Protein 4AGR (pdb70)

B-factor: mean 32.26, std 9.83, range [13.76, 82.14]

Nearest PDB structures (foldseek):
  4agr-assembly1_B  TM=1.007E+00  e=7.874E-29  Cinachyrella
  4agr-assembly1_A  TM=1.003E+00  e=4.482E-25  Cinachyrella
  1wld-assembly1_A-2  TM=8.233E-01  e=1.129E-08  Conger myriaster
  1is3-assembly1_A  TM=8.260E-01  e=1.390E-08  Conger myriaster
  3dui-assembly1_B  TM=8.000E-01  e=7.840E-09  Gallus gallus

Structure (mmCIF, N/CA/C/O backbone):
data_4AGR
#
_entry.id   4AGR
#
_cell.length_a   41.182
_cell.length_b   117.137
_cell.length_c   62.064
_cell.angle_alpha   90.00
_cell.angle_beta   95.30
_cell.angle_gamma   90.00
#
_symmetry.space_group_name_H-M   'P 1 21 1'
#
loop_
_entity.id
_entity.type
_entity.pdbx_description
1 polymer GALECTIN
2 non-polymer 'CHLORIDE ION'
3 water water
#
loop_
_atom_site.group_PDB
_atom_site.id
_atom_site.type_symbol
_atom_site.label_atom_id
_atom_site.label_alt_id
_atom_site.label_comp_id
_atom_site.label_asym_id
_atom_site.label_entity_id
_atom_site.label_seq_id
_atom_site.pdbx_PDB_ins_code
_atom_site.Cartn_x
_atom_site.Cartn_y
_atom_site.Cartn_z
_atom_site.occupancy
_atom_site.B_iso_or_equiv
_atom_site.auth_seq_id
_atom_site.auth_comp_id
_atom_site.auth_asym_id
_atom_site.auth_atom_id
_atom_site.pdbx_PDB_model_num
ATOM 1 N N . PRO A 1 3 ? 17.543 21.583 26.622 1.00 35.40 3 PRO A N 1
ATOM 2 C CA . PRO A 1 3 ? 18.813 21.091 27.159 1.00 32.77 3 PRO A CA 1
ATOM 3 C C . PRO A 1 3 ? 20.064 21.460 26.316 1.00 32.02 3 PRO A C 1
ATOM 4 O O . PRO A 1 3 ? 21.102 20.773 26.398 1.00 27.84 3 PRO A O 1
ATOM 8 N N . ILE A 1 4 ? 19.945 22.488 25.473 1.00 32.73 4 ILE A N 1
ATOM 9 C CA . ILE A 1 4 ? 21.099 23.076 24.805 1.00 33.72 4 ILE A CA 1
ATOM 10 C C . ILE A 1 4 ? 21.035 24.576 24.893 1.00 34.62 4 ILE A C 1
ATOM 11 O O . ILE A 1 4 ? 20.069 25.171 24.436 1.00 41.76 4 ILE A O 1
ATOM 16 N N . GLN A 1 5 ? 22.042 25.201 25.504 1.00 35.30 5 GLN A N 1
ATOM 17 C CA . GLN A 1 5 ? 22.050 26.668 25.588 1.00 34.69 5 GLN A CA 1
ATOM 18 C C . GLN A 1 5 ? 23.435 27.232 25.488 1.00 33.74 5 GLN A C 1
ATOM 19 O O . GLN A 1 5 ? 24.411 26.625 25.875 1.00 38.70 5 GLN A O 1
ATOM 25 N N . SER A 1 6 ? 23.507 28.421 24.956 1.00 31.31 6 SER A N 1
ATOM 26 C CA . SER A 1 6 ? 24.775 29.066 24.758 1.00 31.83 6 SER A CA 1
ATOM 27 C C . SER A 1 6 ? 24.608 30.490 25.060 1.00 25.97 6 SER A C 1
ATOM 28 O O . SER A 1 6 ? 23.518 31.064 24.898 1.00 24.60 6 SER A O 1
ATOM 31 N N . ILE A 1 7 ? 25.733 31.050 25.452 1.00 22.95 7 ILE A N 1
ATOM 32 C CA . ILE A 1 7 ? 25.954 32.483 25.494 1.00 24.14 7 ILE A CA 1
ATOM 33 C C . ILE A 1 7 ? 27.139 32.749 24.583 1.00 24.91 7 ILE A C 1
ATOM 34 O O . ILE A 1 7 ? 28.124 32.043 24.607 1.00 27.91 7 ILE A O 1
ATOM 39 N N . LYS A 1 8 ? 27.020 33.754 23.735 1.00 29.06 8 LYS A N 1
ATOM 40 C CA . LYS A 1 8 ? 28.127 34.182 22.947 1.00 30.44 8 LYS A CA 1
ATOM 41 C C . LYS A 1 8 ? 28.510 35.499 23.542 1.00 28.27 8 LYS A C 1
ATOM 42 O O . LYS A 1 8 ? 27.669 36.343 23.835 1.00 26.75 8 LYS A O 1
ATOM 48 N N . VAL A 1 9 ? 29.799 35.648 23.725 1.00 27.15 9 VAL A N 1
ATOM 49 C CA . VAL A 1 9 ? 30.380 36.783 24.406 1.00 26.38 9 VAL A CA 1
ATOM 50 C C . VAL A 1 9 ? 31.301 37.522 23.402 1.00 27.49 9 VAL A C 1
ATOM 51 O O . VAL A 1 9 ? 31.807 36.908 22.479 1.00 25.22 9 VAL A O 1
ATOM 55 N N . ASP A 1 10 ? 31.519 38.823 23.566 1.00 25.27 10 ASP A N 1
ATOM 56 C CA . ASP A 1 10 ? 32.632 39.454 22.857 1.00 27.90 10 ASP A CA 1
ATOM 57 C C . ASP A 1 10 ? 33.894 38.641 23.185 1.00 26.61 10 ASP A C 1
ATOM 58 O O . ASP A 1 10 ? 34.054 38.183 24.303 1.00 25.92 10 ASP A O 1
ATOM 63 N N . PRO A 1 11 ? 34.785 38.421 22.198 1.00 28.94 11 PRO A N 1
ATOM 64 C CA . PRO A 1 11 ? 35.863 37.478 22.444 1.00 30.44 11 PRO A CA 1
ATOM 65 C C . PRO A 1 11 ? 36.659 37.772 23.713 1.00 33.05 11 PRO A C 1
ATOM 66 O O . PRO A 1 11 ? 37.089 38.897 23.953 1.00 32.98 11 PRO A O 1
ATOM 70 N N . MET A 1 12 ? 36.826 36.738 24.529 1.00 36.32 12 MET A N 1
ATOM 71 C CA . MET A 1 12 ? 37.444 36.852 25.833 1.00 35.56 12 MET A CA 1
ATOM 72 C C . MET A 1 12 ? 38.758 36.098 25.835 1.00 36.69 12 MET A C 1
ATOM 73 O O . MET A 1 12 ? 38.804 34.913 25.489 1.00 36.05 12 MET A O 1
ATOM 78 N N . LYS A 1 13 ? 39.794 36.790 26.294 1.00 39.21 13 LYS A N 1
ATOM 79 C CA . LYS A 1 13 ? 41.153 36.278 26.463 1.00 37.69 13 LYS A CA 1
ATOM 80 C C . LYS A 1 13 ? 41.519 36.216 27.949 1.00 34.33 13 LYS A C 1
ATOM 81 O O . LYS A 1 13 ? 42.581 35.707 28.315 1.00 36.40 13 LYS A O 1
ATOM 87 N N . SER A 1 14 ? 40.625 36.707 28.811 1.00 32.57 14 SER A N 1
ATOM 88 C CA . SER A 1 14 ? 40.783 36.596 30.288 1.00 26.69 14 SER A CA 1
ATOM 89 C C . SER A 1 14 ? 39.399 36.527 30.880 1.00 25.97 14 SER A C 1
ATOM 90 O O . SER A 1 14 ? 38.433 36.629 30.125 1.00 25.47 14 SER A O 1
ATOM 93 N N . GLY A 1 15 ? 39.275 36.416 32.214 1.00 24.69 15 GLY A N 1
ATOM 94 C CA . GLY A 1 15 ? 37.967 36.268 32.840 1.00 24.64 15 GLY A CA 1
ATOM 95 C C . GLY A 1 15 ? 37.650 34.798 32.947 1.00 24.60 15 GLY A C 1
ATOM 96 O O . GLY A 1 15 ? 38.561 33.962 33.063 1.00 22.06 15 GLY A O 1
ATOM 97 N N . GLY A 1 16 ? 36.368 34.491 32.962 1.00 23.17 16 GLY A N 1
ATOM 98 C CA . GLY A 1 16 ? 35.873 33.180 33.340 1.00 21.76 16 GLY A CA 1
ATOM 99 C C . GLY A 1 16 ? 34.444 32.952 32.826 1.00 23.86 16 GLY A C 1
ATOM 100 O O . GLY A 1 16 ? 33.683 33.931 32.523 1.00 25.31 16 GLY A O 1
ATOM 101 N N . LEU A 1 17 ? 34.085 31.668 32.722 1.00 21.05 17 LEU A N 1
ATOM 102 C CA . LEU A 1 17 ? 32.791 31.212 32.259 1.00 21.76 17 LEU A CA 1
ATOM 103 C C . LEU A 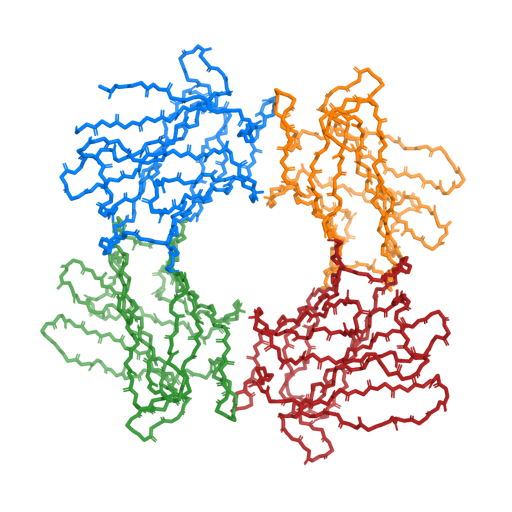1 17 ? 32.285 30.267 33.316 1.00 23.04 17 LEU A C 1
ATOM 104 O O . LEU A 1 17 ? 33.004 29.357 33.697 1.00 23.23 17 LEU A O 1
ATOM 109 N N . GLY A 1 18 ? 31.051 30.491 33.800 1.00 22.64 18 GLY A N 1
ATOM 110 C CA . GLY A 1 18 ? 30.459 29.622 34.799 1.00 20.55 18 GLY A CA 1
ATOM 111 C C . GLY A 1 18 ? 29.103 29.050 34.371 1.00 19.18 18 GLY A C 1
ATOM 112 O O . GLY A 1 18 ? 28.408 29.588 33.538 1.00 19.04 18 GLY A O 1
ATOM 113 N N . VAL A 1 19 ? 28.732 27.951 34.980 1.00 20.08 19 VAL A N 1
ATOM 114 C CA . VAL A 1 19 ? 27.465 27.307 34.677 1.00 19.22 19 VAL A CA 1
ATOM 115 C C . VAL A 1 19 ? 27.024 26.787 36.012 1.00 17.34 19 VAL A C 1
ATOM 116 O O . VAL A 1 19 ? 27.841 26.381 36.819 1.00 19.47 19 VAL A O 1
ATOM 120 N N . VAL A 1 20 ? 25.723 26.822 36.241 1.00 17.41 20 VAL A N 1
ATOM 121 C CA . VAL A 1 20 ? 25.093 26.144 37.349 1.00 17.18 20 VAL A CA 1
ATOM 122 C C . VAL A 1 20 ? 23.953 25.226 36.747 1.00 17.74 20 VAL A C 1
ATOM 123 O O . VAL A 1 20 ? 23.100 25.674 35.966 1.00 17.74 20 VAL A O 1
ATOM 127 N N . TYR A 1 21 ? 23.912 23.965 37.123 1.00 18.89 21 TYR A N 1
ATOM 128 C CA . TYR A 1 21 ? 22.789 23.140 36.699 1.00 19.02 21 TYR A CA 1
ATOM 129 C C . TYR A 1 21 ? 22.500 22.106 37.728 1.00 18.95 21 TYR A C 1
ATOM 130 O O . TYR A 1 21 ? 23.321 21.869 38.604 1.00 17.94 21 TYR A O 1
ATOM 139 N N . ARG A 1 22 ? 21.343 21.464 37.589 1.00 19.28 22 ARG A N 1
ATOM 140 C CA . ARG A 1 22 ? 21.014 20.377 38.477 1.00 21.84 22 ARG A CA 1
ATOM 141 C C . ARG A 1 22 ? 21.401 19.114 37.689 1.00 22.71 22 ARG A C 1
ATOM 142 O O . ARG A 1 22 ? 21.017 18.968 36.529 1.00 19.43 22 ARG A O 1
ATOM 150 N N . SER A 1 23 ? 22.197 18.235 38.289 1.00 21.13 23 SER A N 1
ATOM 151 C CA . SER A 1 23 ? 22.755 17.099 37.531 1.00 21.18 23 SER A CA 1
ATOM 152 C C . SER A 1 23 ? 21.689 16.061 37.168 1.00 22.69 23 SER A C 1
ATOM 153 O O . SER A 1 23 ? 20.626 16.028 37.775 1.00 22.22 23 SER A O 1
ATOM 156 N N . PRO A 1 24 ? 21.964 15.239 36.145 1.00 24.45 24 PRO A N 1
ATOM 157 C CA . PRO A 1 24 ? 21.085 14.102 35.801 1.00 26.40 24 PRO A CA 1
ATOM 158 C C . PRO A 1 24 ? 21.641 12.869 36.525 1.00 27.51 24 PRO A C 1
ATOM 159 O O . PRO A 1 24 ? 22.779 12.903 36.916 1.00 29.45 24 PRO A O 1
ATOM 163 N N . ASP A 1 25 ? 20.874 11.808 36.703 1.00 28.20 25 ASP A N 1
ATOM 164 C CA . ASP A 1 25 ? 21.461 10.565 37.169 1.00 30.60 25 ASP A CA 1
ATOM 165 C C . ASP A 1 25 ? 21.911 9.656 36.010 1.00 34.85 25 ASP A C 1
ATOM 166 O O . ASP A 1 25 ? 22.530 8.622 36.270 1.00 37.22 25 ASP A O 1
ATOM 171 N N . LYS A 1 26 ? 21.602 10.007 34.754 1.00 30.23 26 LYS A N 1
ATOM 172 C CA . LYS A 1 26 ? 22.162 9.258 33.606 1.00 34.49 26 LYS A CA 1
ATOM 173 C C . LYS A 1 26 ? 22.413 10.274 32.519 1.00 33.62 26 LYS A C 1
ATOM 174 O O . LYS A 1 26 ? 21.783 11.343 32.515 1.00 32.26 26 LYS A O 1
ATOM 180 N N . GLY A 1 27 ? 23.275 9.919 31.569 1.00 30.42 27 GLY A N 1
ATOM 181 C CA . GLY A 1 27 ? 23.628 10.826 30.513 1.00 32.27 27 GLY A CA 1
ATOM 182 C C . GLY A 1 27 ? 24.945 11.539 30.768 1.00 32.24 27 GLY A C 1
ATOM 183 O O . GLY A 1 27 ? 25.710 11.133 31.629 1.00 35.62 27 GLY A O 1
ATOM 184 N N . ARG A 1 28 ? 25.228 12.561 29.976 1.00 27.52 28 ARG A N 1
ATOM 185 C CA . ARG A 1 28 ? 26.351 13.425 30.266 1.00 31.08 28 ARG A CA 1
ATOM 186 C C . ARG A 1 28 ? 25.906 14.867 30.103 1.00 31.08 28 ARG A C 1
ATOM 187 O O . ARG A 1 28 ? 25.035 15.182 29.293 1.00 32.45 28 ARG A O 1
ATOM 195 N N . VAL A 1 29 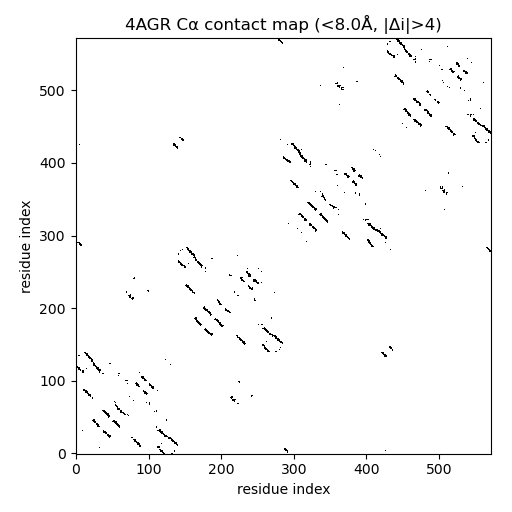? 26.523 15.763 30.856 1.00 30.14 29 VAL A N 1
ATOM 196 C CA . VAL A 1 29 ? 26.361 17.168 30.540 1.00 25.40 29 VAL A CA 1
ATOM 197 C C . VAL A 1 29 ? 27.684 17.652 29.987 1.00 25.07 29 VAL A C 1
ATOM 198 O O . VAL A 1 29 ? 28.708 17.457 30.628 1.00 23.38 29 VAL A O 1
ATOM 202 N N . SER A 1 30 ? 27.698 18.261 28.812 1.00 25.39 30 SER A N 1
ATOM 203 C CA . SER A 1 30 ? 28.970 18.653 28.258 1.00 25.31 30 SER A CA 1
ATOM 204 C C . SER A 1 30 ? 29.081 20.168 28.155 1.00 27.74 30 SER A C 1
ATOM 205 O O . SER A 1 30 ? 28.173 20.811 27.648 1.00 27.76 30 SER A O 1
ATOM 208 N N . LEU A 1 31 ? 30.210 20.734 28.600 1.00 24.81 31 LEU A N 1
ATOM 209 C CA . LEU A 1 31 ? 30.417 22.159 28.430 1.00 25.43 31 LEU A CA 1
ATOM 210 C C . LEU A 1 31 ? 31.495 22.442 27.357 1.00 24.96 31 LEU A C 1
ATOM 211 O O . LEU A 1 31 ? 32.634 21.966 27.479 1.00 24.72 31 LEU A O 1
ATOM 216 N N . TYR A 1 32 ? 31.135 23.214 26.345 1.00 25.09 32 TYR A N 1
ATOM 217 C CA . TYR A 1 32 ? 32.033 23.487 25.218 1.00 31.06 32 TYR A CA 1
ATOM 218 C C . TYR A 1 32 ? 32.514 24.935 25.266 1.00 28.26 32 TYR A C 1
ATOM 219 O O . TYR A 1 32 ? 31.724 25.817 25.565 1.00 27.73 32 TYR A O 1
ATOM 228 N N . LEU A 1 33 ? 33.794 25.167 24.972 1.00 28.32 33 LEU A N 1
ATOM 229 C CA . LEU A 1 33 ? 34.286 26.532 24.756 1.00 26.46 33 LEU A CA 1
ATOM 230 C C . LEU A 1 33 ? 34.766 26.718 23.328 1.00 27.11 33 LEU A C 1
ATOM 231 O O . LEU A 1 33 ? 35.751 26.166 22.961 1.00 29.78 33 LEU A O 1
ATOM 236 N N . TYR A 1 34 ? 34.084 27.550 22.561 1.00 29.85 34 TYR A N 1
ATOM 237 C CA . TYR A 1 34 ? 34.349 27.677 21.143 1.00 33.07 34 TYR A CA 1
ATOM 238 C C . TYR A 1 34 ? 34.933 29.046 20.765 1.00 35.22 34 TYR A C 1
ATOM 239 O O . TYR A 1 34 ? 34.637 30.068 21.419 1.00 35.67 34 TYR A O 1
ATOM 248 N N . ASN A 1 35 ? 35.699 29.085 19.670 1.00 37.84 35 ASN A N 1
ATOM 249 C CA . ASN A 1 35 ? 35.955 30.368 18.963 1.00 39.80 35 ASN A CA 1
ATOM 250 C C . ASN A 1 35 ? 34.902 30.663 17.885 1.00 40.25 35 ASN A C 1
ATOM 251 O O . ASN A 1 35 ? 33.857 30.024 17.842 1.00 42.09 35 ASN A O 1
ATOM 256 N N . ASP A 1 36 ? 35.187 31.662 17.051 1.00 50.59 36 ASP A N 1
ATOM 257 C CA . ASP A 1 36 ? 34.334 32.111 15.942 1.00 56.60 36 ASP A CA 1
ATOM 258 C C . ASP A 1 36 ? 34.068 30.990 14.892 1.00 57.49 36 ASP A C 1
ATOM 259 O O . ASP A 1 36 ? 32.977 30.921 14.319 1.00 56.50 36 ASP A O 1
ATOM 264 N N . GLY A 1 37 ? 35.064 30.132 14.640 1.00 55.62 37 GLY A N 1
ATOM 265 C CA . GLY A 1 37 ? 34.953 29.089 13.630 1.00 54.38 37 GLY A CA 1
ATOM 266 C C . GLY A 1 37 ? 34.352 27.794 14.168 1.00 54.65 37 GLY A C 1
ATOM 267 O O . GLY A 1 37 ? 34.422 26.784 13.496 1.00 57.98 37 GLY A O 1
ATOM 268 N N . GLU A 1 38 ? 33.742 27.818 15.358 1.00 50.20 38 GLU A N 1
ATOM 269 C CA . GLU A 1 38 ? 33.337 26.594 16.095 1.00 48.48 38 GLU A CA 1
ATOM 270 C C . GLU A 1 38 ? 34.437 25.599 16.425 1.00 42.19 38 GLU A C 1
ATOM 271 O O . GLU A 1 38 ? 34.154 24.418 16.523 1.00 46.76 38 GLU A O 1
ATOM 277 N N . ASP A 1 39 ? 35.683 26.022 16.576 1.00 41.77 39 ASP A N 1
ATOM 278 C CA . ASP A 1 39 ? 36.695 25.092 17.098 1.00 40.06 39 ASP A CA 1
ATOM 279 C C . ASP A 1 39 ? 36.476 24.873 18.595 1.00 40.46 39 ASP A C 1
ATOM 280 O O . ASP A 1 39 ? 35.998 25.777 19.281 1.00 42.18 39 ASP A O 1
ATOM 285 N N . ILE A 1 40 ? 36.770 23.672 19.091 1.00 39.27 40 ILE A N 1
ATOM 286 C CA . ILE A 1 40 ? 36.533 23.326 20.493 1.00 35.22 40 ILE A CA 1
ATOM 287 C C . ILE A 1 40 ? 37.816 23.576 21.246 1.00 38.28 40 ILE A C 1
ATOM 288 O O . ILE A 1 40 ? 38.666 22.683 21.355 1.00 38.76 40 ILE A O 1
ATOM 293 N N . LEU A 1 41 ? 37.973 24.810 21.746 1.00 38.48 41 LEU A N 1
ATOM 294 C CA . LEU A 1 41 ? 39.166 25.202 22.534 1.00 38.22 41 LEU A CA 1
ATOM 295 C C . LEU A 1 41 ? 39.265 24.284 23.746 1.00 34.84 41 LEU A C 1
ATOM 296 O O . LEU A 1 41 ? 40.360 23.936 24.150 1.00 41.43 41 LEU A O 1
ATOM 301 N N . LEU A 1 42 ? 38.102 23.852 24.260 1.00 35.35 42 LEU A N 1
ATOM 302 C CA . LEU A 1 42 ? 37.978 22.876 25.340 1.00 30.95 42 LEU A CA 1
ATOM 303 C C . LEU A 1 42 ? 36.525 22.409 25.498 1.00 31.70 42 LEU A C 1
ATOM 304 O O . LEU A 1 42 ? 35.570 23.206 25.361 1.00 33.77 42 LEU A O 1
ATOM 309 N N . VAL A 1 43 ? 36.354 21.129 25.829 1.00 29.50 43 VAL A N 1
ATOM 310 C CA . VAL A 1 43 ? 35.059 20.612 26.290 1.00 30.26 43 VAL A CA 1
ATOM 311 C C . VAL A 1 43 ? 35.296 20.007 27.661 1.00 28.96 43 VAL A C 1
ATOM 312 O O . VAL A 1 43 ? 36.341 19.455 27.923 1.00 27.12 43 VAL A O 1
ATOM 316 N N . VAL A 1 44 ? 34.346 20.210 28.563 1.00 32.49 44 VAL A N 1
ATOM 317 C CA . VAL A 1 44 ? 34.409 19.653 29.896 1.00 28.26 44 VAL A CA 1
ATOM 318 C C . VAL A 1 44 ? 33.221 18.734 29.870 1.00 30.95 44 VAL A C 1
ATOM 319 O O . VAL A 1 44 ? 32.063 19.197 29.887 1.00 31.36 44 VAL A O 1
ATOM 323 N N . ASP A 1 45 ? 33.497 17.444 29.796 1.00 29.64 45 ASP A N 1
ATOM 324 C CA . ASP A 1 45 ? 32.445 16.486 29.560 1.00 32.60 45 ASP A CA 1
ATOM 325 C C . ASP A 1 45 ? 32.191 15.647 30.768 1.00 27.86 45 ASP A C 1
ATOM 326 O O . ASP A 1 45 ? 32.946 14.748 31.027 1.00 33.40 45 ASP A O 1
ATOM 331 N N . ALA A 1 46 ? 31.136 15.958 31.523 1.00 28.60 46 ALA A N 1
ATOM 332 C CA . ALA A 1 46 ? 30.834 15.200 32.740 1.00 25.76 46 ALA A CA 1
ATOM 333 C C . ALA A 1 46 ? 29.931 14.030 32.364 1.00 27.50 46 ALA A C 1
ATOM 334 O O . ALA A 1 46 ? 28.752 14.208 32.067 1.00 25.88 46 ALA A O 1
ATOM 336 N N . ARG A 1 47 ? 30.508 12.829 32.379 1.00 29.23 47 ARG A N 1
ATOM 337 C CA . ARG A 1 47 ? 29.769 11.618 32.040 1.00 25.96 47 ARG A CA 1
ATOM 338 C C . ARG A 1 47 ? 29.240 10.979 33.318 1.00 25.78 47 ARG A C 1
ATOM 339 O O . ARG A 1 47 ? 30.003 10.302 33.978 1.00 26.37 47 ARG A O 1
ATOM 347 N N . PHE A 1 48 ? 27.946 11.224 33.665 1.00 24.75 48 PHE A N 1
ATOM 348 C CA . PHE A 1 48 ? 27.273 10.574 34.812 1.00 25.70 48 PHE A CA 1
ATOM 349 C C . PHE A 1 48 ? 26.971 9.091 34.529 1.00 30.63 48 PHE A C 1
ATOM 350 O O . PHE A 1 48 ? 27.272 8.241 35.353 1.00 37.05 48 PHE A O 1
ATOM 358 N N . ASP A 1 49 ? 26.374 8.793 33.364 1.00 36.99 49 ASP A N 1
ATOM 359 C CA . ASP A 1 49 ? 26.192 7.425 32.820 1.00 35.16 49 ASP A CA 1
ATOM 360 C C . ASP A 1 49 ? 26.273 7.550 31.306 1.00 35.99 49 ASP A C 1
ATOM 361 O O . ASP A 1 49 ? 25.268 7.848 30.656 1.00 38.37 49 ASP A O 1
ATOM 366 N N . TRP A 1 50 ? 27.420 7.294 30.709 1.00 31.30 50 TRP A N 1
ATOM 367 C CA . TRP A 1 50 ? 27.533 7.509 29.287 1.00 31.83 50 TRP A CA 1
ATOM 368 C C . TRP A 1 50 ? 28.244 6.373 28.590 1.00 36.23 50 TRP A C 1
ATOM 369 O O . TRP A 1 50 ? 29.505 6.322 28.560 1.00 32.05 50 TRP A O 1
ATOM 380 N N . ARG A 1 51 ? 27.438 5.462 28.029 1.00 39.24 51 ARG A N 1
ATOM 381 C CA . ARG A 1 51 ? 27.923 4.321 27.245 1.00 38.30 51 ARG A CA 1
ATOM 382 C C . ARG A 1 51 ? 28.921 3.477 28.020 1.00 37.61 51 ARG A C 1
ATOM 383 O O . ARG A 1 51 ? 30.082 3.399 27.637 1.00 38.66 51 ARG A O 1
ATOM 391 N N . GLY A 1 52 ? 28.489 2.843 29.108 1.00 41.18 52 GLY A N 1
ATOM 392 C CA . GLY A 1 52 ? 29.375 1.939 29.840 1.00 43.30 52 GLY A CA 1
ATOM 393 C C . GLY A 1 52 ? 30.149 2.621 30.959 1.00 47.41 52 GLY A C 1
ATOM 394 O O . GLY A 1 52 ? 30.203 2.095 32.080 1.00 44.86 52 GLY A O 1
ATOM 395 N N . GLU A 1 53 ? 30.734 3.794 30.660 1.00 47.18 53 GLU A N 1
ATOM 396 C CA . GLU A 1 53 ? 31.314 4.685 31.692 1.00 42.54 53 GLU A CA 1
ATOM 397 C C . GLU A 1 53 ? 30.301 5.276 32.694 1.00 40.39 53 GLU A C 1
ATOM 398 O O . GLU A 1 53 ? 29.185 5.701 32.358 1.00 40.32 53 GLU A O 1
ATOM 404 N N . GLN A 1 54 ? 30.718 5.300 33.943 1.00 42.78 54 GLN A N 1
ATOM 405 C CA . GLN A 1 54 ? 29.937 5.868 35.020 1.00 40.79 54 GLN A CA 1
ATOM 406 C C . GLN A 1 54 ? 30.777 6.948 35.703 1.00 39.83 54 GLN A C 1
ATOM 407 O O . GLN A 1 54 ? 32.001 6.780 35.880 1.00 35.90 54 GLN A O 1
ATOM 413 N N . ASN A 1 55 ? 30.152 8.064 36.078 1.00 32.97 55 ASN A N 1
ATOM 414 C CA . ASN A 1 55 ? 30.891 9.079 36.833 1.00 29.24 55 ASN A CA 1
ATOM 415 C C . ASN A 1 55 ? 32.326 9.322 36.368 1.00 28.80 55 ASN A C 1
ATOM 416 O O . ASN A 1 55 ? 33.254 9.107 37.126 1.00 26.20 55 ASN A O 1
ATOM 421 N N . VAL A 1 56 ? 32.482 9.811 35.137 1.00 27.65 56 VAL A N 1
ATOM 422 C CA . VAL A 1 56 ? 33.802 10.095 34.577 1.00 28.24 56 VAL A CA 1
ATOM 423 C C . VAL A 1 56 ? 33.885 11.490 33.948 1.00 29.41 56 VAL A C 1
ATOM 424 O O . VAL A 1 56 ? 33.016 11.910 33.138 1.00 28.18 56 VAL A O 1
ATOM 428 N N . LEU A 1 57 ? 34.941 12.211 34.299 1.00 27.52 57 LEU A N 1
ATOM 429 C CA . LEU A 1 57 ? 35.167 13.506 33.716 1.00 28.92 57 LEU A CA 1
ATOM 430 C C . LEU A 1 57 ? 36.242 13.452 32.653 1.00 28.04 57 LEU A C 1
ATOM 431 O O . LEU A 1 57 ? 37.278 12.851 32.860 1.00 31.01 57 LEU A O 1
ATOM 436 N N . VAL A 1 58 ? 35.995 14.141 31.552 1.00 29.15 58 VAL A N 1
ATOM 437 C CA . VAL A 1 58 ? 36.816 14.057 30.376 1.00 33.12 58 VAL A CA 1
ATOM 438 C C . VAL A 1 58 ? 36.964 15.437 29.776 1.00 33.49 58 VAL A C 1
ATOM 439 O O . VAL A 1 58 ? 35.956 16.131 29.541 1.00 36.08 58 VAL A O 1
ATOM 443 N N . LEU A 1 59 ? 38.213 15.830 29.546 1.00 30.51 59 LEU A N 1
ATOM 444 C CA . LEU A 1 59 ? 38.514 17.115 28.944 1.00 34.48 59 LEU A CA 1
ATOM 445 C C . LEU A 1 59 ? 39.240 16.872 27.657 1.00 33.21 59 LEU A C 1
ATOM 446 O O . LEU A 1 59 ? 40.074 15.962 27.581 1.00 36.31 59 LEU A O 1
ATOM 451 N N . ASN A 1 60 ? 38.961 17.695 26.653 1.00 34.81 60 ASN A N 1
ATOM 452 C CA . ASN A 1 60 ? 39.691 17.583 25.395 1.00 36.81 60 ASN A CA 1
ATOM 453 C C . ASN A 1 60 ? 39.472 18.797 24.529 1.00 39.10 60 ASN A C 1
ATOM 454 O O . ASN A 1 60 ? 38.665 19.651 24.869 1.00 40.31 60 ASN A O 1
ATOM 459 N N . SER A 1 61 ? 40.193 18.882 23.415 1.00 38.31 61 SER A N 1
ATOM 460 C CA . SER A 1 61 ? 39.995 19.931 22.414 1.00 36.29 61 SER A CA 1
ATOM 461 C C . SER A 1 61 ? 39.992 19.357 20.977 1.00 38.01 61 SER A C 1
ATOM 462 O O . SER A 1 61 ? 40.388 18.226 20.774 1.00 38.63 61 SER A O 1
ATOM 465 N N . LYS A 1 62 ? 39.527 20.114 19.986 1.00 40.10 62 LYS A N 1
ATOM 466 C CA . LYS A 1 62 ? 39.535 19.634 18.592 1.00 46.71 62 LYS A CA 1
ATOM 467 C C . LYS A 1 62 ? 39.279 20.804 17.639 1.00 52.52 62 LYS A C 1
ATOM 468 O O . LYS A 1 62 ? 38.896 21.870 18.107 1.00 59.54 62 LYS A O 1
ATOM 474 N N . PHE A 1 63 ? 39.468 20.628 16.324 1.00 50.48 63 PHE A N 1
ATOM 475 C CA . PHE A 1 63 ? 39.307 21.746 15.378 1.00 48.26 63 PHE A CA 1
ATOM 476 C C . PHE A 1 63 ? 37.899 21.975 14.808 1.00 40.40 63 PHE A C 1
ATOM 477 O O . PHE A 1 63 ? 37.188 21.041 14.444 1.00 44.91 63 PHE A O 1
ATOM 485 N N . TRP A 1 68 ? 40.450 14.421 17.132 1.00 59.64 68 TRP A N 1
ATOM 486 C CA . TRP A 1 68 ? 40.294 14.727 18.556 1.00 59.09 68 TRP A CA 1
ATOM 487 C C . TRP A 1 68 ? 41.570 15.097 19.199 1.00 59.74 68 TRP A C 1
ATOM 488 O O . TRP A 1 68 ? 41.940 16.253 19.197 1.00 59.70 68 TRP A O 1
ATOM 499 N N . GLY A 1 69 ? 42.270 14.144 19.787 1.00 60.69 69 GLY A N 1
ATOM 500 C CA . GLY A 1 69 ? 43.511 14.509 20.469 1.00 57.59 69 GLY A CA 1
ATOM 501 C C . GLY A 1 69 ? 43.490 14.019 21.890 1.00 51.78 69 GLY A C 1
ATOM 502 O O . GLY A 1 69 ? 42.442 13.561 22.352 1.00 54.08 69 GLY A O 1
ATOM 503 N N . PRO A 1 70 ? 44.636 14.097 22.595 1.00 48.48 70 PRO A N 1
ATOM 504 C CA . PRO A 1 70 ? 44.722 13.364 23.873 1.00 48.68 70 PRO A CA 1
ATOM 505 C C . PRO A 1 70 ? 43.664 13.828 24.881 1.00 53.22 70 PRO A C 1
ATOM 506 O O . PRO A 1 70 ? 43.347 15.020 24.993 1.00 56.75 70 PRO A O 1
ATOM 510 N N . GLU A 1 71 ? 43.082 12.874 25.575 1.00 53.30 71 GLU A N 1
ATOM 511 C CA . GLU A 1 71 ? 42.007 13.181 26.484 1.00 49.16 71 GLU A CA 1
ATOM 512 C C . GLU A 1 71 ? 42.555 13.107 27.886 1.00 41.86 71 GLU A C 1
ATOM 513 O O . GLU A 1 71 ? 43.240 12.137 28.242 1.00 40.85 71 GLU A O 1
ATOM 519 N N . VAL A 1 72 ? 42.297 14.174 28.649 1.00 40.46 72 VAL A N 1
ATOM 520 C CA . VAL A 1 72 ? 42.615 14.208 30.096 1.00 40.11 72 VAL A CA 1
ATOM 521 C C . VAL A 1 72 ? 41.391 13.830 30.911 1.00 31.94 72 VAL A C 1
ATOM 522 O O . VAL A 1 72 ? 40.259 14.095 30.520 1.00 39.32 72 VAL A O 1
ATOM 526 N N . ARG A 1 73 ? 41.632 13.180 32.030 1.00 34.73 73 ARG A N 1
ATOM 527 C CA . ARG A 1 73 ? 40.575 12.646 32.826 1.00 35.49 73 ARG A CA 1
ATOM 528 C C . ARG A 1 73 ? 40.912 12.977 34.266 1.00 35.80 73 ARG A C 1
ATOM 529 O O . ARG A 1 73 ? 41.487 12.154 34.964 1.00 37.37 73 ARG A O 1
ATOM 537 N N . PRO A 1 74 ? 40.549 14.194 34.727 1.00 35.70 74 PRO A N 1
ATOM 538 C CA . PRO A 1 74 ? 40.864 14.571 36.124 1.00 30.84 74 PRO A CA 1
ATOM 539 C C . PRO A 1 74 ? 39.990 13.840 37.119 1.00 33.01 74 PRO A C 1
ATOM 540 O O . PRO A 1 74 ? 38.898 13.418 36.775 1.00 33.56 74 PRO A O 1
ATOM 544 N N . GLU A 1 75 ? 40.469 13.689 38.346 1.00 34.91 75 GLU A N 1
ATOM 545 C CA . GLU A 1 75 ? 39.655 13.213 39.457 1.00 34.50 75 GLU A CA 1
ATOM 546 C C . GLU A 1 75 ? 38.998 14.384 40.180 1.00 34.27 75 GLU A C 1
ATOM 547 O O . GLU A 1 75 ? 39.237 15.551 39.834 1.00 35.61 75 GLU A O 1
ATOM 553 N N . GLY A 1 76 ? 38.148 14.096 41.159 1.00 30.62 76 GLY A N 1
ATOM 554 C CA . GLY A 1 76 ? 37.571 15.184 41.971 1.00 34.48 76 GLY A CA 1
ATOM 555 C C . GLY A 1 76 ? 36.274 15.894 41.554 1.00 34.24 76 GLY A C 1
ATOM 556 O O . GLY A 1 76 ? 35.708 16.694 42.319 1.00 34.66 76 GLY A O 1
ATOM 557 N N . PHE A 1 77 ? 35.790 15.622 40.348 1.00 33.07 77 PHE A N 1
ATOM 558 C CA . PHE A 1 77 ? 34.534 16.202 39.933 1.00 28.54 77 PHE A CA 1
ATOM 559 C C . PHE A 1 77 ? 33.391 15.601 40.767 1.00 26.39 77 PHE A C 1
ATOM 560 O O . PHE A 1 77 ? 33.376 14.398 40.952 1.00 24.71 77 PHE A O 1
ATOM 568 N N . PRO A 1 78 ? 32.470 16.452 41.315 1.00 25.10 78 PRO A N 1
ATOM 569 C CA . PRO A 1 78 ? 31.591 15.957 42.388 1.00 27.35 78 PRO A CA 1
ATOM 570 C C . PRO A 1 78 ? 30.347 15.202 41.834 1.00 31.52 78 PRO A C 1
ATOM 571 O O . PRO A 1 78 ? 29.210 15.664 42.022 1.00 31.56 78 PRO A O 1
ATOM 575 N N . PHE A 1 79 ? 30.570 14.070 41.133 1.00 30.02 79 PHE A N 1
ATOM 576 C CA . PHE A 1 79 ? 29.474 13.205 40.697 1.00 24.46 79 PHE A CA 1
ATOM 577 C C . PHE A 1 79 ? 28.875 12.683 41.966 1.00 24.57 79 PHE A C 1
ATOM 578 O O . PHE A 1 79 ? 29.592 12.062 42.774 1.00 25.60 79 PHE A O 1
ATOM 586 N N . PRO A 1 80 ? 27.579 12.897 42.167 1.00 22.82 80 PRO A N 1
ATOM 587 C CA . PRO A 1 80 ? 26.977 12.229 43.345 1.00 24.74 80 PRO A CA 1
ATOM 588 C C . PRO A 1 80 ? 26.888 10.701 43.272 1.00 27.87 80 PRO A C 1
ATOM 589 O O . PRO A 1 80 ? 26.689 10.111 42.196 1.00 24.22 80 PRO A O 1
ATOM 593 N N . CYS A 1 81 ? 26.946 10.074 44.439 1.00 28.49 81 CYS A N 1
ATOM 594 C CA . CYS A 1 81 ? 26.748 8.647 44.544 1.00 30.14 81 CYS A CA 1
ATOM 595 C C . CYS A 1 81 ? 25.314 8.233 44.210 1.00 30.63 81 CYS A C 1
ATOM 596 O O . CYS A 1 81 ? 24.405 9.063 44.081 1.00 25.90 81 CYS A O 1
ATOM 599 N N . CYS A 1 82 ? 25.119 6.915 44.079 1.00 33.37 82 CYS A N 1
ATOM 600 C CA . CYS A 1 82 ? 23.810 6.307 44.275 1.00 31.48 82 CYS A CA 1
ATOM 601 C C . CYS A 1 82 ? 22.844 6.796 43.197 1.00 30.76 82 CYS A C 1
ATOM 602 O O . CYS A 1 82 ? 23.229 7.244 42.094 1.00 28.11 82 CYS A O 1
ATOM 605 N N . GLY A 1 83 ? 21.567 6.751 43.446 1.00 31.43 83 GLY A N 1
ATOM 606 C CA . GLY A 1 83 ? 20.758 7.311 42.342 1.00 36.47 83 GLY A CA 1
ATOM 607 C C . GLY A 1 83 ? 20.758 8.834 42.165 1.00 37.58 83 GLY A C 1
ATOM 608 O O . GLY A 1 83 ? 20.018 9.340 41.323 1.00 33.25 83 GLY A O 1
ATOM 609 N N . TYR A 1 84 ? 21.612 9.570 42.904 1.00 34.80 84 TYR A N 1
ATOM 610 C CA . TYR A 1 84 ? 21.290 10.965 43.247 1.00 30.02 84 TYR A CA 1
ATOM 611 C C . TYR A 1 84 ? 21.719 12.055 42.291 1.00 26.88 84 TYR A C 1
ATOM 612 O O . TYR A 1 84 ? 22.638 11.900 41.488 1.00 26.74 84 TYR A O 1
ATOM 621 N N . VAL A 1 85 ? 21.059 13.196 42.455 1.00 23.71 85 VAL A N 1
ATOM 622 C CA . VAL A 1 85 ? 21.319 14.380 41.653 1.00 25.16 85 VAL A CA 1
ATOM 623 C C . VAL A 1 85 ? 21.522 15.527 42.618 1.00 25.85 85 VAL A C 1
ATOM 624 O O . VAL A 1 85 ? 21.007 15.492 43.751 1.00 23.62 85 VAL A O 1
ATOM 628 N N . THR A 1 86 ? 22.288 16.530 42.178 1.00 25.28 86 THR A N 1
ATOM 629 C CA . THR A 1 86 ? 22.438 17.735 42.978 1.00 25.00 86 THR A CA 1
ATOM 630 C C . THR A 1 86 ? 22.667 18.977 42.094 1.00 25.89 86 THR A C 1
ATOM 631 O O . THR A 1 86 ? 22.673 18.874 40.851 1.00 24.23 86 THR A O 1
ATOM 635 N N . THR A 1 87 ? 22.801 20.143 42.738 1.00 26.84 87 THR A N 1
ATOM 636 C CA . THR A 1 87 ? 23.261 21.363 42.071 1.00 25.40 87 THR A CA 1
ATOM 637 C C . THR A 1 87 ? 24.743 21.372 41.946 1.00 23.12 87 THR A C 1
ATOM 638 O O . THR A 1 87 ? 25.477 21.241 42.918 1.00 23.48 87 THR A O 1
ATOM 642 N N . ILE A 1 88 ? 25.192 21.596 40.740 1.00 23.96 88 ILE A N 1
ATOM 643 C CA . ILE A 1 88 ? 26.595 21.731 40.504 1.00 23.18 88 ILE A CA 1
ATOM 644 C C . ILE A 1 88 ? 26.908 23.059 39.834 1.00 24.43 88 ILE A C 1
ATOM 645 O O . ILE A 1 88 ? 26.184 23.515 38.926 1.00 21.47 88 ILE A O 1
ATOM 650 N N . THR A 1 89 ? 27.987 23.662 40.324 1.00 22.75 89 THR A N 1
ATOM 651 C CA . THR A 1 89 ? 28.476 24.921 39.893 1.00 24.51 89 THR A CA 1
ATOM 652 C C . THR A 1 89 ? 29.857 24.695 39.344 1.00 23.47 89 THR A C 1
ATOM 653 O O . THR A 1 89 ? 30.738 24.274 40.063 1.00 25.19 89 THR A O 1
ATOM 657 N N . VAL A 1 90 ? 30.056 25.000 38.074 1.00 24.12 90 VAL A N 1
ATOM 658 C CA . VAL A 1 90 ? 31.315 24.746 37.443 1.00 23.79 90 VAL A CA 1
ATOM 659 C C . VAL A 1 90 ? 31.809 26.086 36.948 1.00 25.28 90 VAL A C 1
ATOM 660 O O . VAL A 1 90 ? 31.036 26.910 36.473 1.00 22.76 90 VAL A O 1
ATOM 664 N N . ARG A 1 91 ? 33.107 26.303 37.100 1.00 25.87 91 ARG A N 1
ATOM 665 C CA . ARG A 1 91 ? 33.697 27.495 36.637 1.00 26.75 91 ARG A CA 1
ATOM 666 C C . ARG A 1 91 ? 34.943 27.219 35.756 1.00 26.54 91 ARG A C 1
ATOM 667 O O . ARG A 1 91 ? 35.740 26.339 36.058 1.00 25.97 91 ARG A O 1
ATOM 675 N N . VAL A 1 92 ? 35.103 27.961 34.662 1.00 24.68 92 VAL A N 1
ATOM 676 C CA . VAL A 1 92 ? 36.306 27.770 33.838 1.00 27.54 92 VAL A CA 1
ATOM 677 C C . VAL A 1 92 ? 36.996 29.119 33.649 1.00 28.32 92 VAL A C 1
ATOM 678 O O . VAL A 1 92 ? 36.423 30.020 33.029 1.00 31.85 92 VAL A O 1
ATOM 682 N N . GLU A 1 93 ? 38.206 29.257 34.199 1.00 30.46 93 GLU A N 1
ATOM 683 C CA . GLU A 1 93 ? 38.998 30.485 34.085 1.00 30.63 93 GLU A CA 1
ATOM 684 C C . GLU A 1 93 ? 39.841 30.518 32.812 1.00 29.66 93 GLU A C 1
ATOM 685 O O . GLU A 1 93 ? 40.492 29.566 32.478 1.00 29.07 93 GLU A O 1
ATOM 691 N N . ILE A 1 94 ? 39.821 31.623 32.101 1.00 29.18 94 ILE A N 1
ATOM 692 C CA . ILE A 1 94 ? 40.614 31.770 30.888 1.00 30.83 94 ILE A CA 1
ATOM 693 C C . ILE A 1 94 ? 41.909 32.480 31.277 1.00 31.78 94 ILE A C 1
ATOM 694 O O . ILE A 1 94 ? 42.011 33.717 31.223 1.00 30.62 94 ILE A O 1
ATOM 699 N N . GLY A 1 95 ? 42.875 31.676 31.698 1.00 34.39 95 GLY A N 1
ATOM 700 C CA . GLY A 1 95 ? 44.209 32.141 32.137 1.00 35.22 95 GLY A CA 1
ATOM 701 C C . GLY A 1 95 ? 45.179 32.342 30.991 1.00 33.32 95 GLY A C 1
ATOM 702 O O . GLY A 1 95 ? 44.803 32.269 29.821 1.00 35.11 95 GLY A O 1
ATOM 703 N N . ALA A 1 96 ? 46.429 32.651 31.314 1.00 33.95 96 ALA A N 1
ATOM 704 C CA . ALA A 1 96 ? 47.404 33.002 30.276 1.00 34.40 96 ALA A CA 1
ATOM 705 C C . ALA A 1 96 ? 48.033 31.723 29.705 1.00 36.00 96 ALA A C 1
ATOM 706 O O . ALA A 1 96 ? 48.346 31.639 28.531 1.00 34.28 96 ALA A O 1
ATOM 708 N N . ASP A 1 97 ? 48.213 30.756 30.574 1.00 36.46 97 ASP A N 1
ATOM 709 C CA . ASP A 1 97 ? 48.797 29.509 30.230 1.00 41.06 97 ASP A CA 1
ATOM 710 C C . ASP A 1 97 ? 47.698 28.607 29.637 1.00 42.76 97 ASP A C 1
ATOM 711 O O . ASP A 1 97 ? 47.932 27.934 28.641 1.00 43.74 97 ASP A O 1
ATOM 716 N N . GLY A 1 98 ? 46.512 28.598 30.255 1.00 39.47 98 GLY A N 1
ATOM 717 C CA . GLY A 1 98 ? 45.359 27.847 29.746 1.00 36.17 98 GLY A CA 1
ATOM 718 C C . GLY A 1 98 ? 44.042 28.107 30.499 1.00 39.36 98 GLY A C 1
ATOM 719 O O . GLY A 1 98 ? 43.830 29.204 31.107 1.00 31.09 98 GLY A O 1
ATOM 720 N N . PHE A 1 99 ? 43.148 27.103 30.414 1.00 31.83 99 PHE A N 1
ATOM 721 C CA . PHE A 1 99 ? 41.929 27.016 31.219 1.00 30.11 99 PHE A CA 1
ATOM 722 C C . PHE A 1 99 ? 42.303 26.434 32.574 1.00 29.19 99 PHE A C 1
ATOM 723 O O . PHE A 1 99 ? 43.286 25.665 32.676 1.00 26.77 99 PHE A O 1
ATOM 731 N N . THR A 1 100 ? 41.565 26.856 33.608 1.00 28.11 100 THR A N 1
ATOM 732 C CA . THR A 1 100 ? 41.568 26.248 34.942 1.00 26.28 100 THR A CA 1
ATOM 733 C C . THR A 1 100 ? 40.119 25.942 35.275 1.00 27.81 100 THR A C 1
ATOM 734 O O . THR A 1 100 ? 39.255 26.773 35.092 1.00 29.54 100 THR A O 1
ATOM 738 N N . LEU A 1 101 ? 39.838 24.777 35.790 1.00 28.91 101 LEU A N 1
ATOM 739 C CA . LEU A 1 101 ? 38.488 24.357 35.828 1.00 31.03 101 LEU A CA 1
ATOM 740 C C . LEU A 1 101 ? 38.187 24.075 37.249 1.00 31.26 101 LEU A C 1
ATOM 741 O O . LEU A 1 101 ? 38.966 23.355 37.860 1.00 29.32 101 LEU A O 1
ATOM 746 N N . SER A 1 102 ? 37.073 24.596 37.784 1.00 28.88 102 SER A N 1
ATOM 747 C CA . SER A 1 102 ? 36.670 24.196 39.156 1.00 26.33 102 SER A CA 1
ATOM 748 C C . SER A 1 102 ? 35.203 23.948 39.239 1.00 27.07 102 SER A C 1
ATOM 749 O O . SER A 1 102 ? 34.437 24.323 38.336 1.00 25.95 102 SER A O 1
ATOM 752 N N . ALA A 1 103 ? 34.847 23.263 40.315 1.00 23.27 103 ALA A N 1
ATOM 753 C CA . ALA A 1 103 ? 33.514 22.824 40.557 1.00 24.11 103 ALA A CA 1
ATOM 754 C C . ALA A 1 103 ? 33.224 22.953 42.033 1.00 27.90 103 ALA A C 1
ATOM 755 O O . ALA A 1 103 ? 33.948 22.415 42.865 1.00 28.38 103 ALA A O 1
ATOM 757 N N . ASN A 1 104 ? 32.154 23.682 42.354 1.00 34.29 104 ASN A N 1
ATOM 758 C CA . ASN A 1 104 ? 31.645 23.803 43.710 1.00 30.49 104 ASN A CA 1
ATOM 759 C C . ASN A 1 104 ? 32.709 24.456 44.564 1.00 34.18 104 ASN A C 1
ATOM 760 O O . ASN A 1 104 ? 32.896 24.101 45.730 1.00 42.56 104 ASN A O 1
ATOM 765 N N . GLY A 1 105 ? 33.422 25.389 43.930 1.00 35.84 105 GLY A N 1
ATOM 766 C CA . GLY A 1 105 ? 34.477 26.201 44.532 1.00 34.73 105 GLY A CA 1
ATOM 767 C C . GLY A 1 105 ? 35.844 25.516 44.649 1.00 41.89 105 GLY A C 1
ATOM 768 O O . GLY A 1 105 ? 36.775 26.099 45.226 1.00 34.79 105 GLY A O 1
ATOM 769 N N . ILE A 1 106 ? 35.983 24.294 44.107 1.00 35.39 106 ILE A N 1
ATOM 770 C CA . ILE A 1 106 ? 37.253 23.564 44.208 1.00 32.93 106 ILE A CA 1
ATOM 771 C C . ILE A 1 106 ? 37.991 23.350 42.866 1.00 32.82 106 ILE A C 1
ATOM 772 O O . ILE A 1 106 ? 37.386 22.958 41.891 1.00 31.55 106 ILE A O 1
ATOM 777 N N . GLU A 1 107 ? 39.291 23.634 42.839 1.00 30.65 107 GLU A N 1
ATOM 778 C CA . GLU A 1 107 ? 40.093 23.460 41.639 1.00 34.19 107 GLU A CA 1
ATOM 779 C C . GLU A 1 107 ? 40.177 21.952 41.344 1.00 32.60 107 GLU A C 1
ATOM 780 O O . GLU A 1 107 ? 40.372 21.130 42.282 1.00 29.25 107 GLU A O 1
ATOM 786 N N . ILE A 1 108 ? 39.951 21.621 40.065 1.00 29.15 108 ILE A N 1
ATOM 787 C CA . ILE A 1 108 ? 39.963 20.233 39.545 1.00 31.00 108 ILE A CA 1
ATOM 788 C C . ILE A 1 108 ? 41.186 19.956 38.702 1.00 32.03 108 ILE A C 1
ATOM 789 O O . ILE A 1 108 ? 41.734 18.879 38.756 1.00 31.95 108 ILE A O 1
ATOM 794 N N . VAL A 1 109 ? 41.578 20.927 37.877 1.00 35.47 109 VAL A N 1
ATOM 795 C CA . VAL A 1 109 ? 42.768 20.822 37.049 1.00 33.77 109 VAL A CA 1
ATOM 796 C C . VAL A 1 109 ? 43.002 22.044 36.220 1.00 35.98 109 VAL A C 1
ATOM 797 O O . VAL A 1 109 ? 42.080 22.862 36.008 1.00 34.80 109 VAL A O 1
ATOM 801 N N . LYS A 1 110 ? 44.232 22.100 35.688 1.00 32.96 110 LYS A N 1
ATOM 802 C CA . LYS A 1 110 ? 44.691 23.162 34.823 1.00 33.25 110 LYS A CA 1
ATOM 803 C C . LYS A 1 110 ? 44.972 22.555 33.438 1.00 34.85 110 LYS A C 1
ATOM 804 O O . LYS A 1 110 ? 45.472 21.461 33.356 1.00 32.64 110 LYS A O 1
ATOM 810 N N . TYR A 1 111 ? 44.604 23.245 32.367 1.00 34.50 111 TYR A N 1
ATOM 811 C CA . TYR A 1 111 ? 44.626 22.663 31.053 1.00 37.47 111 TYR A CA 1
ATOM 812 C C . TYR A 1 111 ? 45.257 23.679 30.110 1.00 40.75 111 TYR A C 1
ATOM 813 O O . TYR A 1 111 ? 44.599 24.610 29.639 1.00 46.73 111 TYR A O 1
ATOM 822 N N . PRO A 1 112 ? 46.560 23.509 29.855 1.00 40.48 112 PRO A N 1
ATOM 823 C CA . PRO A 1 112 ? 47.287 24.371 28.922 1.00 38.55 112 PRO A CA 1
ATOM 824 C C . PRO A 1 112 ? 46.611 24.411 27.578 1.00 35.03 112 PRO A C 1
ATOM 825 O O . PRO A 1 112 ? 46.226 23.363 27.093 1.00 42.37 112 PRO A O 1
ATOM 829 N N . TYR A 1 113 ? 46.498 25.581 26.965 1.00 33.61 113 TYR A N 1
ATOM 830 C CA . TYR A 1 113 ? 45.973 25.647 25.587 1.00 41.07 113 TYR A CA 1
ATOM 831 C C . TYR A 1 113 ? 46.826 24.755 24.663 1.00 44.57 113 TYR A C 1
ATOM 832 O O . TYR A 1 113 ? 48.016 24.510 24.929 1.00 46.76 113 TYR A O 1
ATOM 841 N N . ARG A 1 114 ? 46.192 24.263 23.609 1.00 44.57 114 ARG A N 1
ATOM 842 C CA . ARG A 1 114 ? 46.816 23.365 22.673 1.00 46.26 114 ARG A CA 1
ATOM 843 C C . ARG A 1 114 ? 47.021 24.063 21.366 1.00 48.01 114 ARG A C 1
ATOM 844 O O . ARG A 1 114 ? 46.183 24.889 20.948 1.00 47.95 114 ARG A O 1
ATOM 852 N N . ASP A 1 115 ? 48.134 23.740 20.716 1.00 51.52 115 ASP A N 1
ATOM 853 C CA . ASP A 1 115 ? 48.561 24.508 19.559 1.00 50.39 115 ASP A CA 1
ATOM 854 C C . ASP A 1 115 ? 47.422 24.666 18.569 1.00 47.18 115 ASP A C 1
ATOM 855 O O . ASP A 1 115 ? 46.615 23.763 18.410 1.00 50.18 115 ASP A O 1
ATOM 860 N N . GLY A 1 116 ? 47.335 25.838 17.951 1.00 45.19 116 GLY A N 1
ATOM 861 C CA . GLY A 1 116 ? 46.228 26.169 17.054 1.00 43.79 116 GLY A CA 1
ATOM 862 C C . GLY A 1 116 ? 44.933 26.452 17.790 1.00 46.93 116 GLY A C 1
ATOM 863 O O . GLY A 1 116 ? 43.979 26.947 17.197 1.00 48.21 116 GLY A O 1
ATOM 864 N N . LEU A 1 117 ? 44.882 26.155 19.087 1.00 45.44 117 LEU A N 1
ATOM 865 C CA . LEU A 1 117 ? 43.625 26.372 19.815 1.00 48.45 117 LEU A CA 1
ATOM 866 C C . LEU A 1 117 ? 43.803 27.283 21.051 1.00 53.12 117 LEU A C 1
ATOM 867 O O . LEU A 1 117 ? 43.660 26.842 22.213 1.00 51.78 117 LEU A O 1
ATOM 872 N N . PRO A 1 118 ? 44.125 28.573 20.799 1.00 52.15 118 PRO A N 1
ATOM 873 C CA . PRO A 1 118 ? 44.163 29.508 21.907 1.00 48.99 118 PRO A CA 1
ATOM 874 C C . PRO A 1 118 ? 42.845 30.330 21.995 1.00 44.73 118 PRO A C 1
ATOM 875 O O . PRO A 1 118 ? 41.968 30.222 21.095 1.00 40.62 118 PRO A O 1
ATOM 879 N N . PRO A 1 119 ? 42.697 31.136 23.075 1.00 35.54 119 PRO A N 1
ATOM 880 C CA . PRO A 1 119 ? 41.616 32.089 23.105 1.00 37.13 119 PRO A CA 1
ATOM 881 C C . PRO A 1 119 ? 41.826 33.057 21.956 1.00 37.32 119 PRO A C 1
ATOM 882 O O . PRO A 1 119 ? 42.853 32.985 21.293 1.00 41.89 119 PRO A O 1
ATOM 886 N N . PRO A 1 120 ? 40.861 33.934 21.688 1.00 37.41 120 PRO A N 1
ATOM 887 C CA . PRO A 1 120 ? 39.707 34.230 22.506 1.00 37.97 120 PRO A CA 1
ATOM 888 C C . PRO A 1 120 ? 38.583 33.201 22.395 1.00 37.78 120 PRO A C 1
ATOM 889 O O . PRO A 1 120 ? 38.436 32.540 21.352 1.00 36.75 120 PRO A O 1
ATOM 893 N N . VAL A 1 121 ? 37.820 33.078 23.489 1.00 35.35 121 VAL A N 1
ATOM 894 C CA . VAL A 1 121 ? 36.587 32.281 23.577 1.00 30.68 121 VAL A CA 1
ATOM 895 C C . VAL A 1 121 ? 35.455 33.193 23.092 1.00 31.19 121 VAL A C 1
ATOM 896 O O . VAL A 1 121 ? 35.394 34.395 23.411 1.00 30.02 121 VAL A O 1
ATOM 900 N N . THR A 1 122 ? 34.586 32.651 22.267 1.00 28.72 122 THR A N 1
ATOM 901 C CA . THR A 1 122 ? 33.521 33.455 21.756 1.00 29.24 122 THR A CA 1
ATOM 902 C C . THR A 1 122 ? 32.227 32.822 22.166 1.00 29.04 122 THR A C 1
ATOM 903 O O . THR A 1 122 ? 31.208 33.505 22.143 1.00 30.45 122 THR A O 1
ATOM 907 N N . LYS A 1 123 ? 32.283 31.564 22.632 1.00 25.95 123 LYS A N 1
ATOM 908 C CA . LYS A 1 123 ? 31.057 30.859 22.971 1.00 28.42 123 LYS A CA 1
ATOM 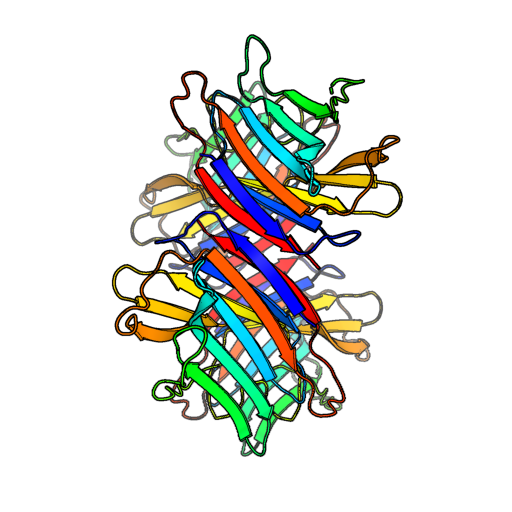909 C C . LYS A 1 123 ? 31.230 29.811 24.023 1.00 24.47 123 LYS A C 1
ATOM 910 O O . LYS A 1 123 ? 32.110 29.018 23.916 1.00 28.13 123 LYS A O 1
ATOM 916 N N . PHE A 1 124 ? 30.327 29.806 25.000 1.00 24.31 124 PHE A N 1
ATOM 917 C CA . PHE A 1 124 ? 30.259 28.821 26.062 1.00 22.89 124 PHE A CA 1
ATOM 918 C C . PHE A 1 124 ? 28.928 28.123 25.939 1.00 23.42 124 PHE A C 1
ATOM 919 O O . PHE A 1 124 ? 27.873 28.805 25.979 1.00 21.21 124 PHE A O 1
ATOM 927 N N . GLN A 1 125 ? 28.950 26.780 25.796 1.00 25.51 125 GLN A N 1
ATOM 928 C CA . GLN A 1 125 ? 27.693 26.035 25.537 1.00 24.79 125 GLN A CA 1
ATOM 929 C C . GLN A 1 125 ? 27.473 24.862 26.413 1.00 23.19 125 GLN A C 1
ATOM 930 O O . GLN A 1 125 ? 28.350 24.037 26.541 1.00 26.02 125 GLN A O 1
ATOM 936 N N . TYR A 1 126 ? 26.265 24.739 26.953 1.00 23.64 126 TYR A N 1
ATOM 937 C CA . TYR A 1 126 ? 25.870 23.593 27.782 1.00 23.09 126 TYR A CA 1
ATOM 938 C C . TYR A 1 126 ? 25.050 22.679 26.902 1.00 23.53 126 TYR A C 1
ATOM 939 O O . TYR A 1 126 ? 24.188 23.174 26.158 1.00 20.38 126 TYR A O 1
ATOM 948 N N . VAL A 1 127 ? 25.300 21.374 27.041 1.00 23.52 127 VAL A N 1
ATOM 949 C CA . VAL A 1 127 ? 24.577 20.315 26.316 1.00 25.45 127 VAL A CA 1
ATOM 950 C C . VAL A 1 127 ? 24.432 19.122 27.249 1.00 23.70 127 VAL A C 1
ATOM 951 O O . VAL A 1 127 ? 25.414 18.462 27.551 1.00 25.85 127 VAL A O 1
ATOM 955 N N . PHE A 1 128 ? 23.209 18.881 27.702 1.00 22.83 128 PHE A N 1
ATOM 956 C CA . PHE A 1 128 ? 22.810 17.643 28.275 1.00 23.98 128 PHE A CA 1
ATOM 957 C C . PHE A 1 128 ? 22.335 16.623 27.229 1.00 25.91 128 PHE A C 1
ATOM 958 O O . PHE A 1 128 ? 21.350 16.860 26.548 1.00 25.71 128 PHE A O 1
ATOM 966 N N . GLN A 1 129 ? 23.001 15.471 27.159 1.00 27.45 129 GLN A N 1
ATOM 967 C CA . GLN A 1 129 ? 22.470 14.308 26.428 1.00 27.00 129 GLN A CA 1
ATOM 968 C C . GLN A 1 129 ? 22.052 13.153 27.320 1.00 26.64 129 GLN A C 1
ATOM 969 O O . GLN A 1 129 ? 22.836 12.614 28.112 1.00 20.28 129 GLN A O 1
ATOM 975 N N . ASP A 1 130 ? 20.801 12.757 27.138 1.00 26.88 130 ASP A N 1
ATOM 976 C CA . ASP A 1 130 ? 20.153 11.856 28.051 1.00 30.41 130 ASP A CA 1
ATOM 977 C C . ASP A 1 130 ? 20.511 10.419 27.721 1.00 32.40 130 ASP A C 1
ATOM 978 O O . ASP A 1 130 ? 20.845 10.110 26.591 1.00 36.59 130 ASP A O 1
ATOM 983 N N . GLN A 1 131 ? 20.505 9.557 28.718 1.00 32.78 131 GLN A N 1
ATOM 984 C CA . GLN A 1 131 ? 20.675 8.138 28.450 1.00 35.37 131 GLN A CA 1
ATOM 985 C C . GLN A 1 131 ? 19.769 7.378 29.365 1.00 29.06 131 GLN A C 1
ATOM 986 O O . GLN A 1 131 ? 20.240 6.578 30.131 1.00 32.20 131 GLN A O 1
ATOM 992 N N . GLY A 1 132 ? 18.471 7.689 29.338 1.00 32.35 132 GLY A N 1
ATOM 993 C CA . GLY A 1 132 ? 17.470 6.960 30.142 1.00 29.72 132 GLY A CA 1
ATOM 994 C C . GLY A 1 132 ? 17.295 7.450 31.558 1.00 34.15 132 GLY A C 1
ATOM 995 O O . GLY A 1 132 ? 16.754 6.708 32.423 1.00 31.40 132 GLY A O 1
ATOM 996 N N . ALA A 1 133 ? 17.689 8.706 31.814 1.00 29.68 133 ALA A N 1
ATOM 997 C CA . ALA A 1 133 ? 17.708 9.207 33.205 1.00 29.24 133 ALA A CA 1
ATOM 998 C C . ALA A 1 133 ? 16.296 9.243 33.856 1.00 28.38 133 ALA A C 1
ATOM 999 O O . ALA A 1 133 ? 15.335 9.639 33.220 1.00 26.85 133 ALA A O 1
ATOM 1001 N N . SER A 1 134 ? 16.138 8.800 35.096 1.00 28.79 134 SER A N 1
ATOM 1002 C CA . SER A 1 134 ? 14.895 9.144 35.819 1.00 32.29 134 SER A CA 1
ATOM 1003 C C . SER A 1 134 ? 14.849 10.652 36.268 1.00 34.35 134 SER A C 1
ATOM 1004 O O . SER A 1 134 ? 13.782 11.243 36.463 1.00 32.85 134 SER A O 1
ATOM 1007 N N . GLU A 1 135 ? 16.015 11.272 36.432 1.00 35.62 135 GLU A N 1
ATOM 1008 C CA . GLU A 1 135 ? 16.055 12.681 36.816 1.00 33.63 135 GLU A CA 1
ATOM 1009 C C . GLU A 1 135 ? 16.915 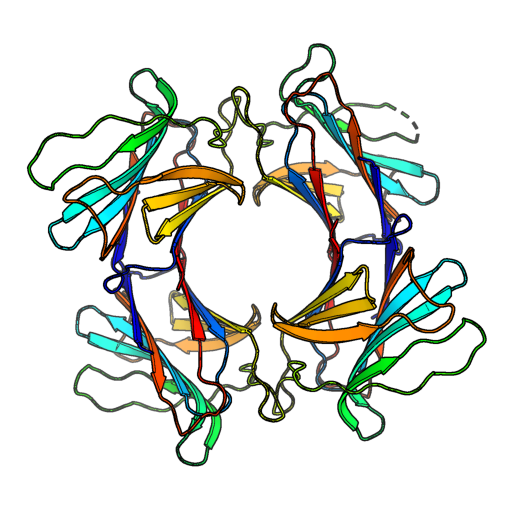13.340 35.767 1.00 31.30 135 GLU A C 1
ATOM 1010 O O . GLU A 1 135 ? 18.144 13.111 35.752 1.00 32.06 135 GLU A O 1
ATOM 1016 N N . THR A 1 136 ? 16.284 14.106 34.863 1.00 29.08 136 THR A N 1
ATOM 1017 C CA . THR A 1 136 ? 17.013 14.786 33.795 1.00 28.30 136 THR A CA 1
ATOM 1018 C C . THR A 1 136 ? 17.745 16.068 34.272 1.00 26.94 136 THR A C 1
ATOM 1019 O O . THR A 1 136 ? 17.330 16.697 35.245 1.00 26.94 136 THR A O 1
ATOM 1023 N N . ALA A 1 137 ? 18.833 16.441 33.588 1.00 23.06 137 ALA A N 1
ATOM 1024 C CA . ALA A 1 137 ? 19.549 17.703 33.916 1.00 23.23 137 ALA A CA 1
ATOM 1025 C C . ALA A 1 137 ? 18.601 18.935 33.756 1.00 23.52 137 ALA A C 1
ATOM 1026 O O . ALA A 1 137 ? 17.660 18.892 32.975 1.00 21.76 137 ALA A O 1
ATOM 1028 N N . GLN A 1 138 ? 18.828 19.984 34.545 1.00 24.08 138 GLN A N 1
ATOM 1029 C CA . GLN A 1 138 ? 18.069 21.268 34.459 1.00 23.33 138 GLN A CA 1
ATOM 1030 C C . GLN A 1 138 ? 19.075 22.386 34.516 1.00 22.72 138 GLN A C 1
ATOM 1031 O O . GLN A 1 138 ? 19.752 22.551 35.534 1.00 20.86 138 GLN A O 1
ATOM 1037 N N . LEU A 1 139 ? 19.252 23.098 33.402 1.00 21.77 139 LEU A N 1
ATOM 1038 C CA . LEU A 1 139 ? 20.181 24.231 33.348 1.00 21.97 139 LEU A CA 1
ATOM 1039 C C . LEU A 1 139 ? 19.667 25.372 34.217 1.00 22.03 139 LEU A C 1
ATOM 1040 O O . LEU A 1 139 ? 18.538 25.779 34.104 1.00 25.79 139 LEU A O 1
ATOM 1045 N N . GLU A 1 140 ? 20.487 25.962 35.055 1.00 24.37 140 GLU A N 1
ATOM 1046 C CA . GLU A 1 140 ? 19.936 27.088 35.836 1.00 22.03 140 GLU A CA 1
ATOM 1047 C C . GLU A 1 140 ? 20.443 28.456 35.417 1.00 18.30 140 GLU A C 1
ATOM 1048 O O . GLU A 1 140 ? 19.715 29.427 35.527 1.00 21.95 140 GLU A O 1
ATOM 1054 N N . SER A 1 141 ? 21.697 28.549 35.015 1.00 16.78 141 SER A N 1
ATOM 1055 C CA . SER A 1 141 ? 22.264 29.821 34.567 1.00 17.37 141 SER A CA 1
ATOM 1056 C C . SER A 1 141 ? 23.554 29.659 33.803 1.00 16.91 141 SER A C 1
ATOM 1057 O O . SER A 1 141 ? 24.280 28.741 34.041 1.00 17.32 141 SER A O 1
ATOM 1060 N N . LEU A 1 142 ? 23.899 30.623 32.964 1.00 17.74 142 LEU A N 1
ATOM 1061 C CA . LEU A 1 142 ? 25.223 30.588 32.328 1.00 20.36 142 LEU A CA 1
ATOM 1062 C C . LEU A 1 142 ? 25.759 31.988 32.516 1.00 20.88 142 LEU A C 1
ATOM 1063 O O . LEU A 1 142 ? 24.994 32.952 32.321 1.00 22.96 142 LEU A O 1
ATOM 1068 N N . SER A 1 143 ? 27.056 32.091 32.840 1.00 20.45 143 SER A N 1
ATOM 1069 C CA . SER A 1 143 ? 27.682 33.347 33.285 1.00 21.52 143 SER A CA 1
ATOM 1070 C C . SER A 1 143 ? 28.982 33.686 32.564 1.00 20.56 143 SER A C 1
ATOM 1071 O O . SER A 1 143 ? 29.791 32.824 32.294 1.00 20.38 143 SER A O 1
ATOM 1074 N N . ALA A 1 144 ? 29.227 34.966 32.367 1.00 19.66 144 ALA A N 1
ATOM 1075 C CA . ALA A 1 144 ? 30.549 35.392 31.983 1.00 21.10 144 ALA A CA 1
ATOM 1076 C C . ALA A 1 144 ? 31.096 36.303 33.086 1.00 20.89 144 ALA A C 1
ATOM 1077 O O . ALA A 1 144 ? 30.402 37.237 33.524 1.00 21.59 144 ALA A O 1
ATOM 1079 N N . TYR A 1 145 ? 32.307 36.008 33.540 1.00 23.59 145 TYR A N 1
ATOM 1080 C CA . TYR A 1 145 ? 33.058 36.863 34.494 1.00 25.62 145 TYR A CA 1
ATOM 1081 C C . TYR A 1 145 ? 34.176 37.678 33.856 1.00 25.33 145 TYR A C 1
ATOM 1082 O O . TYR A 1 145 ? 35.037 37.124 33.167 1.00 25.27 145 TYR A O 1
ATOM 1091 N N . TYR A 1 146 ? 34.232 38.968 34.146 1.00 25.20 146 TYR A N 1
ATOM 1092 C CA . TYR A 1 146 ? 35.189 39.857 33.454 1.00 27.80 146 TYR A CA 1
ATOM 1093 C C . TYR A 1 146 ? 36.415 40.262 34.232 1.00 28.57 146 TYR A C 1
ATOM 1094 O O . TYR A 1 146 ? 36.476 39.964 35.405 1.00 35.29 146 TYR A O 1
ATOM 1103 N N . PRO B 1 3 ? 37.051 20.716 64.651 1.00 41.56 3 PRO B N 1
ATOM 1104 C CA . PRO B 1 3 ? 36.108 19.702 64.193 1.00 41.37 3 PRO B CA 1
ATOM 1105 C C . PRO B 1 3 ? 34.770 19.758 64.894 1.00 43.25 3 PRO B C 1
ATOM 1106 O O . PRO B 1 3 ? 33.837 19.047 64.469 1.00 41.37 3 PRO B O 1
ATOM 1110 N N . ILE B 1 4 ? 34.680 20.521 65.988 1.00 37.51 4 ILE B N 1
ATOM 1111 C CA . ILE B 1 4 ? 33.376 20.842 66.567 1.00 39.16 4 ILE B CA 1
ATOM 1112 C C . ILE B 1 4 ? 33.242 22.358 66.609 1.00 41.49 4 ILE B C 1
ATOM 1113 O O . ILE B 1 4 ? 34.210 23.064 66.936 1.00 40.87 4 ILE B O 1
ATOM 1118 N N . GLN B 1 5 ? 32.083 22.857 66.181 1.00 38.24 5 GLN B N 1
ATOM 1119 C CA . GLN B 1 5 ? 31.797 24.284 66.160 1.00 33.30 5 GLN B CA 1
ATOM 1120 C C . GLN B 1 5 ? 30.305 24.486 66.302 1.00 32.43 5 GLN B C 1
ATOM 1121 O O . GLN B 1 5 ? 29.498 23.689 65.787 1.00 31.77 5 GLN B O 1
ATOM 1127 N N . SER B 1 6 ? 29.914 25.558 66.967 1.00 29.17 6 SER B N 1
ATOM 1128 C CA . SER B 1 6 ? 28.474 25.808 67.170 1.00 29.53 6 SER B CA 1
ATOM 1129 C C . SER B 1 6 ? 28.113 27.316 67.233 1.00 28.90 6 SER B C 1
ATOM 1130 O O . SER B 1 6 ? 28.985 28.125 67.514 1.00 27.56 6 SER B O 1
ATOM 1133 N N . ILE B 1 7 ? 26.861 27.667 66.896 1.00 27.96 7 ILE B N 1
ATOM 1134 C CA . ILE B 1 7 ? 26.289 28.969 67.164 1.00 29.11 7 ILE B CA 1
ATOM 1135 C C . ILE B 1 7 ? 25.072 28.831 68.068 1.00 30.70 7 ILE B C 1
ATOM 1136 O O . ILE B 1 7 ? 24.241 27.952 67.856 1.00 33.86 7 ILE B O 1
ATOM 1141 N N . LYS B 1 8 ? 24.999 29.692 69.080 1.00 29.00 8 LYS B N 1
ATOM 1142 C CA . LYS B 1 8 ? 23.818 29.843 69.914 1.00 30.84 8 LYS B CA 1
ATOM 1143 C C . LYS B 1 8 ? 23.141 31.090 69.426 1.00 29.19 8 LYS B C 1
ATOM 1144 O O . LYS B 1 8 ? 23.755 32.137 69.259 1.00 29.15 8 LYS B O 1
ATOM 1150 N N . VAL B 1 9 ? 21.864 30.967 69.160 1.00 29.50 9 VAL B N 1
ATOM 1151 C CA . VAL B 1 9 ? 21.096 32.031 68.579 1.00 30.34 9 VAL B CA 1
ATOM 1152 C C . VAL B 1 9 ? 20.101 32.262 69.661 1.00 32.43 9 VAL B C 1
ATOM 1153 O O . VAL B 1 9 ? 20.008 31.445 70.569 1.00 31.06 9 VAL B O 1
ATOM 1157 N N . ASP B 1 10 ? 19.357 33.352 69.551 1.00 35.92 10 ASP B N 1
ATOM 1158 C CA . ASP B 1 10 ? 18.224 33.624 70.393 1.00 34.31 10 ASP B CA 1
ATOM 1159 C C . ASP B 1 10 ? 17.150 32.641 69.998 1.00 37.91 10 ASP B C 1
ATOM 1160 O O . ASP B 1 10 ? 17.207 32.111 68.878 1.00 41.10 10 ASP B O 1
ATOM 1165 N N . PRO B 1 11 ? 16.174 32.375 70.902 1.00 38.41 11 PRO B N 1
ATOM 1166 C CA . PRO B 1 11 ? 15.195 31.297 70.683 1.00 38.71 11 PRO B CA 1
ATOM 1167 C C . PRO B 1 11 ? 14.482 31.469 69.394 1.00 37.10 11 PRO B C 1
ATOM 1168 O O . PRO B 1 11 ? 13.749 32.408 69.236 1.00 36.11 11 PRO B O 1
ATOM 1172 N N . MET B 1 12 ? 14.686 30.507 68.506 1.00 41.03 12 MET B N 1
ATOM 1173 C CA . MET B 1 12 ? 14.295 30.580 67.121 1.00 37.92 12 MET B CA 1
ATOM 1174 C C . MET B 1 12 ? 13.154 29.588 66.832 1.00 39.28 12 MET B C 1
ATOM 1175 O O . MET B 1 12 ? 13.285 28.371 67.036 1.00 36.71 12 MET B O 1
ATOM 1180 N N . LYS B 1 13 ? 12.034 30.135 66.388 1.00 38.78 13 LYS B N 1
ATOM 1181 C CA . LYS B 1 13 ? 10.855 29.369 66.061 1.00 43.39 13 LYS B CA 1
ATOM 1182 C C . LYS B 1 13 ? 10.634 29.495 64.564 1.00 40.95 13 LYS B C 1
ATOM 1183 O O . LYS B 1 13 ? 9.665 28.996 64.025 1.00 39.83 13 LYS B O 1
ATOM 1189 N N . SER B 1 14 ? 11.551 30.173 63.899 1.00 41.86 14 SER B N 1
ATOM 1190 C CA . SER B 1 14 ? 11.304 30.672 62.564 1.00 37.88 14 SER B CA 1
ATOM 1191 C C . SER B 1 14 ? 12.581 30.769 61.797 1.00 36.80 14 SER B C 1
ATOM 1192 O O . SER B 1 14 ? 13.659 30.578 62.361 1.00 38.99 14 SER B O 1
ATOM 1195 N N . GLY B 1 15 ? 12.464 31.060 60.515 1.00 28.76 15 GLY B N 1
ATOM 1196 C CA . GLY B 1 15 ? 13.636 31.066 59.648 1.00 30.93 15 GLY B CA 1
ATOM 1197 C C . GLY B 1 15 ? 14.294 29.710 59.518 1.00 27.69 15 GLY B C 1
ATOM 1198 O O . GLY B 1 15 ? 13.610 28.681 59.508 1.00 30.90 15 GLY B O 1
ATOM 1199 N N . GLY B 1 16 ? 15.616 29.721 59.439 1.00 27.19 16 GLY B N 1
ATOM 1200 C CA . GLY B 1 16 ? 16.423 28.558 59.101 1.00 26.22 16 GLY B CA 1
ATOM 1201 C C . GLY B 1 16 ? 17.806 28.662 59.677 1.00 23.82 16 GLY B C 1
ATOM 1202 O O . GLY B 1 16 ? 18.157 29.670 60.240 1.00 26.51 16 GLY B O 1
ATOM 1203 N N . LEU B 1 17 ? 18.591 27.602 59.500 1.00 23.74 17 LEU B N 1
ATOM 1204 C CA . LEU B 1 17 ? 19.986 27.476 59.938 1.00 22.36 17 LEU B CA 1
ATOM 1205 C C . LEU B 1 17 ? 20.793 26.829 58.825 1.00 20.22 17 LEU B C 1
ATOM 1206 O O . LEU B 1 17 ? 20.304 25.931 58.157 1.00 23.38 17 LEU B O 1
ATOM 1211 N N . GLY B 1 18 ? 22.034 27.255 58.620 1.00 20.65 18 GLY B N 1
ATOM 1212 C CA . GLY B 1 18 ? 22.792 26.765 57.521 1.00 17.92 18 GLY B CA 1
ATOM 1213 C C . GLY B 1 18 ? 24.193 26.432 57.842 1.00 20.61 18 GLY B C 1
ATOM 1214 O O . GLY B 1 18 ? 24.796 27.002 58.732 1.00 19.98 18 GLY B O 1
ATOM 1215 N N . VAL B 1 19 ? 24.763 25.522 57.058 1.00 22.66 19 VAL B N 1
ATOM 1216 C CA . VAL B 1 19 ? 26.163 25.215 57.165 1.00 21.44 19 VAL B CA 1
ATOM 1217 C C . VAL B 1 19 ? 26.760 25.080 55.763 1.00 22.94 19 VAL B C 1
ATOM 1218 O O . VAL B 1 19 ? 26.082 24.766 54.779 1.00 28.61 19 VAL B O 1
ATOM 1222 N N . VAL B 1 20 ? 28.042 25.348 55.660 1.00 23.64 20 VAL B N 1
ATOM 1223 C CA . VAL B 1 20 ? 28.756 25.122 54.454 1.00 22.21 20 VAL B CA 1
ATOM 1224 C C . VAL B 1 20 ? 30.011 24.428 54.950 1.00 23.18 20 VAL B C 1
ATOM 1225 O O . VAL B 1 20 ? 30.677 24.949 55.842 1.00 23.13 20 VAL B O 1
ATOM 1229 N N . TYR B 1 21 ? 30.332 23.267 54.380 1.00 22.70 21 TYR B N 1
ATOM 1230 C CA . TYR B 1 21 ? 31.617 22.619 54.650 1.00 22.89 21 TYR B CA 1
ATOM 1231 C C . TYR B 1 21 ? 32.138 21.867 53.503 1.00 24.83 21 TYR B C 1
ATOM 1232 O O . TYR B 1 21 ? 31.376 21.486 52.610 1.00 24.81 21 TYR B O 1
ATOM 1241 N N . ARG B 1 22 ? 33.452 21.621 53.542 1.00 24.18 22 ARG B N 1
ATOM 1242 C CA . ARG B 1 22 ? 34.088 20.710 52.621 1.00 25.86 22 ARG B CA 1
ATOM 1243 C C . ARG B 1 22 ? 34.024 19.282 53.173 1.00 26.66 22 ARG B C 1
ATOM 1244 O O . ARG B 1 22 ? 34.582 19.009 54.218 1.00 25.75 22 ARG B O 1
ATOM 1252 N N . SER B 1 23 ? 33.332 18.398 52.469 1.00 26.43 23 SER B N 1
ATOM 1253 C CA . SER B 1 23 ? 32.987 17.066 52.954 1.00 28.13 23 SER B CA 1
ATOM 1254 C C . SER B 1 23 ? 34.259 16.244 53.190 1.00 30.73 23 SER B C 1
ATOM 1255 O O . SER B 1 23 ? 35.298 16.517 52.551 1.00 25.33 23 SER B O 1
ATOM 1258 N N . PRO B 1 24 ? 34.177 15.243 54.096 1.00 30.09 24 PRO B N 1
ATOM 1259 C CA . PRO B 1 24 ? 35.268 14.287 54.314 1.00 35.51 24 PRO B CA 1
ATOM 1260 C C . PRO B 1 24 ? 35.161 13.035 53.413 1.00 38.85 24 PRO B C 1
ATOM 1261 O O . PRO B 1 24 ? 34.041 12.598 53.106 1.00 44.18 24 PRO B O 1
ATOM 1265 N N . ASP B 1 25 ? 36.290 12.451 53.010 1.00 37.41 25 ASP B N 1
ATOM 1266 C CA . ASP B 1 25 ? 36.204 11.164 52.292 1.00 43.95 25 ASP B CA 1
ATOM 1267 C C . ASP B 1 25 ? 35.800 9.955 53.152 1.00 40.96 25 ASP B C 1
ATOM 1268 O O . ASP B 1 25 ? 35.456 8.927 52.604 1.00 45.66 25 ASP B O 1
ATOM 1273 N N . LYS B 1 26 ? 35.873 10.049 54.476 1.00 40.80 26 LYS B N 1
ATOM 1274 C CA . LYS B 1 26 ? 35.140 9.094 55.325 1.00 41.05 26 LYS B CA 1
ATOM 1275 C C . LYS B 1 26 ? 34.813 9.772 56.622 1.00 37.29 26 LYS B C 1
ATOM 1276 O O . LYS B 1 26 ? 35.195 10.893 56.818 1.00 41.70 26 LYS B O 1
ATOM 1282 N N . GLY B 1 27 ? 34.195 9.043 57.549 1.00 35.54 27 GLY B N 1
ATOM 1283 C CA . GLY B 1 27 ? 33.803 9.597 58.815 1.00 32.47 27 GLY B CA 1
ATOM 1284 C C . GLY B 1 27 ? 32.400 10.095 58.592 1.00 35.88 27 GLY B C 1
ATOM 1285 O O . GLY B 1 27 ? 31.833 9.889 57.512 1.00 36.50 27 GLY B O 1
ATOM 1286 N N . ARG B 1 28 ? 31.830 10.729 59.614 1.00 34.38 28 ARG B N 1
ATOM 1287 C CA . ARG B 1 28 ? 30.478 11.284 59.552 1.00 31.27 28 ARG B CA 1
ATOM 1288 C C . ARG B 1 28 ? 30.476 12.781 59.915 1.00 31.21 28 ARG B C 1
ATOM 1289 O O . ARG B 1 28 ? 31.327 13.234 60.695 1.00 26.73 28 ARG B O 1
ATOM 1297 N N . VAL B 1 29 ? 29.539 13.538 59.327 1.00 28.44 29 VAL B N 1
ATOM 1298 C CA . VAL B 1 29 ? 29.285 14.935 59.727 1.00 26.64 29 VAL B CA 1
ATOM 1299 C C . VAL B 1 29 ? 27.891 15.121 60.280 1.00 27.26 29 VAL B C 1
ATOM 1300 O O . VAL B 1 29 ? 26.911 14.905 59.557 1.00 29.83 29 VAL B O 1
ATOM 1304 N N . SER B 1 30 ? 27.781 15.502 61.552 1.00 25.40 30 SER B N 1
ATOM 1305 C CA . SER B 1 30 ? 26.474 15.606 62.156 1.00 28.75 30 SER B CA 1
ATOM 1306 C C . SER B 1 30 ? 26.043 17.041 62.479 1.00 28.17 30 SER B C 1
ATOM 1307 O O . SER B 1 30 ? 26.839 17.821 62.990 1.00 30.90 30 SER B O 1
ATOM 1310 N N . LEU B 1 31 ? 24.790 17.380 62.210 1.00 25.96 31 LEU B N 1
ATOM 1311 C CA . LEU B 1 31 ? 24.302 18.712 62.541 1.00 30.36 31 LEU B CA 1
ATOM 1312 C C . LEU B 1 31 ? 23.246 18.560 63.617 1.00 30.75 31 LEU B C 1
ATOM 1313 O O . LEU B 1 31 ? 22.251 17.884 63.401 1.00 35.02 31 LEU B O 1
ATOM 1318 N N . TYR B 1 32 ? 23.478 19.143 64.782 1.00 29.12 32 TYR B N 1
ATOM 1319 C CA . TYR B 1 32 ? 22.501 19.031 65.890 1.00 28.68 32 TYR B CA 1
ATOM 1320 C C . TYR B 1 32 ? 21.793 20.310 66.128 1.00 29.44 32 TYR B C 1
ATOM 1321 O O . TYR B 1 32 ? 22.462 21.347 66.157 1.00 32.36 32 TYR B O 1
ATOM 1330 N N . LEU B 1 33 ? 20.468 20.240 66.317 1.00 26.75 33 LEU B N 1
ATOM 1331 C CA . LEU B 1 33 ? 19.637 21.355 66.730 1.00 27.78 33 LEU B CA 1
ATOM 1332 C C . LEU B 1 33 ? 19.116 21.120 68.144 1.00 31.01 33 LEU B C 1
ATOM 1333 O O . LEU B 1 33 ? 18.249 20.248 68.375 1.00 32.48 33 LEU B O 1
ATOM 1338 N N . TYR B 1 34 ? 19.631 21.891 69.089 1.00 29.38 34 TYR B N 1
ATOM 1339 C CA . TYR B 1 34 ? 19.168 21.801 70.482 1.00 29.28 34 TYR B CA 1
ATOM 1340 C C . TYR B 1 34 ? 18.229 22.916 70.855 1.00 30.38 34 TYR B C 1
ATOM 1341 O O . TYR B 1 34 ? 18.262 23.973 70.231 1.00 31.56 34 TYR B O 1
ATOM 1350 N N . ASN B 1 35 ? 17.340 22.623 71.812 1.00 30.48 35 ASN B N 1
ATOM 1351 C CA . ASN B 1 35 ? 16.667 23.615 72.651 1.00 32.66 35 ASN B CA 1
ATOM 1352 C C . ASN B 1 35 ? 17.528 23.911 73.860 1.00 31.95 35 ASN B C 1
ATOM 1353 O O . ASN B 1 35 ? 18.660 23.433 73.951 1.00 32.22 35 ASN B O 1
ATOM 1358 N N . ASP B 1 36 ? 16.979 24.681 74.791 1.00 37.11 36 ASP B N 1
ATOM 1359 C CA . ASP B 1 36 ? 17.676 25.100 76.016 1.00 43.98 36 ASP B CA 1
ATOM 1360 C C . ASP B 1 36 ? 17.982 23.942 76.950 1.00 41.19 36 ASP B C 1
ATOM 1361 O O . ASP B 1 36 ? 19.050 23.888 77.557 1.00 36.37 36 ASP B O 1
ATOM 1366 N N . GLY B 1 37 ? 17.033 23.010 77.048 1.00 44.04 37 GLY B N 1
ATOM 1367 C CA . GLY B 1 37 ? 17.202 21.822 77.885 1.00 43.64 37 GLY B CA 1
ATOM 1368 C C . GLY B 1 37 ? 18.278 20.886 77.361 1.00 49.40 37 GLY B C 1
ATOM 1369 O O . GLY B 1 37 ? 18.593 19.896 78.014 1.00 54.52 37 GLY B O 1
ATOM 1370 N N . GLU B 1 38 ? 18.847 21.198 76.185 1.00 47.89 38 GLU B N 1
ATOM 1371 C CA . GLU B 1 38 ? 19.802 20.331 75.478 1.00 42.70 38 GLU B CA 1
ATOM 1372 C C . GLU B 1 38 ? 19.127 19.047 74.868 1.00 43.69 38 GLU B C 1
ATOM 1373 O O . GLU B 1 38 ? 19.785 17.991 74.638 1.00 39.81 38 GLU B O 1
ATOM 1379 N N . ASP B 1 39 ? 17.818 19.119 74.615 1.00 39.39 39 ASP B N 1
ATOM 1380 C CA . ASP B 1 39 ? 17.174 18.040 73.835 1.00 38.43 39 ASP B CA 1
ATOM 1381 C C . ASP B 1 39 ? 17.671 18.180 72.430 1.00 37.54 39 ASP B C 1
ATOM 1382 O O . ASP B 1 39 ? 17.915 19.298 71.965 1.00 39.02 39 ASP B O 1
ATOM 1387 N N . ILE B 1 40 ? 17.812 17.065 71.734 1.00 38.18 40 ILE B N 1
ATOM 1388 C CA . ILE B 1 40 ? 18.133 17.081 70.316 1.00 33.88 40 ILE B CA 1
ATOM 1389 C C . ILE B 1 40 ? 16.851 17.102 69.482 1.00 34.27 40 ILE B C 1
ATOM 1390 O O . ILE B 1 40 ? 16.236 16.058 69.250 1.00 36.17 40 ILE B O 1
ATOM 1395 N N . LEU B 1 41 ? 16.441 18.291 69.036 1.00 29.57 41 LEU B N 1
ATOM 1396 C CA . LEU B 1 41 ? 15.233 18.444 68.250 1.00 29.08 41 LEU B CA 1
ATOM 1397 C C . LEU B 1 41 ? 15.443 17.842 66.886 1.00 28.66 41 LEU B C 1
ATOM 1398 O O . LEU B 1 41 ? 14.489 17.512 66.191 1.00 28.43 41 LEU B O 1
ATOM 1403 N N . LEU B 1 42 ? 16.709 17.671 66.501 1.00 28.60 42 LEU B N 1
ATOM 1404 C CA . LEU B 1 42 ? 17.023 17.078 65.216 1.00 28.53 42 LEU B CA 1
ATOM 1405 C C . LEU B 1 42 ? 18.491 16.836 65.103 1.00 26.76 42 LEU B C 1
ATOM 1406 O O . LEU B 1 42 ? 19.301 17.679 65.498 1.00 21.42 42 LEU B O 1
ATOM 1411 N N . VAL B 1 43 ? 18.840 15.689 64.535 1.00 24.49 43 VAL B N 1
ATOM 1412 C CA . VAL B 1 43 ? 20.226 15.474 64.106 1.00 28.20 43 VAL B CA 1
ATOM 1413 C C . VAL B 1 43 ? 20.247 15.164 62.579 1.00 30.81 43 VAL B C 1
ATOM 1414 O O . VAL B 1 43 ? 19.447 14.395 62.068 1.00 32.66 43 VAL B O 1
ATOM 1418 N N . VAL B 1 44 ? 21.143 15.794 61.842 1.00 32.82 44 VAL B N 1
ATOM 1419 C CA . VAL B 1 44 ? 21.231 15.501 60.433 1.00 29.48 44 VAL B CA 1
ATOM 1420 C C . VAL B 1 44 ? 22.597 14.910 60.324 1.00 32.27 44 VAL B C 1
ATOM 1421 O O . VAL B 1 44 ? 23.619 15.607 60.401 1.00 36.35 44 VAL B O 1
ATOM 1425 N N . ASP B 1 45 ? 22.614 13.593 60.201 1.00 33.50 45 ASP B N 1
ATOM 1426 C CA . ASP B 1 45 ? 23.827 12.856 60.339 1.00 33.74 45 ASP B CA 1
ATOM 1427 C C . ASP B 1 45 ? 24.229 12.292 58.971 1.00 34.78 45 ASP B C 1
ATOM 1428 O O . ASP B 1 45 ? 23.563 11.406 58.427 1.00 34.76 45 ASP B O 1
ATOM 1433 N N . ALA B 1 46 ? 25.304 12.829 58.409 1.00 28.86 46 ALA B N 1
ATOM 1434 C CA . ALA B 1 46 ? 25.706 12.426 57.086 1.00 31.88 46 ALA B CA 1
ATOM 1435 C C . ALA B 1 46 ? 26.970 11.561 57.175 1.00 32.25 46 ALA B C 1
ATOM 1436 O O . ALA B 1 46 ? 28.064 12.055 57.459 1.00 29.26 46 ALA B O 1
ATOM 1438 N N . ARG B 1 47 ? 26.774 10.265 56.931 1.00 33.14 47 ARG B N 1
ATOM 1439 C CA . ARG B 1 47 ? 27.798 9.249 57.050 1.00 30.76 47 ARG B CA 1
ATOM 1440 C C . ARG B 1 47 ? 28.415 8.976 55.676 1.00 30.91 47 ARG B C 1
ATOM 1441 O O . ARG B 1 47 ? 27.793 8.378 54.793 1.00 34.25 47 ARG B O 1
ATOM 1449 N N . PHE B 1 48 ? 29.635 9.455 55.523 1.00 32.41 48 PHE B N 1
ATOM 1450 C CA . PHE B 1 48 ? 30.457 9.280 54.338 1.00 36.40 48 PHE B CA 1
ATOM 1451 C C . PHE B 1 48 ? 31.108 7.869 54.326 1.00 42.67 48 PHE B C 1
ATOM 1452 O O . PHE B 1 48 ? 31.014 7.146 53.320 1.00 42.40 48 PHE B O 1
ATOM 1460 N N . ASP B 1 49 ? 31.722 7.477 55.453 1.00 41.54 49 ASP B N 1
ATOM 1461 C CA . ASP B 1 49 ? 32.176 6.089 55.703 1.00 44.84 49 ASP B CA 1
ATOM 1462 C C . ASP B 1 49 ? 32.150 5.873 57.236 1.00 40.35 49 ASP B C 1
ATOM 1463 O O . ASP B 1 49 ? 33.041 6.303 57.973 1.00 36.69 49 ASP B O 1
ATOM 1468 N N . TRP B 1 50 ? 31.086 5.256 57.722 1.00 37.65 50 TRP B N 1
ATOM 1469 C CA . TRP B 1 50 ? 30.889 5.234 59.151 1.00 39.42 50 TRP B CA 1
ATOM 1470 C C . TRP B 1 50 ? 30.328 3.977 59.734 1.00 38.61 50 TRP B C 1
ATOM 1471 O O . TRP B 1 50 ? 29.087 3.756 59.722 1.00 39.81 50 TRP B O 1
ATOM 1482 N N . ARG B 1 51 ? 31.229 3.195 60.320 1.00 40.56 51 ARG B N 1
ATOM 1483 C CA . ARG B 1 51 ? 30.868 2.021 61.109 1.00 41.84 51 ARG B CA 1
ATOM 1484 C C . ARG B 1 51 ? 30.074 1.035 60.269 1.00 41.16 51 ARG B C 1
ATOM 1485 O O . ARG B 1 51 ? 28.968 0.609 60.633 1.00 42.67 51 ARG B O 1
ATOM 1493 N N . GLY B 1 52 ? 30.647 0.685 59.125 1.00 41.84 52 GLY B N 1
ATOM 1494 C CA . GLY B 1 52 ? 29.987 -0.216 58.201 1.00 44.03 52 GLY B CA 1
ATOM 1495 C C . GLY B 1 52 ? 29.224 0.413 57.050 1.00 48.69 52 GLY B C 1
ATOM 1496 O O . GLY B 1 52 ? 29.169 -0.195 55.985 1.00 56.14 52 GLY B O 1
ATOM 1497 N N . GLU B 1 53 ? 28.645 1.607 57.248 1.00 42.01 53 GLU B N 1
ATOM 1498 C CA . GLU B 1 53 ? 27.821 2.285 56.236 1.00 42.61 53 GLU B CA 1
ATOM 1499 C C . GLU B 1 53 ? 28.568 3.326 55.381 1.00 44.88 53 GLU B C 1
ATOM 1500 O O . GLU B 1 53 ? 29.517 3.992 55.840 1.00 41.39 53 GLU B O 1
ATOM 1506 N N . GLN B 1 54 ? 28.166 3.431 54.119 1.00 39.27 54 GLN B N 1
ATOM 1507 C CA . GLN B 1 54 ? 28.704 4.442 53.245 1.00 38.95 54 GLN B CA 1
ATOM 1508 C C . GLN B 1 54 ? 27.572 5.242 52.660 1.00 40.55 54 GLN B C 1
ATOM 1509 O O . GLN B 1 54 ? 26.507 4.688 52.371 1.00 32.93 54 GLN B O 1
ATOM 1515 N N . ASN B 1 55 ? 27.756 6.563 52.555 1.00 38.25 55 ASN B N 1
ATOM 1516 C CA . ASN B 1 55 ? 26.748 7.396 51.909 1.00 30.62 55 ASN B CA 1
ATOM 1517 C C . ASN B 1 55 ? 25.312 7.184 52.357 1.00 30.11 55 ASN B C 1
ATOM 1518 O O . ASN B 1 55 ? 24.386 7.028 51.518 1.00 28.11 55 ASN B O 1
ATOM 1523 N N . VAL B 1 56 ? 25.125 7.269 53.670 1.00 28.73 56 VAL B N 1
ATOM 1524 C CA . VAL B 1 56 ? 23.839 7.106 54.298 1.00 26.32 56 VAL B CA 1
ATOM 1525 C C . VAL B 1 56 ? 23.486 8.329 55.169 1.00 28.34 56 VAL B C 1
ATOM 1526 O O . VAL B 1 56 ? 24.319 8.816 55.946 1.00 25.32 56 VAL B O 1
ATOM 1530 N N . LEU B 1 57 ? 22.237 8.788 55.048 1.00 25.20 57 LEU B N 1
ATOM 1531 C CA . LEU B 1 57 ? 21.730 9.934 55.803 1.00 29.59 57 LEU B CA 1
ATOM 1532 C C . LEU B 1 57 ? 20.735 9.490 56.803 1.00 29.10 57 LEU B C 1
ATOM 1533 O O . LEU B 1 57 ? 19.806 8.734 56.494 1.00 28.31 57 LEU B O 1
ATOM 1538 N N . VAL B 1 58 ? 20.929 10.004 58.009 1.00 33.06 58 VAL B N 1
ATOM 1539 C CA . VAL B 1 58 ? 20.082 9.694 59.123 1.00 30.51 58 VAL B CA 1
ATOM 1540 C C . VAL B 1 58 ? 19.540 10.935 59.836 1.00 31.98 58 VAL B C 1
ATOM 1541 O O . VAL B 1 58 ? 20.334 11.797 60.275 1.00 33.53 58 VAL B O 1
ATOM 1545 N N . LEU B 1 59 ? 18.212 10.989 60.035 1.00 30.91 59 LEU B N 1
ATOM 1546 C CA . LEU B 1 59 ? 17.602 12.000 60.932 1.00 32.23 59 LEU B CA 1
ATOM 1547 C C . LEU B 1 59 ? 16.924 11.366 62.127 1.00 37.97 59 LEU B C 1
ATOM 1548 O O . LEU B 1 59 ? 16.225 10.352 61.969 1.00 42.64 59 LEU B O 1
ATOM 1553 N N . ASN B 1 60 ? 17.099 11.989 63.298 1.00 37.32 60 ASN B N 1
ATOM 1554 C CA . ASN B 1 60 ? 16.324 11.678 64.508 1.00 40.31 60 ASN B CA 1
ATOM 1555 C C . ASN B 1 60 ? 16.231 12.863 65.464 1.00 39.40 60 ASN B C 1
ATOM 1556 O O . ASN B 1 60 ? 16.811 13.913 65.236 1.00 36.72 60 ASN B O 1
ATOM 1561 N N . SER B 1 61 ? 15.478 12.640 66.530 1.00 39.83 61 SER B N 1
ATOM 1562 C CA . SER B 1 61 ? 15.320 13.553 67.643 1.00 42.68 61 SER B CA 1
ATOM 1563 C C . SER B 1 61 ? 15.276 12.666 68.891 1.00 47.57 61 SER B C 1
ATOM 1564 O O . SER B 1 61 ? 14.842 11.510 68.793 1.00 43.96 61 SER B O 1
ATOM 1567 N N . LYS B 1 62 ? 15.738 13.204 70.033 1.00 44.06 62 LYS B N 1
ATOM 1568 C CA . LYS B 1 62 ? 15.667 12.530 71.349 1.00 50.61 62 LYS B CA 1
ATOM 1569 C C . LYS B 1 62 ? 15.619 13.546 72.468 1.00 48.08 62 LYS B C 1
ATOM 1570 O O . LYS B 1 62 ? 16.090 14.676 72.296 1.00 46.79 62 LYS B O 1
ATOM 1576 N N . PHE B 1 63 ? 15.045 13.172 73.606 1.00 49.67 63 PHE B N 1
ATOM 1577 C CA . PHE B 1 63 ? 15.112 14.050 74.768 1.00 47.03 63 PHE B CA 1
ATOM 1578 C C . PHE B 1 63 ? 16.520 13.987 75.270 1.00 47.85 63 PHE B C 1
ATOM 1579 O O . PHE B 1 63 ? 17.222 13.024 74.950 1.00 48.30 63 PHE B O 1
ATOM 1587 N N . ALA B 1 64 ? 16.950 15.042 75.985 1.00 53.20 64 ALA B N 1
ATOM 1588 C CA . ALA B 1 64 ? 18.284 15.111 76.598 1.00 53.10 64 ALA B CA 1
ATOM 1589 C C . ALA B 1 64 ? 18.548 13.786 77.305 1.00 56.48 64 ALA B C 1
ATOM 1590 O O . ALA B 1 64 ? 19.537 13.119 76.984 1.00 58.51 64 ALA B O 1
ATOM 1592 N N . GLY B 1 65 ? 17.637 13.389 78.209 1.00 56.12 65 GLY B N 1
ATOM 1593 C CA . GLY B 1 65 ? 17.685 12.077 78.872 1.00 61.49 65 GLY B CA 1
ATOM 1594 C C . GLY B 1 65 ? 17.475 10.921 77.895 1.00 64.61 65 GLY B C 1
ATOM 1595 O O . GLY B 1 65 ? 18.445 10.289 77.456 1.00 63.42 65 GLY B O 1
ATOM 1596 N N . GLY B 1 66 ? 16.205 10.710 77.527 1.00 67.91 66 GLY B N 1
ATOM 1597 C CA . GLY B 1 66 ? 15.668 9.545 76.782 1.00 57.08 66 GLY B CA 1
ATOM 1598 C C . GLY B 1 66 ? 16.394 8.818 75.658 1.00 58.08 66 GLY B C 1
ATOM 1599 O O . GLY B 1 66 ? 17.567 9.069 75.336 1.00 54.22 66 GLY B O 1
ATOM 1600 N N . GLU B 1 67 ? 15.678 7.873 75.063 1.00 62.30 67 GLU B N 1
ATOM 1601 C CA . GLU B 1 67 ? 16.207 7.116 73.922 1.00 62.19 67 GLU B CA 1
ATOM 1602 C C . GLU B 1 67 ? 15.897 7.870 72.603 1.00 59.99 67 GLU B C 1
ATOM 1603 O O . GLU B 1 67 ? 15.034 8.795 72.586 1.00 57.19 67 GLU B O 1
ATOM 1609 N N . TRP B 1 68 ? 16.596 7.502 71.522 1.00 51.94 68 TRP B N 1
ATOM 1610 C CA . TRP B 1 68 ? 16.257 7.981 70.163 1.00 50.73 68 TRP B CA 1
ATOM 1611 C C . TRP B 1 68 ? 14.777 7.944 69.766 1.00 52.42 68 TRP B C 1
ATOM 1612 O O . TRP B 1 68 ? 13.881 7.782 70.603 1.00 58.44 68 TRP B O 1
ATOM 1623 N N . GLY B 1 69 ? 14.478 8.119 68.492 1.00 46.09 69 GLY B N 1
ATOM 1624 C CA . GLY B 1 69 ? 13.083 8.002 68.041 1.00 42.74 69 GLY B CA 1
ATOM 1625 C C . GLY B 1 69 ? 13.148 7.056 66.862 1.00 37.05 69 GLY B C 1
ATOM 1626 O O . GLY B 1 69 ? 14.213 6.471 66.616 1.00 36.56 69 GLY B O 1
ATOM 1627 N N . PRO B 1 70 ? 12.047 6.919 66.110 1.00 40.78 70 PRO B N 1
ATOM 1628 C CA . PRO B 1 70 ? 12.131 6.191 64.824 1.00 42.60 70 PRO B CA 1
ATOM 1629 C C . PRO B 1 70 ? 13.067 6.918 63.816 1.00 47.23 70 PRO B C 1
ATOM 1630 O O . PRO B 1 70 ? 12.854 8.106 63.496 1.00 52.29 70 PRO B O 1
ATOM 1634 N N . GLU B 1 71 ? 14.124 6.233 63.378 1.00 45.12 71 GLU B N 1
ATOM 1635 C CA . GLU B 1 71 ? 15.168 6.838 62.545 1.00 43.60 71 GLU B CA 1
ATOM 1636 C C . GLU B 1 71 ? 14.723 7.028 61.061 1.00 43.16 71 GLU B C 1
ATOM 1637 O O . GLU B 1 71 ? 14.202 6.109 60.437 1.00 38.80 71 GLU B O 1
ATOM 1643 N N . VAL B 1 72 ? 14.856 8.223 60.504 1.00 39.24 72 VAL B N 1
ATOM 1644 C CA . VAL B 1 72 ? 14.465 8.366 59.097 1.00 38.98 72 VAL B CA 1
ATOM 1645 C C . VAL B 1 72 ? 15.717 8.503 58.232 1.00 38.92 72 VAL B C 1
ATOM 1646 O O . VAL B 1 72 ? 16.727 9.125 58.644 1.00 32.95 72 VAL B O 1
ATOM 1650 N N . ARG B 1 73 ? 15.681 7.861 57.069 1.00 35.34 73 ARG B N 1
ATOM 1651 C CA . ARG B 1 73 ? 16.866 7.780 56.241 1.00 34.69 73 ARG B CA 1
ATOM 1652 C C . ARG B 1 73 ? 16.510 8.223 54.819 1.00 36.58 73 ARG B C 1
ATOM 1653 O O . ARG B 1 73 ? 16.391 7.379 53.959 1.00 35.54 73 ARG B O 1
ATOM 1661 N N . PRO B 1 74 ? 16.375 9.542 54.565 1.00 33.68 74 PRO B N 1
ATOM 1662 C CA . PRO B 1 74 ? 15.990 10.042 53.237 1.00 32.45 74 PRO B CA 1
ATOM 1663 C C . PRO B 1 74 ? 16.980 9.726 52.140 1.00 30.00 74 PRO B C 1
ATOM 1664 O O . PRO B 1 74 ? 18.200 9.611 52.381 1.00 30.64 74 PRO B O 1
ATOM 1668 N N . GLU B 1 75 ? 16.494 9.657 50.913 1.00 30.96 75 GLU B N 1
ATOM 1669 C CA . GLU B 1 75 ? 17.448 9.659 49.794 1.00 33.55 75 GLU B CA 1
ATOM 1670 C C . GLU B 1 75 ? 17.699 11.072 49.300 1.00 30.33 75 GLU B C 1
ATOM 1671 O O . GLU B 1 75 ? 16.973 11.985 49.648 1.00 34.84 75 GLU B O 1
ATOM 1677 N N . GLY B 1 76 ? 18.750 11.240 48.517 1.00 26.51 76 GLY B N 1
ATOM 1678 C CA . GLY B 1 76 ? 19.038 12.501 47.866 1.00 26.28 76 GLY B CA 1
ATOM 1679 C C . GLY B 1 76 ? 20.254 13.294 48.376 1.00 24.29 76 GLY B C 1
ATOM 1680 O O . GLY B 1 76 ? 20.630 14.267 47.742 1.00 23.95 76 GLY B O 1
ATOM 1681 N N . PHE B 1 77 ? 20.860 12.912 49.515 1.00 22.75 77 PHE B N 1
ATOM 1682 C CA . PHE B 1 77 ? 21.963 13.684 50.065 1.00 22.48 77 PHE B CA 1
ATOM 1683 C C . PHE B 1 77 ? 23.170 13.563 49.156 1.00 23.68 77 PHE B C 1
ATOM 1684 O O . PHE B 1 77 ? 23.566 12.458 48.830 1.00 26.33 77 PHE B O 1
ATOM 1692 N N . PRO B 1 78 ? 23.770 14.708 48.749 1.00 24.34 78 PRO B N 1
ATOM 1693 C CA . PRO B 1 78 ? 24.808 14.663 47.713 1.00 24.63 78 PRO B CA 1
ATOM 1694 C C . PRO B 1 78 ? 26.146 14.048 48.101 1.00 27.55 78 PRO B C 1
ATOM 1695 O O . PRO B 1 78 ? 27.195 14.678 47.935 1.00 30.27 78 PRO B O 1
ATOM 1699 N N . PHE B 1 79 ? 26.143 12.820 48.624 1.00 31.36 79 PHE B N 1
ATOM 1700 C CA . PHE B 1 79 ? 27.418 12.210 48.946 1.00 27.80 79 PHE B CA 1
ATOM 1701 C C . PHE B 1 79 ? 28.140 12.097 47.639 1.00 27.70 79 PHE B C 1
ATOM 1702 O O . PHE B 1 79 ? 27.566 11.563 46.666 1.00 31.75 79 PHE B O 1
ATOM 1710 N N . PRO B 1 80 ? 29.382 12.613 47.569 1.00 26.05 80 PRO B N 1
ATOM 1711 C CA . PRO B 1 80 ? 30.144 12.394 46.352 1.00 27.18 80 PRO B CA 1
ATOM 1712 C C . PRO B 1 80 ? 30.540 10.919 46.157 1.00 35.41 80 PRO B C 1
ATOM 1713 O O . PRO B 1 80 ? 30.698 10.187 47.149 1.00 34.99 80 PRO B O 1
ATOM 1717 N N . CYS B 1 81 ? 30.750 10.521 44.894 1.00 34.73 81 CYS B N 1
ATOM 1718 C CA . CYS B 1 81 ? 31.187 9.170 44.548 1.00 37.48 81 CYS B CA 1
ATOM 1719 C C . CYS B 1 81 ? 32.691 9.063 44.712 1.00 37.79 81 CYS B C 1
ATOM 1720 O O . CYS B 1 81 ? 33.387 10.065 44.862 1.00 34.54 81 CYS B O 1
ATOM 1723 N N . CYS B 1 82 ? 33.185 7.835 44.586 1.00 39.79 82 CYS B N 1
ATOM 1724 C CA . CYS B 1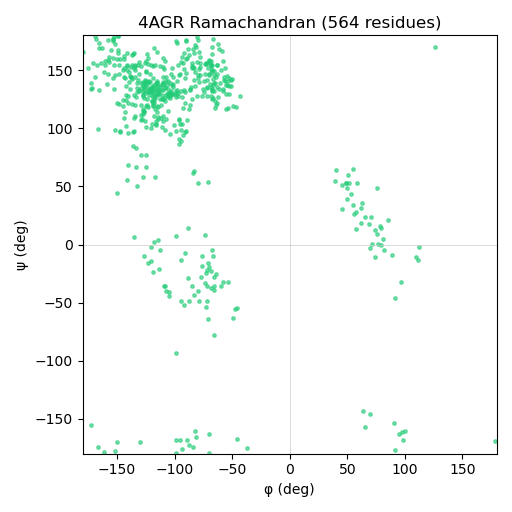 82 ? 34.571 7.560 44.181 1.00 38.58 82 CYS B CA 1
ATOM 1725 C C . CYS B 1 82 ? 35.573 8.127 45.168 1.00 38.64 82 CYS B C 1
ATOM 1726 O O . CYS B 1 82 ? 36.642 8.509 44.760 1.00 39.14 82 CYS B O 1
ATOM 1729 N N . GLY B 1 83 ? 35.213 8.181 46.452 1.00 39.58 83 GLY B N 1
ATOM 1730 C CA . GLY B 1 83 ? 36.036 8.814 47.490 1.00 41.14 83 GLY B CA 1
ATOM 1731 C C . GLY B 1 83 ? 36.423 10.274 47.238 1.00 39.79 83 GLY B C 1
ATOM 1732 O O . GLY B 1 83 ? 37.438 10.731 47.700 1.00 38.80 83 GLY B O 1
ATOM 1733 N N . TYR B 1 84 ? 35.631 11.018 46.478 1.00 43.18 84 TYR B N 1
ATOM 1734 C CA . TYR B 1 84 ? 35.914 12.459 46.347 1.00 38.07 84 TYR B CA 1
ATOM 1735 C C . TYR B 1 84 ? 35.310 13.264 47.502 1.00 31.97 84 TYR B C 1
ATOM 1736 O O . TYR B 1 84 ? 34.504 12.753 48.314 1.00 30.88 84 TYR B O 1
ATOM 1745 N N . VAL B 1 85 ? 35.741 14.517 47.570 1.00 33.16 85 VAL B N 1
ATOM 1746 C CA . VAL B 1 85 ? 35.181 15.539 48.456 1.00 32.86 85 VAL B CA 1
ATOM 1747 C C . VAL B 1 85 ? 34.720 16.742 47.638 1.00 29.96 85 VAL B C 1
ATOM 1748 O O . VAL B 1 85 ? 35.239 16.987 46.533 1.00 29.44 85 VAL B O 1
ATOM 1752 N N . THR B 1 86 ? 33.763 17.485 48.190 1.00 24.90 86 THR B N 1
ATOM 1753 C CA . THR B 1 86 ? 33.295 18.704 47.572 1.00 29.15 86 THR B CA 1
ATOM 1754 C C . THR B 1 86 ? 32.770 19.617 48.685 1.00 31.20 86 THR B C 1
ATOM 1755 O O . THR B 1 86 ? 32.757 19.209 49.860 1.00 33.59 86 THR B O 1
ATOM 1759 N N . THR B 1 87 ? 32.306 20.817 48.335 1.00 24.20 87 THR B N 1
ATOM 1760 C CA . THR B 1 87 ? 31.651 21.666 49.320 1.00 24.01 87 THR B CA 1
ATOM 1761 C C . THR B 1 87 ? 30.201 21.312 49.365 1.00 24.62 87 THR B C 1
ATOM 1762 O O . THR B 1 87 ? 29.537 21.231 48.316 1.00 25.70 87 THR B O 1
ATOM 1766 N N . ILE B 1 88 ? 29.680 21.157 50.565 1.00 25.06 88 ILE B N 1
ATOM 1767 C CA . ILE B 1 88 ? 28.266 20.878 50.734 1.00 26.59 88 ILE B CA 1
ATOM 1768 C C . ILE B 1 88 ? 27.619 22.034 51.461 1.00 26.76 88 ILE B C 1
ATOM 1769 O O . ILE B 1 88 ? 28.128 22.459 52.513 1.00 25.23 88 ILE B O 1
ATOM 1774 N N . THR B 1 89 ? 26.516 22.533 50.910 1.00 24.35 89 THR B N 1
ATOM 1775 C CA . THR B 1 89 ? 25.716 23.549 51.600 1.00 27.76 89 THR B CA 1
ATOM 1776 C C . THR B 1 89 ? 24.462 22.925 52.081 1.00 24.32 89 THR B C 1
ATOM 1777 O O . THR B 1 89 ? 23.791 22.241 51.341 1.00 24.60 89 THR B O 1
ATOM 1781 N N . VAL B 1 90 ? 24.164 23.104 53.357 1.00 25.98 90 VAL B N 1
ATOM 1782 C CA . VAL B 1 90 ? 23.045 22.404 53.944 1.00 23.07 90 VAL B CA 1
ATOM 1783 C C . VAL B 1 90 ? 22.209 23.375 54.717 1.00 23.63 90 VAL B C 1
ATOM 1784 O O . VAL B 1 90 ? 22.727 24.267 55.432 1.00 23.04 90 VAL B O 1
ATOM 1788 N N . ARG B 1 91 ? 20.901 23.181 54.642 1.00 23.49 91 ARG B N 1
ATOM 1789 C CA . ARG B 1 91 ? 20.026 24.169 55.211 1.00 24.02 91 ARG B CA 1
ATOM 1790 C C . ARG B 1 91 ? 18.850 23.483 55.863 1.00 26.95 91 ARG B C 1
ATOM 1791 O O . ARG B 1 91 ? 18.263 22.536 55.264 1.00 24.44 91 ARG B O 1
ATOM 1799 N N . VAL B 1 92 ? 18.501 23.965 57.062 1.00 24.79 92 VAL B N 1
ATOM 1800 C CA . VAL B 1 92 ? 17.409 23.407 57.839 1.00 26.67 92 VAL B CA 1
ATOM 1801 C C . VAL B 1 92 ? 16.410 24.500 58.178 1.00 26.13 92 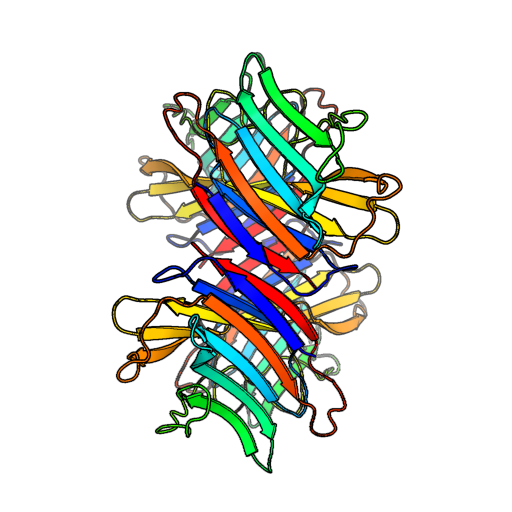VAL B C 1
ATOM 1802 O O . VAL B 1 92 ? 16.617 25.298 59.100 1.00 28.35 92 VAL B O 1
ATOM 1806 N N . GLU B 1 93 ? 15.319 24.530 57.426 1.00 27.85 93 GLU B N 1
ATOM 1807 C CA . GLU B 1 93 ? 14.223 25.426 57.682 1.00 30.14 93 GLU B CA 1
ATOM 1808 C C . GLU B 1 93 ? 13.420 25.037 58.911 1.00 29.94 93 GLU B C 1
ATOM 1809 O O . GLU B 1 93 ? 13.120 23.860 59.128 1.00 31.54 93 GLU B O 1
ATOM 1815 N N . ILE B 1 94 ? 13.099 26.036 59.728 1.00 32.53 94 ILE B N 1
ATOM 1816 C CA . ILE B 1 94 ? 12.332 25.841 60.933 1.00 32.91 94 ILE B CA 1
ATOM 1817 C C . ILE B 1 94 ? 10.950 26.337 60.596 1.00 36.28 94 ILE B C 1
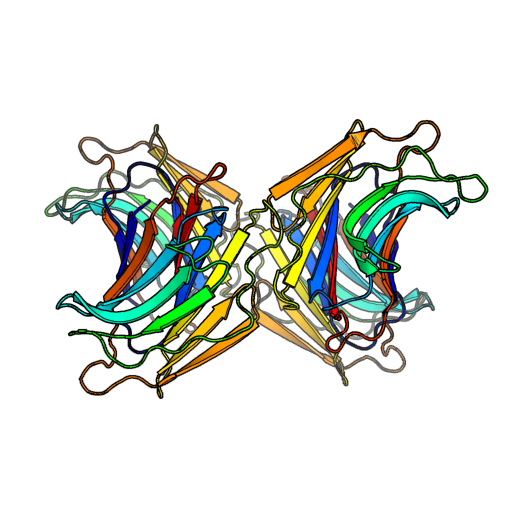ATOM 1818 O O . ILE B 1 94 ? 10.695 27.541 60.704 1.00 39.25 94 ILE B O 1
ATOM 1823 N N . GLY B 1 95 ? 10.073 25.414 60.185 1.00 37.52 95 GLY B N 1
ATOM 1824 C CA . GLY B 1 95 ? 8.735 25.747 59.708 1.00 37.86 95 GLY B CA 1
ATOM 1825 C C . GLY B 1 95 ? 7.652 25.655 60.772 1.00 42.10 95 GLY B C 1
ATOM 1826 O O . GLY B 1 95 ? 7.936 25.545 61.977 1.00 41.21 95 GLY B O 1
ATOM 1827 N N . ALA B 1 96 ? 6.395 25.714 60.355 1.00 41.62 96 ALA B N 1
ATOM 1828 C CA . ALA B 1 96 ? 5.325 25.719 61.358 1.00 41.73 96 ALA B CA 1
ATOM 1829 C C . ALA B 1 96 ? 5.146 24.338 61.976 1.00 42.81 96 ALA B C 1
ATOM 1830 O O . ALA B 1 96 ? 4.850 24.247 63.160 1.00 38.82 96 ALA B O 1
ATOM 1832 N N . ASP B 1 97 ? 5.377 23.279 61.182 1.00 38.27 97 ASP B N 1
ATOM 1833 C CA . ASP B 1 97 ? 5.001 21.927 61.554 1.00 39.95 97 ASP B CA 1
ATOM 1834 C C . ASP B 1 97 ? 6.171 20.950 61.673 1.00 40.44 97 ASP B C 1
ATOM 1835 O O . ASP B 1 97 ? 6.080 19.957 62.396 1.00 34.28 97 ASP B O 1
ATOM 1840 N N . GLY B 1 98 ? 7.273 21.254 60.987 1.00 34.08 98 GLY B N 1
ATOM 1841 C CA . GLY B 1 98 ? 8.488 20.515 61.132 1.00 30.83 98 GLY B CA 1
ATOM 1842 C C . GLY B 1 98 ? 9.674 21.233 60.515 1.00 33.06 98 GLY B C 1
ATOM 1843 O O . GLY B 1 98 ? 9.568 22.352 60.041 1.00 29.59 98 GLY B O 1
ATOM 1844 N N . PHE B 1 99 ? 10.809 20.562 60.509 1.00 30.60 99 PHE B N 1
ATOM 1845 C CA . PHE B 1 99 ? 11.937 21.085 59.795 1.00 31.85 99 PHE B CA 1
ATOM 1846 C C . PHE B 1 99 ? 11.769 20.737 58.303 1.00 37.65 99 PHE B C 1
ATOM 1847 O O . PHE B 1 99 ? 11.029 19.791 57.964 1.00 34.51 99 PHE B O 1
ATOM 1855 N N . THR B 1 100 ? 12.426 21.510 57.429 1.00 32.26 100 THR B N 1
ATOM 1856 C CA . THR B 1 100 ? 12.683 21.094 56.076 1.00 29.12 100 THR B CA 1
ATOM 1857 C C . THR B 1 100 ? 14.158 21.065 55.841 1.00 29.74 100 THR B C 1
ATOM 1858 O O . THR B 1 100 ? 14.879 22.059 56.016 1.00 28.51 100 THR B O 1
ATOM 1862 N N . LEU B 1 101 ? 14.636 19.918 55.425 1.00 28.46 101 LEU B N 1
ATOM 1863 C CA . LEU B 1 101 ? 16.025 19.813 55.092 1.00 28.89 101 LEU B CA 1
ATOM 1864 C C . LEU B 1 101 ? 16.302 19.934 53.595 1.00 28.85 101 LEU B C 1
ATOM 1865 O O . LEU B 1 101 ? 15.631 19.255 52.772 1.00 29.29 101 LEU B O 1
ATOM 1870 N N . SER B 1 102 ? 17.304 20.765 53.245 1.00 25.58 102 SER B N 1
ATOM 1871 C CA . SER B 1 102 ? 17.826 20.890 51.877 1.00 23.68 102 SER B CA 1
ATOM 1872 C C . SER B 1 102 ? 19.329 20.814 51.817 1.00 22.34 102 SER B C 1
ATOM 1873 O O . SER B 1 102 ? 19.969 21.078 52.772 1.00 19.85 102 SER B O 1
ATOM 1876 N N . ALA B 1 103 ? 19.878 20.456 50.662 1.00 21.38 103 ALA B N 1
ATOM 1877 C CA . ALA B 1 103 ? 21.305 20.352 50.496 1.00 25.67 103 ALA B CA 1
ATOM 1878 C C . ALA B 1 103 ? 21.573 20.870 49.105 1.00 26.42 103 ALA B C 1
ATOM 1879 O O . ALA B 1 103 ? 20.940 20.450 48.171 1.00 28.68 103 ALA B O 1
ATOM 1881 N N . ASN B 1 104 ? 22.500 21.806 48.987 1.00 28.59 104 ASN B N 1
ATOM 1882 C CA . ASN B 1 104 ? 22.758 22.541 47.731 1.00 29.56 104 ASN B CA 1
ATOM 1883 C C . ASN B 1 104 ? 21.516 23.115 47.069 1.00 30.39 104 ASN B C 1
ATOM 1884 O O . ASN B 1 104 ? 21.411 23.131 45.889 1.00 33.26 104 ASN B O 1
ATOM 1889 N N . GLY B 1 105 ? 20.585 23.625 47.854 1.00 33.84 105 GLY B N 1
ATOM 1890 C CA . GLY B 1 105 ? 19.347 24.180 47.296 1.00 35.52 105 GLY B CA 1
ATOM 1891 C C . GLY B 1 105 ? 18.241 23.206 46.880 1.00 34.93 105 GLY B C 1
ATOM 1892 O O . GLY B 1 105 ? 17.187 23.658 46.483 1.00 34.31 105 GLY B O 1
ATOM 1893 N N . ILE B 1 106 ? 18.443 21.889 47.022 1.00 33.57 106 ILE B N 1
ATOM 1894 C CA . ILE B 1 106 ? 17.386 20.904 46.679 1.00 25.93 106 ILE B CA 1
ATOM 1895 C C . ILE B 1 106 ? 16.762 20.374 47.956 1.00 24.56 106 ILE B C 1
ATOM 1896 O O . ILE B 1 106 ? 17.468 19.885 48.830 1.00 18.74 106 ILE B O 1
ATOM 1901 N N . GLU B 1 107 ? 15.436 20.451 48.088 1.00 25.70 107 GLU B N 1
ATOM 1902 C CA . GLU B 1 107 ? 14.789 19.948 49.315 1.00 28.61 107 GLU B CA 1
ATOM 1903 C C . GLU B 1 107 ? 14.993 18.433 49.502 1.00 28.54 107 GLU B C 1
ATOM 1904 O O . GLU B 1 107 ? 14.677 17.647 48.618 1.00 30.09 107 GLU B O 1
ATOM 1910 N N . ILE B 1 108 ? 15.589 18.017 50.608 1.00 29.12 108 ILE B N 1
ATOM 1911 C CA . ILE B 1 108 ? 15.846 16.584 50.779 1.00 28.61 108 ILE B CA 1
ATOM 1912 C C . ILE B 1 108 ? 14.657 15.873 51.413 1.00 29.14 108 ILE B C 1
ATOM 1913 O O . ILE B 1 108 ? 14.212 14.821 50.933 1.00 30.98 108 ILE B O 1
ATOM 1918 N N . VAL B 1 109 ? 14.143 16.423 52.491 1.00 28.72 109 VAL B N 1
ATOM 1919 C CA . VAL B 1 109 ? 13.015 15.794 53.144 1.00 32.75 109 VAL B CA 1
ATOM 1920 C C . VAL B 1 109 ? 12.318 16.818 54.044 1.00 35.49 109 VAL B C 1
ATOM 1921 O O . VAL B 1 109 ? 12.971 17.749 54.550 1.00 35.17 109 VAL B O 1
ATOM 1925 N N . LYS B 1 110 ? 11.002 16.700 54.214 1.00 35.66 110 LYS B N 1
ATOM 1926 C CA . LYS B 1 110 ? 10.315 17.419 55.316 1.00 37.44 110 LYS B CA 1
ATOM 1927 C C . LYS B 1 110 ? 10.266 16.501 56.537 1.00 37.61 110 LYS B C 1
ATOM 1928 O O . LYS B 1 110 ? 10.161 15.301 56.409 1.00 40.09 110 LYS B O 1
ATOM 1934 N N . TYR B 1 111 ? 10.250 17.068 57.727 1.00 36.61 111 TYR B N 1
ATOM 1935 C CA . TYR B 1 111 ? 10.401 16.261 58.921 1.00 36.69 111 TYR B CA 1
ATOM 1936 C C . TYR B 1 111 ? 9.610 16.869 60.046 1.00 37.82 111 TYR B C 1
ATOM 1937 O O . TYR B 1 111 ? 10.080 17.823 60.692 1.00 40.25 111 TYR B O 1
ATOM 1946 N N . PRO B 1 112 ? 8.383 16.336 60.259 1.00 38.96 112 PRO B N 1
ATOM 1947 C CA . PRO B 1 112 ? 7.500 16.803 61.352 1.00 36.93 112 PRO B CA 1
ATOM 1948 C C . PRO B 1 112 ? 8.170 16.766 62.742 1.00 35.36 112 PRO B C 1
ATOM 1949 O O . PRO B 1 112 ? 9.036 15.920 63.056 1.00 36.39 112 PRO B O 1
ATOM 1953 N N . TYR B 1 113 ? 7.810 17.733 63.555 1.00 36.14 113 TYR B N 1
ATOM 1954 C CA . TYR B 1 113 ? 8.388 17.795 64.875 1.00 39.23 113 TYR B CA 1
ATOM 1955 C C . TYR B 1 113 ? 7.918 16.565 65.681 1.00 39.96 113 TYR B C 1
ATOM 1956 O O . TYR B 1 113 ? 6.726 16.199 65.682 1.00 40.55 113 TYR B O 1
ATOM 1965 N N . ARG B 1 114 ? 8.868 15.911 66.328 1.00 38.90 114 ARG B N 1
ATOM 1966 C CA . ARG B 1 114 ? 8.552 14.841 67.238 1.00 39.63 114 ARG B CA 1
ATOM 1967 C C . ARG B 1 114 ? 7.815 15.425 68.442 1.00 41.29 114 ARG B C 1
ATOM 1968 O O . ARG B 1 114 ? 8.152 16.511 68.895 1.00 41.24 114 ARG B O 1
ATOM 1976 N N . ASP B 1 115 ? 6.821 14.713 68.966 1.00 46.39 115 ASP B N 1
ATOM 1977 C CA . ASP B 1 115 ? 6.041 15.235 70.116 1.00 45.62 115 ASP B CA 1
ATOM 1978 C C . ASP B 1 115 ? 6.884 15.338 71.396 1.00 39.42 115 ASP B C 1
ATOM 1979 O O . ASP B 1 115 ? 7.700 14.485 71.704 1.00 39.70 115 ASP B O 1
ATOM 1984 N N . GLY B 1 116 ? 6.706 16.442 72.089 1.00 36.75 116 GLY B N 1
ATOM 1985 C CA . GLY B 1 116 ? 7.588 16.845 73.153 1.00 38.82 116 GLY B CA 1
ATOM 1986 C C . GLY B 1 116 ? 8.853 17.547 72.666 1.00 42.44 116 GLY B C 1
ATOM 1987 O O . GLY B 1 116 ? 9.646 17.988 73.482 1.00 41.37 116 GLY B O 1
ATOM 1988 N N . LEU B 1 117 ? 9.067 17.637 71.351 1.00 36.28 117 LEU B N 1
ATOM 1989 C CA . LEU B 1 117 ? 10.317 18.215 70.872 1.00 39.69 117 LEU B CA 1
ATOM 1990 C C . LEU B 1 117 ? 10.071 19.264 69.766 1.00 38.73 117 LEU B C 1
ATOM 1991 O O . LEU B 1 117 ? 10.711 19.191 68.697 1.00 36.46 117 LEU B O 1
ATOM 1996 N N . PRO B 1 118 ? 9.155 20.231 70.003 1.00 36.84 118 PRO B N 1
ATOM 1997 C CA . PRO B 1 118 ? 9.058 21.293 68.995 1.00 41.00 118 PRO B CA 1
ATOM 1998 C C . PRO B 1 118 ? 10.202 22.335 69.226 1.00 39.30 118 PRO B C 1
ATOM 1999 O O . PRO B 1 118 ? 10.959 22.182 70.185 1.00 44.45 118 PRO B O 1
ATOM 2003 N N . PRO B 1 119 ? 10.319 23.390 68.383 1.00 45.97 119 PRO B N 1
ATOM 2004 C CA . PRO B 1 119 ? 11.237 24.511 68.759 1.00 42.82 119 PRO B CA 1
ATOM 2005 C C . PRO B 1 119 ? 10.624 25.269 69.931 1.00 46.04 119 PRO B C 1
ATOM 2006 O O . PRO B 1 119 ? 9.499 24.926 70.315 1.00 43.00 119 PRO B O 1
ATOM 2010 N N . PRO B 1 120 ? 11.282 26.343 70.449 1.00 43.23 120 PRO B N 1
ATOM 2011 C CA . PRO B 1 120 ? 12.473 27.081 70.026 1.00 37.48 120 PRO B CA 1
ATOM 2012 C C . PRO B 1 120 ? 13.773 26.301 69.856 1.00 38.50 120 PRO B C 1
ATOM 2013 O O . PRO B 1 120 ? 14.128 25.405 70.663 1.00 34.13 120 PRO B O 1
ATOM 2017 N N . VAL B 1 121 ? 14.524 26.685 68.827 1.00 35.28 121 VAL B N 1
ATOM 2018 C CA . VAL B 1 121 ? 15.890 26.162 68.671 1.00 32.56 121 VAL B CA 1
ATOM 2019 C C . VAL B 1 121 ? 16.833 27.201 69.226 1.00 30.13 121 VAL B C 1
ATOM 2020 O O . VAL B 1 121 ? 16.584 28.378 69.037 1.00 34.49 121 VAL B O 1
ATOM 2024 N N . THR B 1 122 ? 17.895 26.803 69.926 1.00 31.60 122 THR B N 1
ATOM 2025 C CA . THR B 1 122 ? 18.719 27.777 70.628 1.00 31.28 122 THR B CA 1
ATOM 2026 C C . THR B 1 122 ? 20.169 27.462 70.373 1.00 36.35 122 THR B C 1
ATOM 2027 O O . THR B 1 122 ? 21.069 28.066 70.951 1.00 37.20 122 THR B O 1
ATOM 2031 N N . LYS B 1 123 ? 20.420 26.499 69.498 1.00 35.43 123 LYS B N 1
ATOM 2032 C CA . LYS B 1 123 ? 21.805 26.134 69.211 1.00 32.49 123 LYS B CA 1
ATOM 2033 C C . LYS B 1 123 ? 21.885 25.164 68.048 1.00 31.22 123 LYS B C 1
ATOM 2034 O O . LYS B 1 123 ? 21.145 24.161 68.009 1.00 32.45 123 LYS B O 1
ATOM 2040 N N . PHE B 1 124 ? 22.821 25.450 67.150 1.00 29.40 124 PHE B N 1
ATOM 2041 C CA . PHE B 1 124 ? 23.022 24.691 65.919 1.00 30.58 124 PHE B CA 1
ATOM 2042 C C . PHE B 1 124 ? 24.470 24.250 65.979 1.00 30.57 124 PHE B C 1
ATOM 2043 O O . PHE B 1 124 ? 25.372 25.086 66.082 1.00 31.60 124 PHE B O 1
ATOM 2051 N N . GLN B 1 125 ? 24.716 22.934 65.973 1.00 30.64 125 GLN B N 1
ATOM 2052 C CA . GLN B 1 125 ? 26.081 22.501 66.051 1.00 28.32 125 GLN B CA 1
ATOM 2053 C C . GLN B 1 125 ? 26.577 21.498 64.973 1.00 27.62 125 GLN B C 1
ATOM 2054 O O . GLN B 1 125 ? 25.889 20.556 64.550 1.00 25.34 125 GLN B O 1
ATOM 2060 N N . TYR B 1 126 ? 27.794 21.735 64.544 1.00 24.81 126 TYR B N 1
ATOM 2061 C CA . TYR B 1 126 ? 28.410 20.929 63.540 1.00 29.03 126 TYR B CA 1
ATOM 2062 C C . TYR B 1 126 ? 29.461 20.072 64.210 1.00 33.26 126 TYR B C 1
ATOM 2063 O O . TYR B 1 126 ? 30.185 20.586 65.068 1.00 31.52 126 TYR B O 1
ATOM 2072 N N . VAL B 1 127 ? 29.553 18.778 63.857 1.00 33.49 127 VAL B N 1
ATOM 2073 C CA . VAL B 1 127 ? 30.576 17.884 64.451 1.00 30.95 127 VAL B CA 1
ATOM 2074 C C . VAL B 1 127 ? 31.078 16.895 63.448 1.00 29.38 127 VAL B C 1
ATOM 2075 O O . VAL B 1 127 ? 30.329 16.113 62.956 1.00 28.13 127 VAL B O 1
ATOM 2079 N N . PHE B 1 128 ? 32.353 16.933 63.157 1.00 30.87 128 PHE B N 1
ATOM 2080 C CA . PHE B 1 128 ? 32.979 15.945 62.294 1.00 33.51 128 PHE B CA 1
ATOM 2081 C C . PHE B 1 128 ? 33.681 14.862 63.122 1.00 35.34 128 PHE B C 1
ATOM 2082 O O . PHE B 1 128 ? 34.441 15.148 64.042 1.00 38.99 128 PHE B O 1
ATOM 2090 N N . GLN B 1 129 ? 33.446 13.614 62.798 1.00 34.22 129 GLN B N 1
ATOM 2091 C CA . GLN B 1 129 ? 34.158 12.556 63.503 1.00 37.31 129 GLN B CA 1
ATOM 2092 C C . GLN B 1 129 ? 34.892 11.704 62.519 1.00 35.23 129 GLN B C 1
ATOM 2093 O O . GLN B 1 129 ? 34.256 11.087 61.668 1.00 34.97 129 GLN B O 1
ATOM 2099 N N . ASP B 1 130 ? 36.209 11.667 62.631 1.00 37.46 130 ASP B N 1
ATOM 2100 C CA . ASP B 1 130 ? 37.018 10.958 61.654 1.00 41.32 130 ASP B CA 1
ATOM 2101 C C . ASP B 1 130 ? 36.824 9.439 61.687 1.00 46.34 130 ASP B C 1
ATOM 2102 O O . ASP B 1 130 ? 36.233 8.894 62.626 1.00 50.12 130 ASP B O 1
ATOM 2107 N N . GLN B 1 131 ? 37.276 8.768 60.622 1.00 53.07 131 GLN B N 1
ATOM 2108 C CA . GLN B 1 131 ? 37.423 7.307 60.600 1.00 51.67 131 GLN B CA 1
ATOM 2109 C C . GLN B 1 131 ? 38.575 6.921 59.671 1.00 53.09 131 GLN B C 1
ATOM 2110 O O . GLN B 1 131 ? 38.469 5.997 58.855 1.00 54.00 131 GLN B O 1
ATOM 2116 N N . GLY B 1 132 ? 39.677 7.650 59.803 1.00 52.81 132 GLY B N 1
ATOM 2117 C CA . GLY B 1 132 ? 40.861 7.430 58.984 1.00 50.87 132 GLY B CA 1
ATOM 2118 C C . GLY B 1 132 ? 40.666 7.986 57.593 1.00 48.93 132 GLY B C 1
ATOM 2119 O O . GLY B 1 132 ? 40.943 7.310 56.604 1.00 49.70 132 GLY B O 1
ATOM 2120 N N . ALA B 1 133 ? 40.193 9.226 57.508 1.00 47.74 133 ALA B N 1
ATOM 2121 C CA . ALA B 1 133 ? 39.976 9.853 56.216 1.00 43.90 133 ALA B CA 1
ATOM 2122 C C . ALA B 1 133 ? 41.324 10.319 55.734 1.00 44.52 133 ALA B C 1
ATOM 2123 O O . ALA B 1 133 ? 42.122 10.787 56.536 1.00 47.60 133 ALA B O 1
ATOM 2125 N N . SER B 1 134 ? 41.589 10.164 54.438 1.00 42.91 134 SER B N 1
ATOM 2126 C CA . SER B 1 134 ? 42.716 10.834 53.779 1.00 43.66 134 SER B CA 1
ATOM 2127 C C . SER B 1 134 ? 42.458 12.325 53.625 1.00 43.24 134 SER B C 1
ATOM 2128 O O . SER B 1 134 ? 43.396 13.093 53.440 1.00 38.43 134 SER B O 1
ATOM 2131 N N . GLU B 1 135 ? 41.180 12.727 53.653 1.00 43.64 135 GLU B N 1
ATOM 2132 C CA . GLU B 1 135 ? 40.769 14.147 53.595 1.00 41.12 135 GLU B CA 1
ATOM 2133 C C . GLU B 1 135 ? 39.693 14.333 54.645 1.00 36.41 135 GLU B C 1
ATOM 2134 O O . GLU B 1 135 ? 38.579 13.834 54.468 1.00 31.26 135 GLU B O 1
ATOM 2140 N N . THR B 1 136 ? 40.003 15.041 55.734 1.00 30.99 136 THR B N 1
ATOM 2141 C CA . THR B 1 136 ? 38.997 15.263 56.771 1.00 32.81 136 THR B CA 1
ATOM 2142 C C . THR B 1 136 ? 38.091 16.463 56.399 1.00 31.90 136 THR B C 1
ATOM 2143 O O . THR B 1 136 ? 38.420 17.250 55.481 1.00 30.09 136 THR B O 1
ATOM 2147 N N . ALA B 1 137 ? 36.949 16.598 57.080 1.00 29.97 137 ALA B N 1
ATOM 2148 C CA . ALA B 1 137 ? 36.031 17.707 56.755 1.00 30.61 137 ALA B CA 1
ATOM 2149 C C . ALA B 1 137 ? 36.640 19.069 57.152 1.00 31.99 137 ALA B C 1
ATOM 2150 O O . ALA B 1 137 ? 37.499 19.117 58.021 1.00 32.38 137 ALA B O 1
ATOM 2152 N N . GLN B 1 138 ? 36.236 20.147 56.479 1.00 29.99 138 GLN B N 1
ATOM 2153 C CA . GLN B 1 138 ? 36.629 21.514 56.848 1.00 33.99 138 GLN B CA 1
ATOM 2154 C C . GLN B 1 138 ? 35.399 22.395 56.953 1.00 34.32 138 GLN B C 1
ATOM 2155 O O . GLN B 1 138 ? 34.673 22.574 55.963 1.00 35.50 138 GLN B O 1
ATOM 2161 N N . LEU B 1 139 ? 35.177 22.968 58.134 1.00 31.46 139 LEU B N 1
ATOM 2162 C CA . LEU B 1 139 ? 34.053 23.829 58.352 1.00 27.42 139 LEU B CA 1
ATOM 2163 C C . LEU B 1 139 ? 34.300 25.160 57.677 1.00 29.44 139 LEU B C 1
ATOM 2164 O O . LEU B 1 139 ? 35.369 25.731 57.849 1.00 28.43 139 LEU B O 1
ATOM 2169 N N . GLU B 1 140 ? 33.321 25.649 56.905 1.00 27.90 140 GLU B N 1
ATOM 2170 C CA . GLU B 1 140 ? 33.438 26.987 56.326 1.00 27.98 140 GLU B CA 1
ATOM 2171 C C . GLU B 1 140 ? 32.500 28.014 56.924 1.00 25.01 140 GLU B C 1
ATOM 2172 O O . GLU B 1 140 ? 32.905 29.131 57.096 1.00 27.17 140 GLU B O 1
ATOM 2178 N N . SER B 1 141 ? 31.271 27.669 57.304 1.00 25.82 141 SER B N 1
ATOM 2179 C CA . SER B 1 141 ? 30.412 28.677 57.893 1.00 22.56 141 SER B CA 1
ATOM 2180 C C . SER B 1 141 ? 29.206 28.075 58.529 1.00 24.45 141 SER B C 1
ATOM 2181 O O . SER B 1 141 ? 28.771 26.975 58.126 1.00 24.46 141 SER B O 1
ATOM 2184 N N . LEU B 1 142 ? 28.658 28.805 59.513 1.00 21.86 142 LEU B N 1
ATOM 2185 C CA . LEU B 1 142 ? 27.375 28.515 60.141 1.00 23.97 142 LEU B CA 1
ATOM 2186 C C . LEU B 1 142 ? 26.513 29.734 60.110 1.00 22.63 142 LEU B C 1
ATOM 2187 O O . LEU B 1 142 ? 26.982 30.788 60.468 1.00 21.43 142 LEU B O 1
ATOM 2192 N N . SER B 1 143 ? 25.231 29.594 59.795 1.00 22.61 143 SER B N 1
ATOM 2193 C CA . SER B 1 143 ? 24.395 30.761 59.644 1.00 25.11 143 SER B CA 1
ATOM 2194 C C . SER B 1 143 ? 23.030 30.616 60.252 1.00 24.94 143 SER B C 1
ATOM 2195 O O . SER B 1 143 ? 22.422 29.562 60.177 1.00 26.40 143 SER B O 1
ATOM 2198 N N . ALA B 1 144 ? 22.537 31.716 60.795 1.00 22.61 144 ALA B N 1
ATOM 2199 C CA . ALA B 1 144 ? 21.141 31.822 61.164 1.00 24.60 144 ALA B CA 1
ATOM 2200 C C . ALA B 1 144 ? 20.411 32.728 60.186 1.00 25.55 144 ALA B C 1
ATOM 2201 O O . ALA B 1 144 ? 20.837 33.853 59.943 1.00 26.57 144 ALA B O 1
ATOM 2203 N N . TYR B 1 145 ? 19.288 32.253 59.666 1.00 25.17 145 TYR B N 1
ATOM 2204 C CA . TYR B 1 145 ? 18.464 33.024 58.715 1.00 25.43 145 TYR B CA 1
ATOM 2205 C C . TYR B 1 145 ? 17.182 33.400 59.338 1.00 27.43 145 TYR B C 1
ATOM 2206 O O . TYR B 1 145 ? 16.503 32.532 59.908 1.00 30.40 145 TYR B O 1
ATOM 2215 N N . TYR B 1 146 ? 16.800 34.669 59.196 1.00 27.86 146 TYR B N 1
ATOM 2216 C CA . TYR B 1 146 ? 15.629 35.170 59.888 1.00 29.77 146 TYR B CA 1
ATOM 2217 C C . TYR B 1 146 ? 14.596 35.484 58.913 1.00 31.99 146 TYR B C 1
ATOM 2218 O O . TYR B 1 146 ? 13.566 35.843 59.378 1.00 34.07 146 TYR B O 1
ATOM 2228 N N . PRO C 1 3 ? 34.343 48.395 29.667 1.00 35.27 3 PRO C N 1
ATOM 2229 C CA . PRO C 1 3 ? 33.275 49.447 29.609 1.00 31.99 3 PRO C CA 1
ATOM 2230 C C . PRO C 1 3 ? 32.018 49.031 28.811 1.00 32.30 3 PRO C C 1
ATOM 2231 O O . PRO C 1 3 ? 30.935 49.584 29.053 1.00 30.63 3 PRO C O 1
ATOM 2235 N N . ILE C 1 4 ? 32.180 48.087 27.880 1.00 31.23 4 ILE C N 1
ATOM 2236 C CA . ILE C 1 4 ? 31.105 47.589 27.007 1.00 33.22 4 ILE C CA 1
ATOM 2237 C C . ILE C 1 4 ? 31.245 46.090 26.848 1.00 28.43 4 ILE C C 1
ATOM 2238 O O . ILE C 1 4 ? 32.265 45.602 26.422 1.00 28.95 4 ILE C O 1
ATOM 2243 N N . GLN C 1 5 ? 30.214 45.352 27.219 1.00 28.00 5 GLN C N 1
ATOM 2244 C CA . GLN C 1 5 ? 30.241 43.880 27.068 1.00 27.34 5 GLN C CA 1
ATOM 2245 C C . GLN C 1 5 ? 28.823 43.443 26.814 1.00 26.94 5 GLN C C 1
ATOM 2246 O O . GLN C 1 5 ? 27.894 44.072 27.343 1.00 24.10 5 GLN C O 1
ATOM 2252 N N . SER C 1 6 ? 28.672 42.389 26.006 1.00 28.22 6 SER C N 1
ATOM 2253 C CA . SER C 1 6 ? 27.371 41.797 25.697 1.00 29.18 6 SER C CA 1
ATOM 2254 C C . SER C 1 6 ? 27.475 40.283 25.805 1.00 27.10 6 SER C C 1
ATOM 2255 O O . SER C 1 6 ? 28.557 39.697 25.672 1.00 28.27 6 SER C O 1
ATOM 2258 N N . ILE C 1 7 ? 26.342 39.652 26.072 1.00 26.08 7 ILE C N 1
ATOM 2259 C CA . ILE C 1 7 ? 26.207 38.215 25.850 1.00 26.68 7 ILE C CA 1
ATOM 2260 C C . ILE C 1 7 ? 25.010 38.060 24.972 1.00 26.35 7 ILE C C 1
ATOM 2261 O O . ILE C 1 7 ? 24.002 38.733 25.168 1.00 28.59 7 ILE C O 1
ATOM 2266 N N . LYS C 1 8 ? 25.122 37.167 23.998 1.00 26.47 8 LYS C N 1
ATOM 2267 C CA . LYS C 1 8 ? 24.019 36.892 23.093 1.00 27.71 8 LYS C CA 1
ATOM 2268 C C . LYS C 1 8 ? 23.464 35.548 23.514 1.00 23.77 8 LYS C C 1
ATOM 2269 O O . LYS C 1 8 ? 24.187 34.592 23.766 1.00 22.06 8 LYS C O 1
ATOM 2275 N N . VAL C 1 9 ? 22.166 35.477 23.606 1.00 22.23 9 VAL C N 1
ATOM 2276 C CA . VAL C 1 9 ? 21.587 34.220 24.070 1.00 22.65 9 VAL C CA 1
ATOM 2277 C C . VAL C 1 9 ? 20.779 33.643 22.938 1.00 24.06 9 VAL C C 1
ATOM 2278 O O . VAL C 1 9 ? 20.434 34.376 21.999 1.00 21.79 9 VAL C O 1
ATOM 2282 N N . ASP C 1 10 ? 20.433 32.369 23.075 1.00 25.61 10 ASP C N 1
ATOM 2283 C CA . ASP C 1 10 ? 19.493 31.704 22.188 1.00 29.02 10 ASP C CA 1
ATOM 2284 C C . ASP C 1 10 ? 18.152 32.353 22.506 1.00 27.97 10 ASP C C 1
ATOM 2285 O O . ASP C 1 10 ? 17.862 32.601 23.680 1.00 25.65 10 ASP C O 1
ATOM 2290 N N . PRO C 1 11 ? 17.348 32.661 21.471 1.00 26.48 11 PRO C N 1
ATOM 2291 C CA . PRO C 1 11 ? 16.197 33.575 21.691 1.00 27.79 11 PRO C CA 1
ATOM 2292 C C . PRO C 1 11 ? 15.423 33.242 23.006 1.00 29.90 11 PRO C C 1
ATOM 2293 O O . PRO C 1 11 ? 15.111 32.093 23.230 1.00 24.43 11 PRO C O 1
ATOM 2297 N N . MET C 1 12 ? 15.202 34.253 23.875 1.00 29.21 12 MET C N 1
ATOM 2298 C CA . MET C 1 12 ? 14.745 34.060 25.242 1.00 24.84 12 MET C CA 1
ATOM 2299 C C . MET C 1 12 ? 13.418 34.716 25.472 1.00 24.51 12 MET C C 1
ATOM 2300 O O . MET C 1 12 ? 13.281 35.920 25.295 1.00 25.75 12 MET C O 1
ATOM 2305 N N . LYS C 1 13 ? 12.438 33.916 25.882 1.00 24.56 13 LYS C N 1
ATOM 2306 C CA . LYS C 1 13 ? 11.083 34.400 26.137 1.00 27.29 13 LYS C CA 1
ATOM 2307 C C . LYS C 1 13 ? 10.655 34.211 27.611 1.00 26.69 13 LYS C C 1
ATOM 2308 O O . LYS C 1 13 ? 9.526 34.550 27.995 1.00 29.35 13 LYS C O 1
ATOM 2314 N N . SER C 1 14 ? 11.556 33.688 28.435 1.00 23.57 14 SER C N 1
ATOM 2315 C CA . SER C 1 14 ? 11.315 33.534 29.866 1.00 23.17 14 SER C CA 1
ATOM 2316 C C . SER C 1 14 ? 12.725 33.455 30.522 1.00 23.05 14 SER C C 1
ATOM 2317 O O . SER C 1 14 ? 13.726 33.439 29.828 1.00 25.40 14 SER C O 1
ATOM 2320 N N . GLY C 1 15 ? 12.828 33.399 31.838 1.00 22.52 15 GLY C N 1
ATOM 2321 C CA . GLY C 1 15 ? 14.157 33.359 32.464 1.00 20.93 15 GLY C CA 1
ATOM 2322 C C . GLY C 1 15 ? 14.518 34.760 32.891 1.00 19.05 15 GLY C C 1
ATOM 2323 O O . GLY C 1 15 ? 13.665 35.608 32.995 1.00 19.42 15 GLY C O 1
ATOM 2324 N N . GLY C 1 16 ? 15.791 35.009 33.122 1.00 20.12 16 GLY C N 1
ATOM 2325 C CA . GLY C 1 16 ? 16.241 36.314 33.560 1.00 17.64 16 GLY C CA 1
ATOM 2326 C C . GLY C 1 16 ? 17.595 36.605 32.936 1.00 19.01 16 GLY C C 1
ATOM 2327 O O . GLY C 1 16 ? 18.292 35.672 32.473 1.00 18.20 16 GLY C O 1
ATOM 2328 N N . LEU C 1 17 ? 17.959 37.903 32.937 1.00 18.69 17 LEU C N 1
ATOM 2329 C CA . LEU C 1 17 ? 19.297 38.378 32.642 1.00 18.14 17 LEU C CA 1
ATOM 2330 C C . LEU C 1 17 ? 19.785 39.125 33.910 1.00 17.30 17 LEU C C 1
ATOM 2331 O O . LEU C 1 17 ? 19.050 39.900 34.486 1.00 16.74 17 LEU C O 1
ATOM 2336 N N . GLY C 1 18 ? 20.989 38.832 34.353 1.00 15.82 18 GLY C N 1
ATOM 2337 C CA . GLY C 1 18 ? 21.572 39.541 35.458 1.00 19.32 18 GLY C CA 1
ATOM 2338 C C . GLY C 1 18 ? 22.934 40.198 35.127 1.00 20.85 18 GLY C C 1
ATOM 2339 O O . GLY C 1 18 ? 23.613 39.794 34.181 1.00 20.29 18 GLY C O 1
ATOM 2340 N N . VAL C 1 19 ? 23.323 41.185 35.941 1.00 18.63 19 VAL C N 1
ATOM 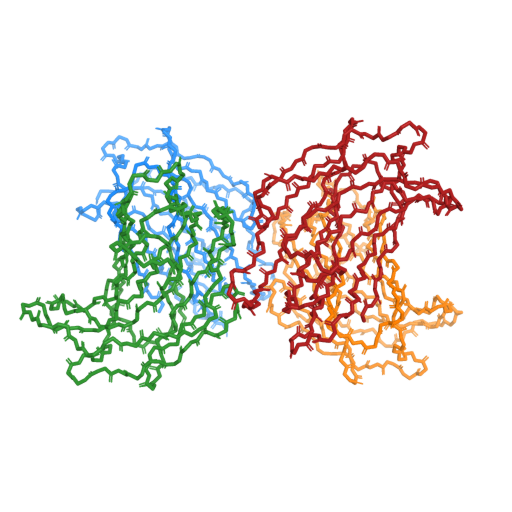2341 C CA . VAL C 1 19 ? 24.629 41.832 35.861 1.00 18.07 19 VAL C CA 1
ATOM 2342 C C . VAL C 1 19 ? 25.078 42.141 37.305 1.00 18.78 19 VAL C C 1
ATOM 2343 O O . VAL C 1 19 ? 24.261 42.506 38.176 1.00 18.18 19 VAL C O 1
ATOM 2347 N N . VAL C 1 20 ? 26.378 42.004 37.565 1.00 17.71 20 VAL C N 1
ATOM 2348 C CA . VAL C 1 20 ? 26.943 42.546 38.798 1.00 15.17 20 VAL C CA 1
ATOM 2349 C C . VAL C 1 20 ? 28.020 43.546 38.341 1.00 17.08 20 VAL C C 1
ATOM 2350 O O . VAL C 1 20 ? 28.833 43.268 37.422 1.00 14.19 20 VAL C O 1
ATOM 2354 N N . TYR C 1 21 ? 28.055 44.716 38.967 1.00 16.67 21 TYR C N 1
ATOM 2355 C CA . TYR C 1 21 ? 29.151 45.631 38.670 1.00 17.72 21 TYR C CA 1
ATOM 2356 C C . TYR C 1 21 ? 29.445 46.578 39.831 1.00 19.74 21 TYR C C 1
ATOM 2357 O O . TYR C 1 21 ? 28.616 46.737 40.718 1.00 19.25 21 TYR C O 1
ATOM 2366 N N . ARG C 1 22 ? 30.643 47.166 39.849 1.00 21.48 22 ARG C N 1
ATOM 2367 C CA . ARG C 1 22 ? 30.961 48.153 40.875 1.00 23.01 22 ARG C CA 1
ATOM 2368 C C . ARG C 1 22 ? 30.599 49.443 40.205 1.00 24.35 22 ARG C C 1
ATOM 2369 O O . ARG C 1 22 ? 31.028 49.700 39.061 1.00 26.35 22 ARG C O 1
ATOM 2377 N N . SER C 1 23 ? 29.767 50.208 40.898 1.00 19.18 23 SER C N 1
ATOM 2378 C CA . SER C 1 23 ? 29.270 51.421 40.424 1.00 20.86 23 SER C CA 1
ATOM 2379 C C . SER C 1 23 ? 30.331 52.540 40.271 1.00 22.65 23 SER C C 1
ATOM 2380 O O . SER C 1 23 ? 31.444 52.479 40.871 1.00 22.68 23 SER C O 1
ATOM 2383 N N . PRO C 1 24 ? 30.047 53.499 39.350 1.00 22.83 24 PRO C N 1
ATOM 2384 C CA . PRO C 1 24 ? 30.888 54.675 39.187 1.00 23.84 24 PRO C CA 1
ATOM 2385 C C . PRO C 1 24 ? 30.341 55.804 40.057 1.00 27.39 24 PRO C C 1
ATOM 2386 O O . PRO C 1 24 ? 29.129 55.823 40.346 1.00 24.75 24 PRO C O 1
ATOM 2390 N N . ASP C 1 25 ? 31.195 56.775 40.428 1.00 31.16 25 ASP C N 1
ATOM 2391 C CA . ASP C 1 25 ? 30.698 57.974 41.146 1.00 30.80 25 ASP C CA 1
ATOM 2392 C C . ASP C 1 25 ? 30.010 58.961 40.174 1.00 36.49 25 ASP C C 1
ATOM 2393 O O . ASP C 1 25 ? 29.099 59.732 40.600 1.00 32.42 25 ASP C O 1
ATOM 2398 N N . LYS C 1 26 ? 30.441 58.932 38.891 1.00 31.26 26 LYS C N 1
ATOM 2399 C CA . LYS C 1 26 ? 29.823 59.756 37.822 1.00 32.18 26 LYS C CA 1
ATOM 2400 C C . LYS C 1 26 ? 29.624 58.943 36.551 1.00 34.17 26 LYS C C 1
ATOM 2401 O O . LYS C 1 26 ? 30.282 57.896 36.360 1.00 31.79 26 LYS C O 1
ATOM 2407 N N . GLY C 1 27 ? 28.782 59.464 35.654 1.00 30.31 27 GLY C N 1
ATOM 2408 C CA . GLY C 1 27 ? 28.423 58.767 34.432 1.00 25.42 27 GLY C CA 1
ATOM 2409 C C . GLY C 1 27 ? 27.133 57.990 34.590 1.00 25.70 27 GLY C C 1
ATOM 2410 O O . GLY C 1 27 ? 26.343 58.222 35.545 1.00 24.83 27 GLY C O 1
ATOM 2411 N N . ARG C 1 28 ? 26.918 57.061 33.656 1.00 25.33 28 ARG C N 1
ATOM 2412 C CA . ARG C 1 28 ? 25.756 56.204 33.665 1.00 24.07 28 ARG C CA 1
ATOM 2413 C C . ARG C 1 28 ? 26.128 54.782 33.294 1.00 24.51 28 ARG C C 1
ATOM 2414 O O . ARG C 1 28 ? 27.047 54.515 32.515 1.00 22.73 28 ARG C O 1
ATOM 2422 N N . VAL C 1 29 ? 25.438 53.849 33.929 1.00 26.52 29 VAL C N 1
ATOM 2423 C CA . VAL C 1 29 ? 25.548 52.446 33.493 1.00 24.80 29 VAL C CA 1
ATOM 2424 C C . VAL C 1 29 ? 24.237 52.105 32.759 1.00 24.95 29 VAL C C 1
ATOM 2425 O O . VAL C 1 29 ? 23.132 52.360 33.283 1.00 25.69 29 VAL C O 1
ATOM 2429 N N . SER C 1 30 ? 24.370 51.595 31.531 1.00 24.49 30 SER C N 1
ATOM 2430 C CA . SER C 1 30 ? 23.187 51.237 30.738 1.00 25.18 30 SER C CA 1
ATOM 2431 C C . SER C 1 30 ? 23.178 49.789 30.443 1.00 23.81 30 SER C C 1
ATOM 2432 O O . SER C 1 30 ? 24.228 49.238 30.066 1.00 23.21 30 SER C O 1
ATOM 2435 N N . LEU C 1 31 ? 21.993 49.191 30.582 1.00 22.60 31 LEU C N 1
ATOM 2436 C CA . LEU C 1 31 ? 21.785 47.779 30.199 1.00 24.78 31 LEU C CA 1
ATOM 2437 C C . LEU C 1 31 ? 20.741 47.769 29.085 1.00 23.02 31 LEU C C 1
ATOM 2438 O O . LEU C 1 31 ? 19.655 48.317 29.248 1.00 22.22 31 LEU C O 1
ATOM 2443 N N . TYR C 1 32 ? 21.095 47.110 27.985 1.00 24.31 32 TYR C N 1
ATOM 2444 C CA . TYR C 1 32 ? 20.250 47.053 26.765 1.00 27.52 32 TYR C CA 1
ATOM 2445 C C . TYR C 1 32 ? 19.804 45.631 26.531 1.00 24.39 32 TYR C C 1
ATOM 2446 O O . TYR C 1 32 ? 20.614 44.732 26.545 1.00 25.75 32 TYR C O 1
ATOM 2455 N N . LEU C 1 33 ? 18.515 45.433 26.358 1.00 22.96 33 LEU C N 1
ATOM 2456 C CA . LEU C 1 33 ? 18.013 44.136 25.930 1.00 22.77 33 LEU C CA 1
ATOM 2457 C C . LEU C 1 33 ? 17.600 44.237 24.441 1.00 22.26 33 LEU C C 1
ATOM 2458 O O . LEU C 1 33 ? 16.739 44.993 24.122 1.00 27.29 33 LEU C O 1
ATOM 2463 N N . TYR C 1 34 ? 18.265 43.520 23.538 1.00 23.67 34 TYR C N 1
ATOM 2464 C CA . TYR C 1 34 ? 17.992 43.593 22.084 1.00 24.40 34 TYR C CA 1
ATOM 2465 C C . TYR C 1 34 ? 17.330 42.288 21.568 1.00 25.18 34 TYR C C 1
ATOM 2466 O O . TYR C 1 34 ? 17.539 41.202 22.159 1.00 24.73 34 TYR C O 1
ATOM 2475 N N . ASN C 1 35 ? 16.543 42.410 20.479 1.00 28.80 35 ASN C N 1
ATOM 2476 C CA . ASN C 1 35 ? 16.200 41.276 19.558 1.00 31.28 35 ASN C CA 1
ATOM 2477 C C . ASN C 1 35 ? 17.119 41.335 18.326 1.00 32.37 35 ASN C C 1
ATOM 2478 O O . ASN C 1 35 ? 17.879 42.284 18.173 1.00 34.57 35 ASN C O 1
ATOM 2483 N N . ASP C 1 36 ? 17.034 40.352 17.445 1.00 36.00 36 ASP C N 1
ATOM 2484 C CA . ASP C 1 36 ? 17.834 40.328 16.194 1.00 40.38 36 ASP C CA 1
ATOM 2485 C C . ASP C 1 36 ? 17.762 41.540 15.282 1.00 38.15 36 ASP C C 1
ATOM 2486 O O . ASP C 1 36 ? 18.741 41.857 14.557 1.00 37.80 36 ASP C O 1
ATOM 2491 N N . GLY C 1 37 ? 16.592 42.176 15.278 1.00 35.93 37 GLY C N 1
ATOM 2492 C CA . GLY C 1 37 ? 16.396 43.433 14.565 1.00 36.40 37 GLY C CA 1
ATOM 2493 C C . GLY C 1 37 ? 17.228 44.542 15.219 1.00 44.06 37 GLY C C 1
ATOM 2494 O O . GLY C 1 37 ? 17.359 45.647 14.656 1.00 42.02 37 GLY C O 1
ATOM 2495 N N . GLU C 1 38 ? 17.799 44.252 16.406 1.00 40.86 38 GLU C N 1
ATOM 2496 C CA . GLU C 1 38 ? 18.486 45.242 17.226 1.00 35.54 38 GLU C CA 1
ATOM 2497 C C . GLU C 1 38 ? 17.548 46.299 17.746 1.00 32.76 38 GLU C C 1
ATOM 2498 O O . GLU C 1 38 ? 17.987 47.388 18.027 1.00 37.31 38 GLU C O 1
ATOM 2504 N N . ASP C 1 39 ? 16.250 46.017 17.853 1.00 32.98 39 ASP C N 1
ATOM 2505 C CA . ASP C 1 39 ? 15.360 46.968 18.539 1.00 31.29 39 ASP C CA 1
ATOM 2506 C C . ASP C 1 39 ? 15.790 46.932 20.010 1.00 29.09 39 ASP C C 1
ATOM 2507 O O . ASP C 1 39 ? 16.334 45.932 20.453 1.00 22.81 39 ASP C O 1
ATOM 2512 N N . ILE C 1 40 ? 15.625 48.043 20.714 1.00 29.34 40 ILE C N 1
ATOM 2513 C CA . ILE C 1 40 ? 15.881 48.091 22.122 1.00 26.48 40 ILE C CA 1
ATOM 2514 C C . ILE C 1 40 ? 14.578 47.761 22.856 1.00 27.37 40 ILE C C 1
ATOM 2515 O O . ILE C 1 40 ? 13.681 48.609 23.067 1.00 28.57 40 ILE C O 1
ATOM 2520 N N . LEU C 1 41 ? 14.441 46.495 23.242 1.00 27.72 41 LEU C N 1
ATOM 2521 C CA . LEU C 1 41 ? 13.214 46.076 23.944 1.00 25.62 41 LEU C CA 1
ATOM 2522 C C . LEU C 1 41 ? 13.097 46.733 25.286 1.00 26.40 41 LEU C C 1
ATOM 2523 O O . LEU C 1 41 ? 11.983 46.919 25.803 1.00 28.01 41 LEU C O 1
ATOM 2528 N N . LEU C 1 42 ? 14.259 47.058 25.865 1.00 25.94 42 LEU C N 1
ATOM 2529 C CA . LEU C 1 42 ? 14.367 47.727 27.200 1.00 22.95 42 LEU C CA 1
ATOM 2530 C C . LEU C 1 42 ? 15.781 48.251 27.348 1.00 21.95 42 LEU C C 1
ATOM 2531 O O . LEU C 1 42 ? 16.741 47.548 27.022 1.00 21.92 42 LEU C O 1
ATOM 2536 N N . VAL C 1 43 ? 15.897 49.495 27.783 1.00 21.94 43 VAL C N 1
ATOM 2537 C CA . VAL C 1 43 ? 17.134 50.000 28.320 1.00 22.49 43 VAL C CA 1
ATOM 2538 C C . VAL C 1 43 ? 16.821 50.194 29.805 1.00 22.76 43 VAL C C 1
ATOM 2539 O O . VAL C 1 43 ? 15.738 50.650 30.158 1.00 21.24 43 VAL C O 1
ATOM 2543 N N . VAL C 1 44 ? 17.769 49.791 30.654 1.00 21.29 44 VAL C N 1
ATOM 2544 C CA . VAL C 1 44 ? 17.710 50.117 32.077 1.00 21.88 44 VAL C CA 1
ATOM 2545 C C . VAL C 1 44 ? 18.911 51.038 32.291 1.00 22.30 44 VAL C C 1
ATOM 2546 O O . VAL C 1 44 ? 20.049 50.583 32.175 1.00 22.22 44 VAL C O 1
ATOM 2550 N N . ASP C 1 45 ? 18.649 52.323 32.502 1.00 24.21 45 ASP C N 1
ATOM 2551 C CA . ASP C 1 45 ? 19.693 53.339 32.374 1.00 28.18 45 ASP C CA 1
ATOM 2552 C C . ASP C 1 45 ? 19.821 54.002 33.733 1.00 24.71 45 ASP C C 1
ATOM 2553 O O . ASP C 1 45 ? 18.935 54.813 34.203 1.00 21.51 45 ASP C O 1
ATOM 2558 N N . ALA C 1 46 ? 20.887 53.612 34.407 1.00 22.46 46 ALA C N 1
ATOM 2559 C CA . ALA C 1 46 ? 21.092 54.146 35.763 1.00 21.67 46 ALA C CA 1
ATOM 2560 C C . ALA C 1 46 ? 22.041 55.342 35.691 1.00 22.01 46 ALA C C 1
ATOM 2561 O O . ALA C 1 46 ? 23.238 55.190 35.423 1.00 22.40 46 ALA C O 1
ATOM 2563 N N . ARG C 1 47 ? 21.485 56.527 35.895 1.00 24.79 47 ARG C N 1
ATOM 2564 C CA . ARG C 1 47 ? 22.276 57.768 35.759 1.00 29.35 47 ARG C CA 1
ATOM 2565 C C . ARG C 1 47 ? 22.851 58.194 37.118 1.00 27.12 47 ARG C C 1
ATOM 2566 O O . ARG C 1 47 ? 22.126 58.687 37.972 1.00 28.01 47 ARG C O 1
ATOM 2574 N N . PHE C 1 48 ? 24.134 57.958 37.309 1.00 26.06 48 PHE C N 1
ATOM 2575 C CA . PHE C 1 48 ? 24.811 58.254 38.595 1.00 30.22 48 PHE C CA 1
ATOM 2576 C C . PHE C 1 48 ? 24.890 59.777 38.699 1.00 32.02 48 PHE C C 1
ATOM 2577 O O . PHE C 1 48 ? 24.166 60.408 39.538 1.00 30.19 48 PHE C O 1
ATOM 2585 N N . ASP C 1 49 ? 25.636 60.351 37.775 1.00 29.34 49 ASP C N 1
ATOM 2586 C CA . ASP C 1 49 ? 25.607 61.788 37.515 1.00 35.77 49 ASP C CA 1
ATOM 2587 C C . ASP C 1 49 ? 25.762 61.956 36.004 1.00 30.62 49 ASP C C 1
ATOM 2588 O O . ASP C 1 49 ? 26.831 61.595 35.438 1.00 31.19 49 ASP C O 1
ATOM 2593 N N . TRP C 1 50 ? 24.717 62.455 35.358 1.00 29.19 50 TRP C N 1
ATOM 2594 C CA . TRP C 1 50 ? 24.617 62.418 33.860 1.00 31.08 50 TRP C CA 1
ATOM 2595 C C . TRP C 1 50 ? 23.823 63.571 33.368 1.00 33.40 50 TRP C C 1
ATOM 2596 O O . TRP C 1 50 ? 22.642 63.731 33.767 1.00 33.31 50 TRP C O 1
ATOM 2607 N N . ARG C 1 51 ? 24.425 64.402 32.513 1.00 40.12 51 ARG C N 1
ATOM 2608 C CA . ARG C 1 51 ? 23.725 65.614 31.987 1.00 37.14 51 ARG C CA 1
ATOM 2609 C C . ARG C 1 51 ? 22.895 66.298 33.060 1.00 36.66 51 ARG C C 1
ATOM 2610 O O . ARG C 1 51 ? 21.658 66.473 32.880 1.00 37.59 51 ARG C O 1
ATOM 2618 N N . GLY C 1 52 ? 23.532 66.645 34.181 1.00 35.20 52 GLY C N 1
ATOM 2619 C CA . GLY C 1 52 ? 22.827 67.395 35.231 1.00 37.74 52 GLY C CA 1
ATOM 2620 C C . GLY C 1 52 ? 21.861 66.586 36.106 1.00 41.39 52 GLY C C 1
ATOM 2621 O O . GLY C 1 52 ? 21.207 67.129 37.018 1.00 42.55 52 GLY C O 1
ATOM 2622 N N . GLU C 1 53 ? 21.747 65.285 35.857 1.00 39.34 53 GLU C N 1
ATOM 2623 C CA . GLU C 1 53 ? 20.870 64.434 36.682 1.00 38.55 53 GLU C CA 1
ATOM 2624 C C . GLU C 1 53 ? 21.711 63.594 37.646 1.00 35.35 53 GLU C C 1
ATOM 2625 O O . GLU C 1 53 ? 22.775 63.107 37.274 1.00 31.90 53 GLU C O 1
ATOM 2631 N N . GLN C 1 54 ? 21.264 63.449 38.889 1.00 35.61 54 GLN C N 1
ATOM 2632 C CA . GLN C 1 54 ? 22.040 62.629 39.825 1.00 32.37 54 GLN C CA 1
ATOM 2633 C C . GLN C 1 54 ? 21.152 61.481 40.267 1.00 29.74 54 GLN C C 1
ATOM 2634 O O . GLN C 1 54 ? 19.996 61.694 40.564 1.00 26.90 54 GLN C O 1
ATOM 2640 N N . ASN C 1 55 ? 21.688 60.266 40.326 1.00 28.96 55 ASN C N 1
ATOM 2641 C CA . ASN C 1 55 ? 20.910 59.156 40.878 1.00 27.93 55 ASN C CA 1
ATOM 2642 C C . ASN C 1 55 ? 19.523 59.075 40.292 1.00 28.37 55 ASN C C 1
ATOM 2643 O O . ASN C 1 55 ? 18.550 58.974 41.007 1.00 26.22 55 ASN C O 1
ATOM 2648 N N . VAL C 1 56 ? 19.461 59.046 38.951 1.00 30.64 56 VAL C N 1
ATOM 2649 C CA . VAL C 1 56 ? 18.202 58.899 38.247 1.00 29.38 56 VAL C CA 1
ATOM 2650 C C . VAL C 1 56 ? 18.208 57.611 37.457 1.00 27.61 56 VAL C C 1
ATOM 2651 O O . VAL C 1 56 ? 19.170 57.324 36.705 1.00 29.98 56 VAL C O 1
ATOM 2655 N N . LEU C 1 57 ? 17.181 56.800 37.695 1.00 26.30 57 LEU C N 1
ATOM 2656 C CA . LEU C 1 57 ? 16.999 55.553 36.922 1.00 27.92 57 LEU C CA 1
ATOM 2657 C C . LEU C 1 57 ? 15.927 55.792 35.849 1.00 27.55 57 LEU C C 1
ATOM 2658 O O . LEU C 1 57 ? 14.833 56.292 36.154 1.00 24.61 57 LEU C O 1
ATOM 2663 N N . VAL C 1 58 ? 16.269 55.428 34.610 1.00 27.70 58 VAL C N 1
ATOM 2664 C CA . VAL C 1 58 ? 15.356 55.602 33.462 1.00 28.75 58 VAL C CA 1
ATOM 2665 C C . VAL C 1 58 ? 15.089 54.290 32.704 1.00 27.23 58 VAL C C 1
ATOM 2666 O O . VAL C 1 58 ? 16.040 53.623 32.291 1.00 25.57 58 VAL C O 1
ATOM 2670 N N . LEU C 1 59 ? 13.806 53.923 32.553 1.00 26.31 59 LEU C N 1
ATOM 2671 C CA . LEU C 1 59 ? 13.455 52.828 31.625 1.00 27.20 59 LEU C CA 1
ATOM 2672 C C . LEU C 1 59 ? 12.802 53.347 30.340 1.00 30.02 59 LEU C C 1
ATOM 2673 O O . LEU C 1 59 ? 11.996 54.328 30.392 1.00 28.73 59 LEU C O 1
ATOM 2678 N N . ASN C 1 60 ? 13.178 52.700 29.216 1.00 29.72 60 ASN C N 1
ATOM 2679 C CA . ASN C 1 60 ? 12.642 52.971 27.851 1.00 31.38 60 ASN C CA 1
ATOM 2680 C C . ASN C 1 60 ? 12.920 51.844 26.842 1.00 33.25 60 ASN C C 1
ATOM 2681 O O . ASN C 1 60 ? 13.720 50.918 27.117 1.00 31.86 60 ASN C O 1
ATOM 2686 N N . SER C 1 61 ? 12.258 51.955 25.689 1.00 30.98 61 SER C N 1
ATOM 2687 C CA . SER C 1 61 ? 12.412 51.066 24.557 1.00 33.08 61 SER C CA 1
ATOM 2688 C C . SER C 1 61 ? 12.368 51.838 23.218 1.00 32.76 61 SER C C 1
ATOM 2689 O O . SER C 1 61 ? 11.924 52.980 23.163 1.00 35.10 61 SER C O 1
ATOM 2692 N N . LYS C 1 62 ? 12.794 51.215 22.132 1.00 33.24 62 LYS C N 1
ATOM 2693 C CA . LYS C 1 62 ? 12.627 51.836 20.793 1.00 33.43 62 LYS C CA 1
ATOM 2694 C C . LYS C 1 62 ? 13.087 50.907 19.660 1.00 33.50 62 LYS C C 1
ATOM 2695 O O . LYS C 1 62 ? 13.974 50.044 19.889 1.00 31.70 62 LYS C O 1
ATOM 2701 N N . PHE C 1 63 ? 12.493 51.063 18.455 1.00 31.20 63 PHE C N 1
ATOM 2702 C CA . PHE C 1 63 ? 12.916 50.285 17.257 1.00 30.71 63 PHE C CA 1
ATOM 2703 C C . PHE C 1 63 ? 14.298 50.724 16.807 1.00 31.38 63 PHE C C 1
ATOM 2704 O O . PHE C 1 63 ? 14.721 51.832 17.128 1.00 32.47 63 PHE C O 1
ATOM 2712 N N . ALA C 1 64 ? 15.021 49.860 16.111 1.00 32.32 64 ALA C N 1
ATOM 2713 C CA . ALA C 1 64 ? 16.441 50.140 15.826 1.00 39.22 64 ALA C CA 1
ATOM 2714 C C . ALA C 1 64 ? 16.744 51.552 15.238 1.00 48.51 64 ALA C C 1
ATOM 2715 O O . ALA C 1 64 ? 17.474 52.356 15.854 1.00 55.89 64 ALA C O 1
ATOM 2717 N N . GLY C 1 65 ? 16.230 51.861 14.050 1.00 53.06 65 GLY C N 1
ATOM 2718 C CA . GLY C 1 65 ? 16.350 53.236 13.553 1.00 55.46 65 GLY C CA 1
ATOM 2719 C C . GLY C 1 65 ? 15.052 53.808 14.044 1.00 60.94 65 GLY C C 1
ATOM 2720 O O . GLY C 1 65 ? 14.016 53.617 13.393 1.00 71.27 65 GLY C O 1
ATOM 2721 N N . GLY C 1 66 ? 15.069 54.435 15.220 1.00 53.24 66 GLY C N 1
ATOM 2722 C CA . GLY C 1 66 ? 13.805 54.837 15.858 1.00 43.95 66 GLY C CA 1
ATOM 2723 C C . GLY C 1 66 ? 13.973 55.773 17.026 1.00 41.44 66 GLY C C 1
ATOM 2724 O O . GLY C 1 66 ? 15.084 56.076 17.442 1.00 43.08 66 GLY C O 1
ATOM 2725 N N . GLU C 1 67 ? 12.856 56.204 17.568 1.00 39.98 67 GLU C N 1
ATOM 2726 C CA . GLU C 1 67 ? 12.825 57.249 18.582 1.00 46.97 67 GLU C CA 1
ATOM 2727 C C . GLU C 1 67 ? 12.447 56.702 19.959 1.00 45.27 67 GLU C C 1
ATOM 2728 O O . GLU C 1 67 ? 11.699 55.722 20.029 1.00 49.68 67 GLU C O 1
ATOM 2734 N N . TRP C 1 68 ? 12.917 57.337 21.039 1.00 40.66 68 TRP C N 1
ATOM 2735 C CA . TRP C 1 68 ? 12.606 56.845 22.385 1.00 37.46 68 TRP C CA 1
ATOM 2736 C C . TRP C 1 68 ? 11.143 56.965 22.692 1.00 36.94 68 TRP C C 1
ATOM 2737 O O . TRP C 1 68 ? 10.527 57.967 22.382 1.00 37.30 68 TRP C O 1
ATOM 2748 N N . GLY C 1 69 ? 10.562 55.954 23.335 1.00 37.13 69 GLY C N 1
ATOM 2749 C CA . GLY C 1 69 ? 9.203 56.085 23.845 1.00 34.89 69 GLY C CA 1
ATOM 2750 C C . GLY C 1 69 ? 9.222 57.055 25.018 1.00 35.00 69 GLY C C 1
ATOM 2751 O O . GLY C 1 69 ? 10.160 57.816 25.210 1.00 34.95 69 GLY C O 1
ATOM 2752 N N . PRO C 1 70 ? 8.183 57.033 25.817 1.00 35.69 70 PRO C N 1
ATOM 2753 C CA . PRO C 1 70 ? 8.229 57.854 27.021 1.00 39.26 70 PRO C CA 1
ATOM 2754 C C . PRO C 1 70 ? 9.170 57.226 28.075 1.00 42.90 70 PRO C C 1
ATOM 2755 O O . PRO C 1 70 ? 9.207 56.002 28.216 1.00 42.85 70 PRO C O 1
ATOM 2759 N N . GLU C 1 71 ? 9.950 58.033 28.783 1.00 38.92 71 GLU C N 1
ATOM 2760 C CA . GLU C 1 71 ? 10.721 57.496 29.888 1.00 39.03 71 GLU C CA 1
ATOM 2761 C C . GLU C 1 71 ? 9.796 57.077 31.026 1.00 35.98 71 GLU C C 1
ATOM 2762 O O . GLU C 1 71 ? 8.846 57.798 31.324 1.00 34.94 71 GLU C O 1
ATOM 2768 N N . VAL C 1 72 ? 10.037 55.898 31.616 1.00 33.36 72 VAL C N 1
ATOM 2769 C CA . VAL C 1 72 ? 9.650 55.669 33.008 1.00 33.42 72 VAL C CA 1
ATOM 2770 C C . VAL C 1 72 ? 10.856 55.772 34.014 1.00 34.39 72 VAL C C 1
ATOM 2771 O O . VAL C 1 72 ? 12.009 55.419 33.709 1.00 31.14 72 VAL C O 1
ATOM 2775 N N . ARG C 1 73 ? 10.551 56.303 35.188 1.00 30.19 73 ARG C N 1
ATOM 2776 C CA . ARG C 1 73 ? 11.557 56.724 36.163 1.00 34.12 73 ARG C CA 1
ATOM 2777 C C . ARG C 1 73 ? 11.143 56.187 37.537 1.00 32.54 73 ARG C C 1
ATOM 2778 O O . ARG C 1 73 ? 10.523 56.899 38.314 1.00 29.73 73 ARG C O 1
ATOM 2786 N N . PRO C 1 74 ? 11.480 54.914 37.833 1.00 30.53 74 PRO C N 1
ATOM 2787 C CA . PRO C 1 74 ? 11.022 54.273 39.081 1.00 27.88 74 PRO C CA 1
ATOM 2788 C C . PRO C 1 74 ? 11.851 54.741 40.267 1.00 27.45 74 PRO C C 1
ATOM 2789 O O . PRO C 1 74 ? 12.965 55.186 40.080 1.00 24.99 74 PRO C O 1
ATOM 2793 N N . GLU C 1 75 ? 11.309 54.660 41.480 1.00 28.99 75 GLU C N 1
ATOM 2794 C CA . GLU C 1 75 ? 12.118 54.922 42.665 1.00 30.03 75 GLU C CA 1
ATOM 2795 C C . GLU C 1 75 ? 12.676 53.617 43.244 1.00 25.84 75 GLU C C 1
ATOM 2796 O O . GLU C 1 75 ? 12.101 52.600 43.043 1.00 26.75 75 GLU C O 1
ATOM 2802 N N . GLY C 1 76 ? 13.768 53.665 44.005 1.00 26.41 76 GLY C N 1
ATOM 2803 C CA . GLY C 1 76 ? 14.235 52.488 44.759 1.00 23.30 76 GLY C CA 1
ATOM 2804 C C . GLY C 1 76 ? 15.543 51.881 44.287 1.00 24.75 76 GLY C C 1
ATOM 2805 O O . GLY C 1 76 ? 16.026 50.882 44.848 1.00 24.23 76 GLY C O 1
ATOM 2806 N N . PHE C 1 77 ? 16.109 52.434 43.215 1.00 24.58 77 PHE C N 1
ATOM 2807 C CA . PHE C 1 77 ? 17.349 51.905 42.750 1.00 25.11 77 PHE C CA 1
ATOM 2808 C C . PHE C 1 77 ? 18.415 52.386 43.712 1.00 25.89 77 PHE C C 1
ATOM 2809 O O . PHE C 1 77 ? 18.422 53.542 44.076 1.00 26.15 77 PHE C O 1
ATOM 2817 N N . PRO C 1 78 ? 19.304 51.474 44.135 1.00 27.38 78 PRO C N 1
ATOM 2818 C CA . PRO C 1 78 ? 20.255 51.683 45.231 1.00 26.40 78 PRO C CA 1
ATOM 2819 C C . PRO C 1 78 ? 21.491 52.487 44.835 1.00 28.51 78 PRO C C 1
ATOM 2820 O O . PRO C 1 78 ? 22.656 52.022 45.036 1.00 27.44 78 PRO C O 1
ATOM 2824 N N . PHE C 1 79 ? 21.239 53.665 44.248 1.00 23.31 79 PHE C N 1
ATOM 2825 C CA . PHE C 1 79 ? 22.241 54.673 44.131 1.00 23.75 79 PHE C CA 1
ATOM 2826 C C . PHE C 1 79 ? 22.855 54.989 45.539 1.00 23.62 79 PHE C C 1
ATOM 2827 O O . PHE C 1 79 ? 22.127 55.412 46.432 1.00 28.18 79 PHE C O 1
ATOM 2835 N N . PRO C 1 80 ? 24.170 54.745 45.736 1.00 23.35 80 PRO C N 1
ATOM 2836 C CA . PRO C 1 80 ? 24.838 55.041 47.034 1.00 26.41 80 PRO C CA 1
ATOM 2837 C C . PRO C 1 80 ? 24.830 56.546 47.256 1.00 27.20 80 PRO C C 1
ATOM 2838 O O . PRO C 1 80 ? 24.852 57.281 46.290 1.00 30.54 80 PRO C O 1
ATOM 2842 N N . CYS C 1 81 ? 24.781 56.991 48.493 1.00 26.06 81 CYS C N 1
ATOM 2843 C CA . CYS C 1 81 ? 24.758 58.436 48.750 1.00 28.95 81 CYS C CA 1
ATOM 2844 C C . CYS C 1 81 ? 26.177 58.958 48.627 1.00 28.08 81 CYS C C 1
ATOM 2845 O O . CYS C 1 81 ? 27.146 58.166 48.429 1.00 23.62 81 CYS C O 1
ATOM 2848 N N . CYS C 1 82 ? 26.300 60.290 48.758 1.00 28.02 82 CYS C N 1
ATOM 2849 C CA . CYS C 1 82 ? 27.570 60.960 49.168 1.00 25.81 82 CYS C CA 1
ATOM 2850 C C . CYS C 1 82 ? 28.712 60.735 48.191 1.00 22.79 82 CYS C C 1
ATOM 2851 O O . CYS C 1 82 ? 29.883 60.886 48.538 1.00 25.25 82 CYS C O 1
ATOM 2854 N N . GLY C 1 83 ? 28.401 60.336 46.968 1.00 23.34 83 GLY C N 1
ATOM 2855 C CA . GLY C 1 83 ? 29.476 60.138 46.013 1.00 21.57 83 GLY C CA 1
ATOM 2856 C C . GLY C 1 83 ? 30.139 58.808 46.291 1.00 23.71 83 GLY C C 1
ATOM 2857 O O . GLY C 1 83 ? 31.223 58.551 45.798 1.00 23.44 83 GLY C O 1
ATOM 2858 N N . TYR C 1 84 ? 29.507 57.913 47.054 1.00 23.78 84 TYR C N 1
ATOM 2859 C CA . TYR C 1 84 ? 30.200 56.598 47.264 1.00 26.31 84 TYR C CA 1
ATOM 2860 C C . TYR C 1 84 ? 29.995 55.666 46.104 1.00 26.23 84 TYR C C 1
ATOM 2861 O O . TYR C 1 84 ? 29.161 55.949 45.190 1.00 24.90 84 TYR C O 1
ATOM 2870 N N . VAL C 1 85 ? 30.741 54.569 46.106 1.00 24.02 85 VAL C N 1
ATOM 2871 C CA . VAL C 1 85 ? 30.472 53.507 45.132 1.00 23.95 85 VAL C CA 1
ATOM 2872 C C . VAL C 1 85 ? 30.221 52.187 45.875 1.00 25.15 85 VAL C C 1
ATOM 2873 O O . VAL C 1 85 ? 30.516 52.083 47.062 1.00 23.73 85 VAL C O 1
ATOM 2877 N N . THR C 1 86 ? 29.645 51.197 45.186 1.00 24.53 86 THR C N 1
ATOM 2878 C CA . THR C 1 86 ? 29.428 49.875 45.770 1.00 23.28 86 THR C CA 1
ATOM 2879 C C . THR C 1 86 ? 29.196 48.788 44.719 1.00 23.70 86 THR C C 1
ATOM 2880 O O . THR C 1 86 ? 29.244 49.056 43.515 1.00 21.61 86 THR C O 1
ATOM 2884 N N . THR C 1 87 ? 28.954 47.557 45.151 1.00 21.02 87 THR C N 1
ATOM 2885 C CA . THR C 1 87 ? 28.709 46.521 44.190 1.00 21.94 87 THR C CA 1
ATOM 2886 C C . THR C 1 87 ? 27.206 46.490 43.959 1.00 21.24 87 THR C C 1
ATOM 2887 O O . THR C 1 87 ? 26.451 46.483 44.909 1.00 21.18 87 THR C O 1
ATOM 2891 N N . ILE C 1 88 ? 26.776 46.488 42.716 1.00 19.36 88 ILE C N 1
ATOM 2892 C CA . ILE C 1 88 ? 25.357 46.448 42.462 1.00 22.46 88 ILE C CA 1
ATOM 2893 C C . ILE C 1 88 ? 25.061 45.183 41.640 1.00 22.33 88 ILE C C 1
ATOM 2894 O O . ILE C 1 88 ? 25.729 44.920 40.653 1.00 19.89 88 ILE C O 1
ATOM 2899 N N . THR C 1 89 ? 24.052 44.431 42.067 1.00 20.80 89 THR C N 1
ATOM 2900 C CA . THR C 1 89 ? 23.562 43.236 41.326 1.00 22.50 89 THR C CA 1
ATOM 2901 C C . THR C 1 89 ? 22.194 43.597 40.779 1.00 21.62 89 THR C C 1
ATOM 2902 O O . THR C 1 89 ? 21.330 44.009 41.538 1.00 19.18 89 THR C O 1
ATOM 2906 N N . VAL C 1 90 ? 22.014 43.451 39.462 1.00 20.51 90 VAL C N 1
ATOM 2907 C CA . VAL C 1 90 ? 20.748 43.802 38.840 1.00 19.74 90 VAL C CA 1
ATOM 2908 C C . VAL C 1 90 ? 20.207 42.612 38.055 1.00 19.28 90 VAL C C 1
ATOM 2909 O O . VAL C 1 90 ? 20.978 41.887 37.475 1.00 20.28 90 VAL C O 1
ATOM 2913 N N . ARG C 1 91 ? 18.899 42.405 38.103 1.00 17.72 91 ARG C N 1
ATOM 2914 C CA . ARG C 1 91 ? 18.275 41.246 37.493 1.00 20.32 91 ARG C CA 1
ATOM 2915 C C . ARG C 1 91 ? 17.053 41.751 36.665 1.00 20.31 91 ARG C C 1
ATOM 2916 O O . ARG C 1 91 ? 16.245 42.535 37.161 1.00 19.06 91 ARG C O 1
ATOM 2924 N N . VAL C 1 92 ? 16.937 41.304 35.416 1.00 17.92 92 VAL C N 1
ATOM 2925 C CA . VAL C 1 92 ? 15.720 41.578 34.588 1.00 18.69 92 VAL C CA 1
ATOM 2926 C C . VAL C 1 92 ? 14.991 40.252 34.295 1.00 17.48 92 VAL C C 1
ATOM 2927 O O . VAL C 1 92 ? 15.534 39.368 33.621 1.00 18.21 92 VAL C O 1
ATOM 2931 N N . GLU C 1 93 ? 13.833 40.057 34.886 1.00 16.22 93 GLU C N 1
ATOM 2932 C CA . GLU C 1 93 ? 13.046 38.883 34.538 1.00 21.22 93 GLU C CA 1
ATOM 2933 C C . GLU C 1 93 ? 12.270 39.163 33.277 1.00 20.18 93 GLU C C 1
ATOM 2934 O O . GLU C 1 93 ? 11.737 40.240 33.116 1.00 20.34 93 GLU C O 1
ATOM 2940 N N . ILE C 1 94 ? 12.262 38.190 32.375 1.00 24.50 94 ILE C N 1
ATOM 2941 C CA . ILE C 1 94 ? 11.489 38.247 31.127 1.00 22.76 94 ILE C CA 1
ATOM 2942 C C . ILE C 1 94 ? 10.178 37.493 31.448 1.00 22.55 94 ILE C C 1
ATOM 2943 O O . ILE C 1 94 ? 10.101 36.266 31.307 1.00 23.21 94 ILE C O 1
ATOM 2948 N N . GLY C 1 95 ? 9.171 38.227 31.918 1.00 21.97 95 GLY C N 1
ATOM 2949 C CA . GLY C 1 95 ? 7.882 37.647 32.304 1.00 24.82 95 GLY C CA 1
ATOM 2950 C C . GLY C 1 95 ? 6.841 37.570 31.165 1.00 26.83 95 GLY C C 1
ATOM 2951 O O . GLY C 1 95 ? 7.086 38.017 30.050 1.00 26.05 95 GLY C O 1
ATOM 2952 N N . ALA C 1 96 ? 5.683 36.985 31.429 1.00 26.30 96 ALA C N 1
ATOM 2953 C CA . ALA C 1 96 ? 4.715 36.825 30.381 1.00 28.72 96 ALA C CA 1
ATOM 2954 C C . ALA C 1 96 ? 4.229 38.218 30.045 1.00 32.60 96 ALA C C 1
ATOM 2955 O O . ALA C 1 96 ? 3.991 38.580 28.879 1.00 30.19 96 ALA C O 1
ATOM 2957 N N . ASP C 1 97 ? 4.120 38.985 31.119 1.00 35.72 97 ASP C N 1
ATOM 2958 C CA . ASP C 1 97 ? 3.495 40.305 31.192 1.00 37.74 97 ASP C CA 1
ATOM 2959 C C . ASP C 1 97 ? 4.375 41.381 30.492 1.00 36.87 97 ASP C C 1
ATOM 2960 O O . ASP C 1 97 ? 3.979 42.066 29.543 1.00 39.05 97 ASP C O 1
ATOM 2965 N N . GLY C 1 98 ? 5.624 41.428 30.929 1.00 30.88 98 GLY C N 1
ATOM 2966 C CA . GLY C 1 98 ? 6.608 42.446 30.580 1.00 29.58 98 GLY C CA 1
ATOM 2967 C C . GLY C 1 98 ? 7.900 42.103 31.357 1.00 25.47 98 GLY C C 1
ATOM 2968 O O . GLY C 1 98 ? 8.025 40.984 31.893 1.00 24.45 98 GLY C O 1
ATOM 2969 N N . PHE C 1 99 ? 8.863 43.026 31.368 1.00 23.31 99 PHE C N 1
ATOM 2970 C CA . PHE C 1 99 ? 10.111 42.854 32.167 1.00 24.42 99 PHE C CA 1
ATOM 2971 C C . PHE C 1 99 ? 9.887 43.140 33.638 1.00 23.87 99 PHE C C 1
ATOM 2972 O O . PHE C 1 99 ? 9.043 43.996 33.967 1.00 28.12 99 PHE C O 1
ATOM 2980 N N . THR C 1 100 ? 10.587 42.431 34.520 1.00 21.69 100 THR C N 1
ATOM 2981 C CA . THR C 1 100 ? 10.604 42.786 35.947 1.00 21.94 100 THR C CA 1
ATOM 2982 C C . THR C 1 100 ? 12.072 43.082 36.269 1.00 23.36 100 THR C C 1
ATOM 2983 O O . THR C 1 100 ? 12.983 42.248 36.051 1.00 22.54 100 THR C O 1
ATOM 2987 N N . LEU C 1 101 ? 12.298 44.277 36.778 1.00 23.28 101 LEU C N 1
ATOM 2988 C CA . LEU C 1 101 ? 13.609 44.708 37.170 1.00 24.01 101 LEU C CA 1
ATOM 2989 C C . LEU C 1 101 ? 13.764 44.656 38.720 1.00 25.90 101 LEU C C 1
ATOM 2990 O O . LEU C 1 101 ? 12.936 45.165 39.440 1.00 22.16 101 LEU C O 1
ATOM 2995 N N . SER C 1 102 ? 14.835 44.011 39.187 1.00 24.67 102 SER C N 1
ATOM 2996 C CA . SER C 1 102 ? 15.185 43.896 40.599 1.00 21.88 102 SER C CA 1
ATOM 2997 C C . SER C 1 102 ? 16.578 44.414 40.749 1.00 22.02 102 SER C C 1
ATOM 2998 O O . SER C 1 102 ? 17.402 44.246 39.818 1.00 18.71 102 SER C O 1
ATOM 3001 N N . ALA C 1 103 ? 16.870 45.000 41.916 1.00 21.38 103 ALA C N 1
ATOM 3002 C CA . ALA C 1 103 ? 18.227 45.335 42.252 1.00 22.85 103 ALA C CA 1
ATOM 3003 C C . ALA C 1 103 ? 18.513 44.908 43.719 1.00 26.28 103 ALA C C 1
ATOM 3004 O O . ALA C 1 103 ? 17.741 45.247 44.640 1.00 24.96 103 ALA C O 1
ATOM 3006 N N . ASN C 1 104 ? 19.603 44.158 43.899 1.00 24.50 104 ASN C N 1
ATOM 3007 C CA . ASN C 1 104 ? 19.975 43.493 45.163 1.00 26.12 104 ASN C CA 1
ATOM 3008 C C . ASN C 1 104 ? 18.852 42.655 45.680 1.00 28.18 104 ASN C C 1
ATOM 3009 O O . ASN C 1 104 ? 18.542 42.690 46.842 1.00 33.72 104 ASN C O 1
ATOM 3014 N N . GLY C 1 105 ? 18.207 41.907 44.800 1.00 33.36 105 GLY C N 1
ATOM 3015 C CA . GLY C 1 105 ? 17.082 41.034 45.236 1.00 33.02 105 GLY C CA 1
ATOM 3016 C C . GLY C 1 105 ? 15.832 41.813 45.616 1.00 31.60 105 GLY C C 1
ATOM 3017 O O . GLY C 1 105 ? 14.825 41.218 45.956 1.00 35.62 105 GLY C O 1
ATOM 3018 N N . ILE C 1 106 ? 15.848 43.147 45.516 1.00 25.88 106 ILE C N 1
ATOM 3019 C CA . ILE C 1 106 ? 14.594 43.909 45.686 1.00 21.78 106 ILE C CA 1
ATOM 3020 C C . ILE C 1 106 ? 13.928 44.310 44.347 1.00 21.97 106 ILE C C 1
ATOM 3021 O O . ILE C 1 106 ? 14.548 44.940 43.424 1.00 18.16 106 ILE C O 1
ATOM 3026 N N . GLU C 1 107 ? 12.644 44.003 44.243 1.00 22.78 107 GLU C N 1
ATOM 3027 C CA . GLU C 1 107 ? 11.934 44.352 42.998 1.00 27.30 107 GLU C CA 1
ATOM 3028 C C . GLU C 1 107 ? 11.824 45.872 42.855 1.00 25.36 107 GLU C C 1
ATOM 3029 O O . GLU C 1 107 ? 11.337 46.532 43.759 1.00 25.27 107 GLU C O 1
ATOM 3035 N N . ILE C 1 108 ? 12.294 46.424 41.734 1.00 26.48 108 ILE C N 1
ATOM 3036 C CA . ILE C 1 108 ? 12.166 47.868 41.473 1.00 27.17 108 ILE C CA 1
ATOM 3037 C C . ILE C 1 108 ? 10.873 48.264 40.671 1.00 30.14 108 ILE C C 1
ATOM 3038 O O . ILE C 1 108 ? 10.143 49.141 41.069 1.00 29.78 108 ILE C O 1
ATOM 3043 N N . VAL C 1 109 ? 10.605 47.643 39.527 1.00 29.18 109 VAL C N 1
ATOM 3044 C CA . VAL C 1 109 ? 9.507 48.096 38.652 1.00 28.30 109 VAL C CA 1
ATOM 3045 C C . VAL C 1 109 ? 9.096 46.930 37.751 1.00 29.23 109 VAL C C 1
ATOM 3046 O O . VAL C 1 109 ? 9.959 46.085 37.411 1.00 24.72 109 VAL C O 1
ATOM 3050 N N . LYS C 1 110 ? 7.795 46.867 37.431 1.00 26.37 110 LYS C N 1
ATOM 3051 C CA . LYS C 1 110 ? 7.289 46.003 36.394 1.00 31.71 110 LYS C CA 1
ATOM 3052 C C . LYS C 1 110 ? 7.154 46.858 35.151 1.00 30.07 110 LYS C C 1
ATOM 3053 O O . LYS C 1 110 ? 6.637 47.960 35.210 1.00 33.91 110 LYS C O 1
ATOM 3059 N N . TYR C 1 111 ? 7.669 46.409 34.022 1.00 32.30 111 TYR C N 1
ATOM 3060 C CA . TYR C 1 111 ? 7.648 47.246 32.797 1.00 28.00 111 TYR C CA 1
ATOM 3061 C C . TYR C 1 111 ? 6.891 46.566 31.635 1.00 29.61 111 TYR C C 1
ATOM 3062 O O . TYR C 1 111 ? 7.440 45.663 30.981 1.00 31.55 111 TYR C O 1
ATOM 3071 N N . PRO C 1 112 ? 5.631 46.950 31.384 1.00 28.29 112 PRO C N 1
ATOM 3072 C CA . PRO C 1 112 ? 4.984 46.110 30.372 1.00 29.52 112 PRO C CA 1
ATOM 3073 C C . PRO C 1 112 ? 5.642 46.164 28.987 1.00 25.94 112 PRO C C 1
ATOM 3074 O O . PRO C 1 112 ? 6.202 47.181 28.614 1.00 24.65 112 PRO C O 1
ATOM 3078 N N . TYR C 1 113 ? 5.634 45.070 28.243 1.00 25.88 113 TYR C N 1
ATOM 3079 C CA . TYR C 1 113 ? 6.290 45.120 26.884 1.00 28.82 113 TYR C CA 1
ATOM 3080 C C . TYR C 1 113 ? 5.701 46.240 26.000 1.00 28.96 113 TYR C C 1
ATOM 3081 O O . TYR C 1 113 ? 4.482 46.506 26.043 1.00 29.61 113 TYR C O 1
ATOM 3090 N N . ARG C 1 114 ? 6.555 46.926 25.239 1.00 29.91 114 ARG C N 1
ATOM 3091 C CA . ARG C 1 114 ? 6.088 48.054 24.417 1.00 33.67 114 ARG C CA 1
ATOM 3092 C C . ARG C 1 114 ? 5.550 47.583 23.078 1.00 37.95 114 ARG C C 1
ATOM 3093 O O . ARG C 1 114 ? 5.925 46.509 22.606 1.00 37.11 114 ARG C O 1
ATOM 3101 N N . ASP C 1 115 ? 4.677 48.381 22.445 1.00 37.95 115 ASP C N 1
ATOM 3102 C CA . ASP C 1 115 ? 4.091 48.019 21.125 1.00 34.11 115 ASP C CA 1
ATOM 3103 C C . ASP C 1 115 ? 5.160 47.595 20.120 1.00 33.59 115 ASP C C 1
ATOM 3104 O O . ASP C 1 115 ? 6.084 48.382 19.740 1.00 33.36 115 ASP C O 1
ATOM 3109 N N . GLY C 1 116 ? 5.023 46.353 19.684 1.00 29.23 116 GLY C N 1
ATOM 3110 C CA . GLY C 1 116 ? 5.865 45.804 18.627 1.00 32.13 116 GLY C CA 1
ATOM 3111 C C . GLY C 1 116 ? 7.253 45.443 19.066 1.00 31.99 116 GLY C C 1
ATOM 3112 O O . GLY C 1 116 ? 8.095 45.160 18.236 1.00 32.03 116 GLY C O 1
ATOM 3113 N N . LEU C 1 117 ? 7.496 45.476 20.372 1.00 32.75 117 LEU C N 1
ATOM 3114 C CA . LEU C 1 117 ? 8.776 45.140 20.956 1.00 29.52 117 LEU C CA 1
ATOM 3115 C C . LEU C 1 117 ? 8.623 44.086 22.066 1.00 32.42 117 LEU C C 1
ATOM 3116 O O . LEU C 1 117 ? 9.005 44.358 23.184 1.00 32.22 117 LEU C O 1
ATOM 3121 N N . PRO C 1 118 ? 8.064 42.892 21.780 1.00 32.93 118 PRO C N 1
ATOM 3122 C CA . PRO C 1 118 ? 8.049 41.962 22.897 1.00 32.16 118 PRO C CA 1
ATOM 3123 C C . PRO C 1 118 ? 9.305 41.074 22.804 1.00 30.36 118 PRO C C 1
ATOM 3124 O O . PRO C 1 118 ? 10.161 41.326 21.968 1.00 33.09 118 PRO C O 1
ATOM 3128 N N . PRO C 1 119 ? 9.450 40.078 23.688 1.00 31.38 119 PRO C N 1
ATOM 3129 C CA . PRO C 1 119 ? 10.591 39.142 23.526 1.00 30.57 119 PRO C CA 1
ATOM 3130 C C . PRO C 1 119 ? 10.406 38.307 22.249 1.00 29.59 119 PRO C C 1
ATOM 3131 O O . PRO C 1 119 ? 9.366 38.403 21.644 1.00 26.32 119 PRO C O 1
ATOM 3135 N N . PRO C 1 120 ? 11.345 37.430 21.862 1.00 28.03 120 PRO C N 1
ATOM 3136 C CA . PRO C 1 120 ? 12.563 36.940 22.498 1.00 27.72 120 PRO C CA 1
ATOM 3137 C C . PRO C 1 120 ? 13.669 37.957 22.586 1.00 26.47 120 PRO C C 1
ATOM 3138 O O . PRO C 1 120 ? 13.843 38.819 21.703 1.00 27.72 120 PRO C O 1
ATOM 3142 N N . VAL C 1 121 ? 14.423 37.869 23.666 1.00 23.56 121 VAL C N 1
ATOM 3143 C CA . VAL C 1 121 ? 15.591 38.751 23.758 1.00 22.63 121 VAL C CA 1
ATOM 3144 C C . VAL C 1 121 ? 16.671 37.926 23.150 1.00 20.92 121 VAL C C 1
ATOM 3145 O O . VAL C 1 121 ? 16.701 36.731 23.390 1.00 21.43 121 VAL C O 1
ATOM 3149 N N . THR C 1 122 ? 17.588 38.523 22.410 1.00 22.27 122 THR C N 1
ATOM 3150 C CA . THR C 1 122 ? 18.726 37.736 21.935 1.00 22.09 122 THR C CA 1
ATOM 3151 C C . THR C 1 122 ? 20.068 38.276 22.330 1.00 22.07 122 THR C C 1
ATOM 3152 O O . THR C 1 122 ? 21.065 37.578 22.268 1.00 25.26 122 THR C O 1
ATOM 3156 N N . LYS C 1 123 ? 20.104 39.519 22.758 1.00 22.57 123 LYS C N 1
ATOM 3157 C CA . LYS C 1 123 ? 21.317 40.126 23.251 1.00 23.97 123 LYS C CA 1
ATOM 3158 C C . LYS C 1 123 ? 21.080 41.028 24.512 1.00 22.69 123 LYS C C 1
ATOM 3159 O O . LYS C 1 123 ? 20.091 41.775 24.587 1.00 20.13 123 LYS C O 1
ATOM 3165 N N . PHE C 1 124 ? 22.026 40.932 25.455 1.00 20.22 124 PHE C N 1
ATOM 3166 C CA . PHE C 1 124 ? 22.046 41.650 26.721 1.00 22.01 124 PHE C CA 1
ATOM 3167 C C . PHE C 1 124 ? 23.379 42.357 26.858 1.00 21.00 124 PHE C C 1
ATOM 3168 O O . PHE C 1 124 ? 24.405 41.701 26.970 1.00 20.96 124 PHE C O 1
ATOM 3176 N N . GLN C 1 125 ? 23.348 43.679 26.868 1.00 21.67 125 GLN C N 1
ATOM 3177 C CA . GLN C 1 125 ? 24.542 44.485 26.762 1.00 22.87 125 GLN C CA 1
ATOM 3178 C C . GLN C 1 125 ? 24.710 45.450 27.953 1.00 23.50 125 GLN C C 1
ATOM 3179 O O . GLN C 1 125 ? 23.772 46.171 28.303 1.00 22.92 125 GLN C O 1
ATOM 3185 N N . TYR C 1 126 ? 25.922 45.461 28.519 1.00 23.21 126 TYR C N 1
ATOM 3186 C CA . TYR C 1 126 ? 26.358 46.468 29.499 1.00 25.05 126 TYR C CA 1
ATOM 3187 C C . TYR C 1 126 ? 27.195 47.565 28.827 1.00 25.64 126 TYR C C 1
ATOM 3188 O O . TYR C 1 126 ? 28.209 47.279 28.141 1.00 27.27 126 TYR C O 1
ATOM 3197 N N . VAL C 1 127 ? 26.774 48.807 29.052 1.00 26.02 127 VAL C N 1
ATOM 3198 C CA . VAL C 1 127 ? 27.540 50.003 28.654 1.00 25.06 127 VAL C CA 1
ATOM 3199 C C . VAL C 1 127 ? 27.725 51.023 29.814 1.00 27.45 127 VAL C C 1
ATOM 3200 O O . VAL C 1 127 ? 26.757 51.694 30.256 1.00 26.82 127 VAL C O 1
ATOM 3204 N N . PHE C 1 128 ? 28.967 51.169 30.276 1.00 25.36 128 PHE C N 1
ATOM 3205 C CA . PHE C 1 128 ? 29.311 52.312 31.172 1.00 27.91 128 PHE C CA 1
ATOM 3206 C C . PHE C 1 128 ? 29.795 53.540 30.370 1.00 28.03 128 PHE C C 1
ATOM 3207 O O . PHE C 1 128 ? 30.772 53.455 29.655 1.00 23.84 128 PHE C O 1
ATOM 3215 N N . GLN C 1 129 ? 29.119 54.673 30.510 1.00 28.24 129 GLN C N 1
ATOM 3216 C CA . GLN C 1 129 ? 29.613 55.899 29.917 1.00 33.23 129 GLN C CA 1
ATOM 3217 C C . GLN C 1 129 ? 30.027 56.858 31.035 1.00 33.77 129 GLN C C 1
ATOM 3218 O O . GLN C 1 129 ? 29.254 57.177 31.962 1.00 35.80 129 GLN C O 1
ATOM 3224 N N . ASP C 1 130 ? 31.268 57.277 30.929 1.00 36.35 130 ASP C N 1
ATOM 3225 C CA . ASP C 1 130 ? 31.898 58.250 31.817 1.00 37.62 130 ASP C CA 1
ATOM 3226 C C . ASP C 1 130 ? 31.314 59.685 31.760 1.00 41.18 130 ASP C C 1
ATOM 3227 O O . ASP C 1 130 ? 30.817 60.138 30.729 1.00 39.86 130 ASP C O 1
ATOM 3232 N N . GLN C 1 131 ? 31.309 60.365 32.903 1.00 40.74 131 GLN C N 1
ATOM 3233 C CA . GLN C 1 131 ? 31.210 61.828 32.934 1.00 44.62 131 GLN C CA 1
ATOM 3234 C C . GLN C 1 131 ? 32.279 62.330 33.903 1.00 43.59 131 GLN C C 1
ATOM 3235 O O . GLN C 1 131 ? 31.953 62.837 34.980 1.00 44.77 131 GLN C O 1
ATOM 3241 N N . GLY C 1 132 ? 33.542 62.125 33.499 1.00 41.86 132 GLY C N 1
ATOM 3242 C CA . GLY C 1 132 ? 34.750 62.492 34.246 1.00 50.64 132 GLY C CA 1
ATOM 3243 C C . GLY C 1 132 ? 34.872 61.950 35.667 1.00 52.71 132 GLY C C 1
ATOM 3244 O O . GLY C 1 132 ? 35.433 62.613 36.537 1.00 55.33 132 GLY C O 1
ATOM 3245 N N . ALA C 1 133 ? 34.362 60.741 35.898 1.00 48.99 133 ALA C N 1
ATOM 3246 C CA . ALA C 1 133 ? 34.262 60.154 37.244 1.00 47.33 133 ALA C CA 1
ATOM 3247 C C . ALA C 1 133 ? 35.614 59.898 37.933 1.00 40.11 133 ALA C C 1
ATOM 3248 O O . ALA C 1 133 ? 36.566 59.528 37.268 1.00 47.14 133 ALA C O 1
ATOM 3250 N N . SER C 1 134 ? 35.690 60.089 39.256 1.00 41.97 134 SER C N 1
ATOM 3251 C CA . SER C 1 134 ? 36.871 59.675 40.062 1.00 40.03 134 SER C CA 1
ATOM 3252 C C . SER C 1 134 ? 37.007 58.155 40.064 1.00 41.22 134 SER C C 1
ATOM 3253 O O . SER C 1 134 ? 38.125 57.607 40.112 1.00 36.11 134 SER C O 1
ATOM 3256 N N . GLU C 1 135 ? 35.849 57.477 40.072 1.00 36.38 135 GLU C N 1
ATOM 3257 C CA . GLU C 1 135 ? 35.797 56.020 40.173 1.00 38.64 135 GLU C CA 1
ATOM 3258 C C . GLU C 1 135 ? 34.930 55.458 39.043 1.00 32.83 135 GLU C C 1
ATOM 3259 O O . GLU C 1 135 ? 33.701 55.642 39.023 1.00 27.01 135 GLU C O 1
ATOM 3265 N N . THR C 1 136 ? 35.567 54.827 38.077 1.00 32.66 136 THR C N 1
ATOM 3266 C CA . THR C 1 136 ? 34.779 54.411 36.943 1.00 34.08 136 THR C CA 1
ATOM 3267 C C . THR C 1 136 ? 34.156 53.059 37.275 1.00 32.00 136 THR C C 1
ATOM 3268 O O . THR C 1 136 ? 34.651 52.329 38.110 1.00 31.32 136 THR C O 1
ATOM 3272 N N . ALA C 1 137 ? 33.036 52.763 36.658 1.00 33.10 137 ALA C N 1
ATOM 3273 C CA . ALA C 1 137 ? 32.394 51.456 36.759 1.00 30.47 137 ALA C CA 1
ATOM 3274 C C . ALA C 1 137 ? 33.345 50.303 36.416 1.00 28.58 137 ALA C C 1
ATOM 3275 O O . ALA C 1 137 ? 34.208 50.449 35.584 1.00 33.03 137 ALA C O 1
ATOM 3277 N N . GLN C 1 138 ? 33.211 49.179 37.115 1.00 27.42 138 GLN C N 1
ATOM 3278 C CA . GLN C 1 138 ? 33.901 47.922 36.782 1.00 26.67 138 GLN C CA 1
ATOM 3279 C C . GLN C 1 138 ? 32.844 46.779 36.667 1.00 25.58 138 GLN C C 1
ATOM 3280 O O . GLN C 1 138 ? 32.189 46.396 37.660 1.00 22.77 138 GLN C O 1
ATOM 3286 N N . LEU C 1 139 ? 32.688 46.258 35.449 1.00 21.34 139 LEU C N 1
ATOM 3287 C CA . LEU C 1 139 ? 31.850 45.105 35.189 1.00 20.26 139 LEU C CA 1
ATOM 3288 C C . LEU C 1 139 ? 32.406 43.817 35.840 1.00 20.72 139 LEU C C 1
ATOM 3289 O O . LEU C 1 139 ? 33.549 43.434 35.626 1.00 22.55 139 LEU C O 1
ATOM 3294 N N . GLU C 1 140 ? 31.597 43.126 36.627 1.00 20.30 140 GLU C N 1
ATOM 3295 C CA . GLU C 1 140 ? 32.093 41.841 37.194 1.00 22.21 140 GLU C CA 1
ATOM 3296 C C . GLU C 1 140 ? 31.502 40.631 36.517 1.00 19.74 140 GLU C C 1
ATOM 3297 O O . GLU C 1 140 ? 32.200 39.641 36.277 1.00 18.09 140 GLU C O 1
ATOM 3303 N N . SER C 1 141 ? 30.206 40.676 36.214 1.00 19.85 141 SER C N 1
ATOM 3304 C CA . SER C 1 141 ? 29.626 39.554 35.491 1.00 19.19 141 SER C CA 1
ATOM 3305 C C . SER C 1 141 ? 28.372 39.850 34.711 1.00 19.14 141 SER C C 1
ATOM 3306 O O . SER C 1 141 ? 27.628 40.800 35.035 1.00 19.36 141 SER C O 1
ATOM 3309 N N . LEU C 1 142 ? 28.128 38.989 33.703 1.00 18.44 142 LEU C N 1
ATOM 3310 C CA . LEU C 1 142 ? 26.893 38.981 32.966 1.00 17.89 142 LEU C CA 1
ATOM 3311 C C . LEU C 1 142 ? 26.363 37.584 33.000 1.00 18.05 142 LEU C C 1
ATOM 3312 O O . LEU C 1 142 ? 27.103 36.645 32.808 1.00 21.04 142 LEU C O 1
ATOM 3317 N N . SER C 1 143 ? 25.082 37.432 33.294 1.00 18.73 143 SER C N 1
ATOM 3318 C CA . SER C 1 143 ? 24.484 36.110 33.385 1.00 18.78 143 SER C CA 1
ATOM 3319 C C . SER C 1 143 ? 23.137 35.973 32.707 1.00 17.96 143 SER C C 1
ATOM 3320 O O . SER C 1 143 ? 22.388 36.942 32.629 1.00 17.98 143 SER C O 1
ATOM 3323 N N . ALA C 1 144 ? 22.836 34.737 32.250 1.00 18.51 144 ALA C N 1
ATOM 3324 C CA . ALA C 1 144 ? 21.486 34.370 31.789 1.00 17.91 144 ALA C CA 1
ATOM 3325 C C . ALA C 1 144 ? 20.902 33.353 32.767 1.00 17.86 144 ALA C C 1
ATOM 3326 O O . ALA C 1 144 ? 21.568 32.414 33.149 1.00 16.86 144 ALA C O 1
ATOM 3328 N N . TYR C 1 145 ? 19.645 33.528 33.154 1.00 19.49 145 TYR C N 1
ATOM 3329 C CA . TYR C 1 145 ? 19.010 32.574 34.076 1.00 19.27 145 TYR C CA 1
ATOM 3330 C C . TYR C 1 145 ? 17.888 31.884 33.328 1.00 20.51 145 TYR C C 1
ATOM 3331 O O . TYR C 1 145 ? 17.051 32.534 32.686 1.00 20.57 145 TYR C O 1
ATOM 3340 N N . TYR C 1 146 ? 17.878 30.570 33.401 1.00 22.83 146 TYR C N 1
ATOM 3341 C CA . TYR C 1 146 ? 16.953 29.790 32.597 1.00 25.32 146 TYR C CA 1
ATOM 3342 C C . TYR C 1 146 ? 15.824 29.301 33.465 1.00 29.77 146 TYR C C 1
ATOM 3343 O O . TYR C 1 146 ? 14.737 29.082 32.926 1.00 36.96 146 TYR C O 1
ATOM 3353 N N . PRO D 1 3 ? 14.175 42.969 66.134 1.00 37.85 3 PRO D N 1
ATOM 3354 C CA . PRO D 1 3 ? 14.954 44.222 66.042 1.00 35.40 3 PRO D CA 1
ATOM 3355 C C . PRO D 1 3 ? 16.335 44.036 66.697 1.00 38.27 3 PRO D C 1
ATOM 3356 O O . PRO D 1 3 ? 17.226 44.914 66.563 1.00 42.85 3 PRO D O 1
ATOM 3360 N N . ILE D 1 4 ? 16.508 42.894 67.387 1.00 35.45 4 ILE D N 1
ATOM 3361 C CA . ILE D 1 4 ? 17.733 42.561 68.137 1.00 31.89 4 ILE D CA 1
ATOM 3362 C C . ILE D 1 4 ? 17.981 41.061 68.024 1.00 32.85 4 ILE D C 1
ATOM 3363 O O . ILE D 1 4 ? 17.126 40.264 68.351 1.00 32.15 4 ILE D O 1
ATOM 3368 N N . GLN D 1 5 ? 19.143 40.662 67.557 1.00 28.68 5 GLN D N 1
ATOM 3369 C CA . GLN D 1 5 ? 19.375 39.255 67.344 1.00 30.46 5 GLN D CA 1
ATOM 3370 C C . GLN D 1 5 ? 20.848 39.078 67.456 1.00 29.00 5 GLN D C 1
ATOM 3371 O O . GLN D 1 5 ? 21.556 39.949 66.992 1.00 28.21 5 GLN D O 1
ATOM 3377 N N . SER D 1 6 ? 21.316 37.972 68.027 1.00 26.50 6 SER D N 1
ATOM 3378 C CA . SER D 1 6 ? 22.741 37.739 68.120 1.00 27.76 6 SER D CA 1
ATOM 3379 C C . SER D 1 6 ? 23.099 36.293 67.884 1.00 28.70 6 SER D C 1
ATOM 3380 O O . SER D 1 6 ? 22.252 35.462 68.110 1.00 28.52 6 SER D O 1
ATOM 3383 N N . ILE D 1 7 ? 24.335 36.010 67.424 1.00 25.45 7 ILE D N 1
ATOM 3384 C CA . ILE D 1 7 ? 24.916 34.690 67.552 1.00 24.99 7 ILE D CA 1
ATOM 3385 C C . ILE D 1 7 ? 26.090 34.638 68.556 1.00 25.05 7 ILE D C 1
ATOM 3386 O O . ILE D 1 7 ? 26.937 35.534 68.585 1.00 23.43 7 ILE D O 1
ATOM 3391 N N . LYS D 1 8 ? 26.128 33.553 69.333 1.00 24.78 8 LYS D N 1
ATOM 3392 C CA . LYS D 1 8 ? 27.210 33.296 70.240 1.00 29.09 8 LYS D CA 1
ATOM 3393 C C . LYS D 1 8 ? 28.105 32.201 69.711 1.00 27.13 8 LYS D C 1
ATOM 3394 O O . LYS D 1 8 ? 27.654 31.137 69.310 1.00 26.17 8 LYS D O 1
ATOM 3400 N N . VAL D 1 9 ? 29.402 32.488 69.709 1.00 27.91 9 VAL D N 1
ATOM 3401 C CA . VAL D 1 9 ? 30.394 31.597 69.138 1.00 28.30 9 VAL D CA 1
ATOM 3402 C C . VAL D 1 9 ? 31.439 31.152 70.178 1.00 31.75 9 VAL D C 1
ATOM 3403 O O . VAL D 1 9 ? 31.689 31.836 71.173 1.00 33.25 9 VAL D O 1
ATOM 3407 N N . ASP D 1 10 ? 32.040 29.995 69.940 1.00 37.20 10 ASP D N 1
ATOM 3408 C CA . ASP D 1 10 ? 33.285 29.625 70.620 1.00 44.19 10 ASP D CA 1
ATOM 3409 C C . ASP D 1 10 ? 34.286 30.728 70.315 1.00 44.26 10 ASP D C 1
ATOM 3410 O O . ASP D 1 10 ? 34.273 31.276 69.211 1.00 42.08 10 ASP D O 1
ATOM 3415 N N . PRO D 1 11 ? 35.144 31.065 71.281 1.00 41.74 11 PRO D N 1
ATOM 3416 C CA . PRO D 1 11 ? 36.036 32.208 71.068 1.00 39.37 11 PRO D CA 1
ATOM 3417 C C . PRO D 1 11 ? 36.756 32.229 69.701 1.00 37.16 11 PRO D C 1
ATOM 3418 O O . PRO D 1 11 ? 37.513 31.293 69.352 1.00 35.93 11 PRO D O 1
ATOM 3422 N N . MET D 1 12 ? 36.480 33.279 68.919 1.00 32.82 12 MET D N 1
ATOM 3423 C CA . MET D 1 12 ? 37.104 33.468 67.607 1.00 28.88 12 MET D CA 1
ATOM 3424 C C . MET D 1 12 ? 38.182 34.502 67.658 1.00 25.68 12 MET D C 1
ATOM 3425 O O . MET D 1 12 ? 37.978 35.636 68.118 1.00 24.13 12 MET D O 1
ATOM 3430 N N . LYS D 1 13 ? 39.304 34.120 67.086 1.00 29.13 13 LYS D N 1
ATOM 3431 C CA . LYS D 1 13 ? 40.494 34.965 66.921 1.00 31.21 13 LYS D CA 1
ATOM 3432 C C . LYS D 1 13 ? 40.872 35.126 65.451 1.00 31.24 13 LYS D C 1
ATOM 3433 O O . LYS D 1 13 ? 41.831 35.833 65.116 1.00 32.70 13 LYS D O 1
ATOM 3439 N N . SER D 1 14 ? 40.120 34.456 64.586 1.00 32.14 14 SER D N 1
ATOM 3440 C CA . SER D 1 14 ? 40.218 34.596 63.142 1.00 30.06 14 SER D CA 1
ATOM 3441 C C . SER D 1 14 ? 38.873 34.329 62.462 1.00 29.79 14 SER D C 1
ATOM 3442 O O . SER D 1 14 ? 37.845 34.321 63.116 1.00 36.25 14 SER D O 1
ATOM 3445 N N . GLY D 1 15 ? 38.882 34.232 61.133 1.00 32.75 15 GLY D N 1
ATOM 3446 C CA . GLY D 1 15 ? 37.657 34.090 60.332 1.00 29.26 15 GLY D CA 1
ATOM 3447 C C . GLY D 1 15 ? 36.871 35.368 60.355 1.00 27.71 15 GLY D C 1
ATOM 3448 O O . GLY D 1 15 ? 37.437 36.439 60.465 1.00 29.93 15 GLY D O 1
ATOM 3449 N N . GLY D 1 16 ? 35.553 35.280 60.322 1.00 25.88 16 GLY D N 1
ATOM 3450 C CA . GLY D 1 16 ? 34.785 36.463 60.020 1.00 24.09 16 GLY D CA 1
ATOM 3451 C C . GLY D 1 16 ? 33.393 36.355 60.529 1.00 23.55 16 GLY D C 1
ATOM 3452 O O . GLY D 1 16 ? 32.921 35.265 60.846 1.00 24.29 16 GLY D O 1
ATOM 3453 N N . LEU D 1 17 ? 32.769 37.511 60.685 1.00 23.14 17 LEU D N 1
ATOM 3454 C CA . LEU D 1 17 ? 31.371 37.606 61.039 1.00 20.82 17 LEU D CA 1
ATOM 3455 C C . LEU D 1 17 ? 30.619 38.416 59.970 1.00 20.45 17 LEU D C 1
ATOM 3456 O O . LEU D 1 17 ? 31.056 39.484 59.600 1.00 20.94 17 LEU D O 1
ATOM 3461 N N . GLY D 1 18 ? 29.517 37.881 59.442 1.00 19.14 18 GLY D N 1
ATOM 3462 C CA . GLY D 1 18 ? 28.755 38.578 58.444 1.00 16.97 18 GLY D CA 1
ATOM 3463 C C . GLY D 1 18 ? 27.291 38.742 58.780 1.00 17.88 18 GLY D C 1
ATOM 3464 O O . GLY D 1 18 ? 26.683 38.000 59.588 1.00 16.61 18 GLY D O 1
ATOM 3465 N N . VAL D 1 19 ? 26.689 39.745 58.173 1.00 18.40 19 VAL D N 1
ATOM 3466 C CA . VAL D 1 19 ? 25.273 40.011 58.424 1.00 18.16 19 VAL D CA 1
ATOM 3467 C C . VAL D 1 19 ? 24.769 40.350 57.053 1.00 18.03 19 VAL D C 1
ATOM 3468 O O . VAL D 1 19 ? 25.535 40.908 56.231 1.00 19.72 19 VAL D O 1
ATOM 3472 N N . VAL D 1 20 ? 23.513 40.027 56.783 1.00 17.82 20 VAL D N 1
ATOM 3473 C CA . VAL D 1 20 ? 22.827 40.626 55.617 1.00 18.36 20 VAL D CA 1
ATOM 3474 C C . VAL D 1 20 ? 21.581 41.200 56.241 1.00 17.93 20 VAL D C 1
ATOM 3475 O O . VAL D 1 20 ? 20.985 40.535 57.049 1.00 17.47 20 VAL D O 1
ATOM 3479 N N . TYR D 1 21 ? 21.204 42.430 55.868 1.00 18.75 21 TYR D N 1
ATOM 3480 C CA . TYR D 1 21 ? 19.887 42.971 56.238 1.00 18.79 21 TYR D CA 1
ATOM 3481 C C . TYR D 1 21 ? 19.356 43.926 55.196 1.00 20.06 21 TYR D C 1
ATOM 3482 O O . TYR D 1 21 ? 20.127 44.470 54.355 1.00 20.13 21 TYR D O 1
ATOM 3491 N N . ARG D 1 22 ? 18.066 44.194 55.297 1.00 21.66 22 ARG D N 1
ATOM 3492 C CA . ARG D 1 22 ? 17.449 45.206 54.466 1.00 24.40 22 ARG D CA 1
ATOM 3493 C C . ARG D 1 22 ? 17.451 46.526 55.204 1.00 25.83 22 ARG D C 1
ATOM 3494 O O . ARG D 1 22 ? 16.837 46.672 56.269 1.00 29.07 22 ARG D O 1
ATOM 3502 N N . SER D 1 23 ? 18.147 47.500 54.639 1.00 23.48 23 SER D N 1
ATOM 3503 C CA . SER D 1 23 ? 18.334 48.769 55.302 1.00 22.41 23 SER D CA 1
ATOM 3504 C C . SER D 1 23 ? 17.039 49.458 55.642 1.00 24.46 23 SER D C 1
ATOM 3505 O O . SER D 1 23 ? 16.018 49.181 55.017 1.00 29.37 23 SER D O 1
ATOM 3508 N N . PRO D 1 24 ? 17.064 50.377 56.635 1.00 26.86 24 PRO D N 1
ATOM 3509 C CA . PRO D 1 24 ? 15.913 51.158 57.043 1.00 26.78 24 PRO D CA 1
ATOM 3510 C C . PRO D 1 24 ? 15.960 52.528 56.371 1.00 29.64 24 PRO D C 1
ATOM 3511 O O . PRO D 1 24 ? 17.048 52.971 56.048 1.00 29.60 24 PRO D O 1
ATOM 3515 N N . ASP D 1 25 ? 14.840 53.226 56.166 1.00 30.63 25 ASP D N 1
ATOM 3516 C CA . ASP D 1 25 ? 15.010 54.628 55.701 1.00 37.29 25 ASP D CA 1
ATOM 3517 C C . ASP D 1 25 ? 15.443 55.617 56.830 1.00 39.43 25 ASP D C 1
ATOM 3518 O O . ASP D 1 25 ? 15.968 56.697 56.541 1.00 38.16 25 ASP D O 1
ATOM 3523 N N . LYS D 1 26 ? 15.249 55.232 58.098 1.00 33.21 26 LYS D N 1
ATOM 3524 C CA . LYS D 1 26 ? 15.601 56.082 59.233 1.00 32.51 26 LYS D CA 1
ATOM 3525 C C . LYS D 1 26 ? 15.952 55.139 60.375 1.00 33.62 26 LYS D C 1
ATOM 3526 O O . LYS D 1 26 ? 15.503 53.981 60.387 1.00 32.40 26 LYS D O 1
ATOM 3532 N N . GLY D 1 27 ? 16.698 55.672 61.343 1.00 31.91 27 GLY D N 1
ATOM 3533 C CA . GLY D 1 27 ? 17.187 54.912 62.499 1.00 29.24 27 GLY D CA 1
ATOM 3534 C C . GLY D 1 27 ? 18.616 54.533 62.255 1.00 28.02 27 GLY D C 1
ATOM 3535 O O . GLY D 1 27 ? 19.302 55.127 61.398 1.00 30.95 27 GLY D O 1
ATOM 3536 N N . ARG D 1 28 ? 19.066 53.530 62.981 1.00 24.56 28 ARG D N 1
ATOM 3537 C CA . ARG D 1 28 ? 20.422 53.076 62.841 1.00 23.27 28 ARG D CA 1
ATOM 3538 C C . ARG D 1 28 ? 20.469 51.568 62.993 1.00 23.82 28 ARG D C 1
ATOM 3539 O O . ARG D 1 28 ? 19.608 50.945 63.675 1.00 21.32 28 ARG D O 1
ATOM 3547 N N . VAL D 1 29 ? 21.453 50.970 62.339 1.00 21.92 29 VAL D N 1
ATOM 3548 C CA . VAL D 1 29 ? 21.662 49.521 62.468 1.00 24.94 29 VAL D CA 1
ATOM 3549 C C . VAL D 1 29 ? 23.075 49.389 63.059 1.00 25.13 29 VAL D C 1
ATOM 3550 O O . VAL D 1 29 ? 24.014 49.914 62.471 1.00 23.53 29 VAL D O 1
ATOM 3554 N N . SER D 1 30 ? 23.224 48.783 64.243 1.00 25.74 30 SER D N 1
ATOM 3555 C CA . SER D 1 30 ? 24.570 48.702 64.837 1.00 23.76 30 SER D CA 1
ATOM 3556 C C . SER D 1 30 ? 24.817 47.251 65.018 1.00 23.74 30 SER D C 1
ATOM 3557 O O . SER D 1 30 ? 23.886 46.479 65.329 1.00 24.04 30 SER D O 1
ATOM 3560 N N . LEU D 1 31 ? 26.084 46.901 64.865 1.00 22.27 31 LEU D N 1
ATOM 3561 C CA . LEU D 1 31 ? 26.571 45.559 64.959 1.00 21.72 31 LEU D CA 1
ATOM 3562 C C . LEU D 1 31 ? 27.600 45.600 66.094 1.00 21.27 31 LEU D C 1
ATOM 3563 O O . LEU D 1 31 ? 28.439 46.434 66.068 1.00 19.31 31 LEU D O 1
ATOM 3568 N N . TYR D 1 32 ? 27.536 44.677 67.064 1.00 19.41 32 TYR D N 1
ATOM 3569 C CA . TYR D 1 32 ? 28.371 44.754 68.238 1.00 19.81 32 TYR D CA 1
ATOM 3570 C C . TYR D 1 32 ? 29.153 43.508 68.266 1.00 20.11 32 TYR D C 1
ATOM 3571 O O . TYR D 1 32 ? 28.573 42.434 68.132 1.00 20.81 32 TYR D O 1
ATOM 3580 N N . LEU D 1 33 ? 30.462 43.613 68.464 1.00 20.35 33 LEU D N 1
ATOM 3581 C CA . LEU D 1 33 ? 31.233 42.418 68.708 1.00 21.30 33 LEU D CA 1
ATOM 3582 C C . LEU D 1 33 ? 31.834 42.456 70.149 1.00 26.22 33 LEU D C 1
ATOM 3583 O O . LEU D 1 33 ? 32.652 43.335 70.474 1.00 27.05 33 LEU D O 1
ATOM 3588 N N . TYR D 1 34 ? 31.453 41.470 70.955 1.00 27.17 34 TYR D N 1
ATOM 3589 C CA . TYR D 1 34 ? 31.853 41.352 72.370 1.00 27.09 34 TYR D CA 1
ATOM 3590 C C . TYR D 1 34 ? 32.855 40.208 72.649 1.00 25.41 34 TYR D C 1
ATOM 3591 O O . TYR D 1 34 ? 32.992 39.257 71.830 1.00 27.45 34 TYR D O 1
ATOM 3600 N N . ASN D 1 35 ? 33.575 40.347 73.772 1.00 25.17 35 ASN D N 1
ATOM 3601 C CA . ASN D 1 35 ? 34.357 39.278 74.406 1.00 26.95 35 ASN D CA 1
ATOM 3602 C C . ASN D 1 35 ? 33.518 38.692 75.560 1.00 27.04 35 ASN D C 1
ATOM 3603 O O . ASN D 1 35 ? 32.430 39.164 75.827 1.00 23.60 35 ASN D O 1
ATOM 3608 N N . ASP D 1 36 ? 34.074 37.707 76.264 1.00 32.75 36 ASP D N 1
ATOM 3609 C CA . ASP D 1 36 ? 33.374 37.019 77.381 1.00 33.80 36 ASP D CA 1
ATOM 3610 C C . ASP D 1 36 ? 33.080 37.948 78.527 1.00 32.15 36 ASP D C 1
ATOM 3611 O O . ASP D 1 36 ? 32.158 37.708 79.279 1.00 36.26 36 ASP D O 1
ATOM 3616 N N . GLY D 1 37 ? 33.874 39.012 78.645 1.00 30.17 37 GLY D N 1
ATOM 3617 C CA . GLY D 1 37 ? 33.652 40.062 79.624 1.00 28.49 37 GLY D CA 1
ATOM 3618 C C . GLY D 1 37 ? 32.512 41.001 79.214 1.00 31.41 37 GLY D C 1
ATOM 3619 O O . GLY D 1 37 ? 32.104 41.855 79.999 1.00 27.81 37 GLY D O 1
ATOM 3620 N N . GLU D 1 38 ? 31.993 40.904 77.984 1.00 30.84 38 GLU D N 1
ATOM 3621 C CA . GLU D 1 38 ? 30.898 41.828 77.640 1.00 31.28 38 GLU D CA 1
ATOM 3622 C C . GLU D 1 38 ? 31.435 43.219 77.284 1.00 30.20 38 GLU D C 1
ATOM 3623 O O . GLU D 1 38 ? 30.707 44.215 77.265 1.00 25.96 38 GLU D O 1
ATOM 3629 N N . ASP D 1 39 ? 32.735 43.289 77.053 1.00 27.23 39 ASP D N 1
ATOM 3630 C CA . ASP D 1 39 ? 33.312 44.516 76.533 1.00 27.96 39 ASP D CA 1
ATOM 3631 C C . ASP D 1 39 ? 32.890 44.560 75.073 1.00 29.54 39 ASP D C 1
ATOM 3632 O O . ASP D 1 39 ? 32.612 43.520 74.479 1.00 26.68 39 ASP D O 1
ATOM 3637 N N . ILE D 1 40 ? 32.848 45.771 74.520 1.00 29.98 40 ILE D N 1
ATOM 3638 C CA . ILE D 1 40 ? 32.512 45.983 73.140 1.00 27.71 40 ILE D CA 1
ATOM 3639 C C . ILE D 1 40 ? 33.791 46.156 72.382 1.00 23.82 40 ILE D C 1
ATOM 3640 O O . ILE D 1 40 ? 34.362 47.246 72.428 1.00 25.16 40 ILE D O 1
ATOM 3645 N N . LEU D 1 41 ? 34.282 45.079 71.737 1.00 21.60 41 LEU D N 1
ATOM 3646 C CA . LEU D 1 41 ? 35.546 45.206 70.981 1.00 21.95 41 LEU D CA 1
ATOM 3647 C C . LEU D 1 41 ? 35.326 46.110 69.764 1.00 21.40 41 LEU D C 1
ATOM 3648 O O . LEU D 1 41 ? 36.277 46.704 69.231 1.00 22.00 41 LEU D O 1
ATOM 3653 N N . LEU D 1 42 ? 34.072 46.214 69.335 1.00 19.37 42 LEU D N 1
ATOM 3654 C CA . LEU D 1 42 ? 33.768 46.992 68.115 1.00 20.09 42 LEU D CA 1
ATOM 3655 C C . LEU D 1 42 ? 32.314 47.093 67.980 1.00 19.06 42 LEU D C 1
ATOM 3656 O O . LEU D 1 42 ? 31.602 46.078 68.142 1.00 18.48 42 LEU D O 1
ATOM 3661 N N . VAL D 1 43 ? 31.864 48.310 67.691 1.00 20.86 43 VAL D N 1
ATOM 3662 C CA . VAL D 1 43 ? 30.524 48.522 67.241 1.00 23.16 43 VAL D CA 1
ATOM 3663 C C . VAL D 1 43 ? 30.724 49.046 65.808 1.00 26.11 43 VAL D C 1
ATOM 3664 O O . VAL D 1 43 ? 31.676 49.768 65.540 1.00 27.50 43 VAL D O 1
ATOM 3668 N N . VAL D 1 44 ? 29.865 48.600 64.892 1.00 23.30 44 VAL D N 1
ATOM 3669 C CA . VAL D 1 44 ? 29.809 49.101 63.512 1.00 22.86 44 VAL D CA 1
ATOM 3670 C C . VAL D 1 44 ? 28.431 49.732 63.411 1.00 21.99 44 VAL D C 1
ATOM 3671 O O . VAL D 1 44 ? 27.437 49.044 63.373 1.00 21.46 44 VAL D O 1
ATOM 3675 N N . ASP D 1 45 ? 28.409 51.055 63.477 1.00 21.67 45 ASP D N 1
ATOM 3676 C CA . ASP D 1 45 ? 27.226 51.827 63.688 1.00 26.97 45 ASP D CA 1
ATOM 3677 C C . ASP D 1 45 ? 26.903 52.564 62.392 1.00 27.39 45 ASP D C 1
ATOM 3678 O O . ASP D 1 45 ? 27.640 53.503 62.005 1.00 22.40 45 ASP D O 1
ATOM 3683 N N . ALA D 1 46 ? 25.852 52.065 61.720 1.00 26.38 46 ALA D N 1
ATOM 3684 C CA . ALA D 1 46 ? 25.403 52.604 60.427 1.00 24.05 46 ALA D CA 1
ATOM 3685 C C . ALA D 1 46 ? 24.231 53.467 60.725 1.00 24.09 46 ALA D C 1
ATOM 3686 O O . ALA D 1 46 ? 23.129 52.952 61.024 1.00 25.82 46 ALA D O 1
ATOM 3688 N N . ARG D 1 47 ? 24.476 54.785 60.708 1.00 24.67 47 ARG D N 1
ATOM 3689 C CA . ARG D 1 47 ? 23.435 55.793 60.992 1.00 25.70 47 ARG D CA 1
ATOM 3690 C C . ARG D 1 47 ? 22.812 56.304 59.699 1.00 26.18 47 ARG D C 1
ATOM 3691 O O . ARG D 1 47 ? 23.438 57.057 58.963 1.00 26.11 47 ARG D O 1
ATOM 3699 N N . PHE D 1 48 ? 21.600 55.821 59.414 1.00 25.82 48 PHE D N 1
ATOM 3700 C CA . PHE D 1 48 ? 20.824 56.176 58.241 1.00 27.82 48 PHE D CA 1
ATOM 3701 C C . PHE D 1 48 ? 20.136 57.533 58.449 1.00 30.49 48 PHE D C 1
ATOM 3702 O O . PHE D 1 48 ? 20.105 58.378 57.567 1.00 30.65 48 PHE D O 1
ATOM 3710 N N . ASP D 1 49 ? 19.637 57.727 59.654 1.00 37.02 49 ASP D N 1
ATOM 3711 C CA . ASP D 1 49 ? 19.031 58.987 60.085 1.00 39.68 49 ASP D CA 1
ATOM 3712 C C . ASP D 1 49 ? 18.896 58.895 61.630 1.00 38.68 49 ASP D C 1
ATOM 3713 O O . ASP D 1 49 ? 17.962 58.287 62.142 1.00 40.77 49 ASP D O 1
ATOM 3718 N N . TRP D 1 50 ? 19.832 59.517 62.345 1.00 37.61 50 TRP D N 1
ATOM 3719 C CA . TRP D 1 50 ? 19.990 59.356 63.794 1.00 39.69 50 TRP D CA 1
ATOM 3720 C C . TRP D 1 50 ? 20.521 60.621 64.446 1.00 39.18 50 TRP D C 1
ATOM 3721 O O . TRP D 1 50 ? 21.613 61.094 64.110 1.00 36.66 50 TRP D O 1
ATOM 3732 N N . ARG D 1 51 ? 19.733 61.150 65.388 1.00 40.83 51 ARG D N 1
ATOM 3733 C CA . ARG D 1 51 ? 20.093 62.334 66.184 1.00 42.24 51 ARG D CA 1
ATOM 3734 C C . ARG D 1 51 ? 20.516 63.406 65.229 1.00 40.13 51 ARG D C 1
ATOM 3735 O O . ARG D 1 51 ? 21.679 63.845 65.285 1.00 36.06 51 ARG D O 1
ATOM 3743 N N . GLY D 1 52 ? 19.612 63.798 64.335 1.00 37.49 52 GLY D N 1
ATOM 3744 C CA . GLY D 1 52 ? 19.955 64.755 63.269 1.00 41.02 52 GLY D CA 1
ATOM 3745 C C . GLY D 1 52 ? 21.265 64.519 62.505 1.00 44.48 52 GLY D C 1
ATOM 3746 O O . GLY D 1 52 ? 21.878 65.476 62.061 1.00 46.33 52 GLY D O 1
ATOM 3747 N N . GLU D 1 53 ? 21.709 63.262 62.350 1.00 46.86 53 GLU D N 1
ATOM 3748 C CA . GLU D 1 53 ? 22.761 62.894 61.367 1.00 41.96 53 GLU D CA 1
ATOM 3749 C C . GLU D 1 53 ? 22.180 61.942 60.327 1.00 39.35 53 GLU D C 1
ATOM 3750 O O . GLU D 1 53 ? 21.230 61.189 60.613 1.00 37.38 53 GLU D O 1
ATOM 3756 N N . GLN D 1 54 ? 22.771 61.919 59.140 1.00 38.68 54 GLN D N 1
ATOM 3757 C CA . GLN D 1 54 ? 22.252 61.122 58.027 1.00 29.42 54 GLN D CA 1
ATOM 3758 C C . GLN D 1 54 ? 23.424 60.452 57.280 1.00 27.89 54 GLN D C 1
ATOM 3759 O O . GLN D 1 54 ? 24.481 61.043 57.030 1.00 27.05 54 GLN D O 1
ATOM 3765 N N . ASN D 1 55 ? 23.292 59.170 56.984 1.00 28.45 55 ASN D N 1
ATOM 3766 C CA . ASN D 1 55 ? 24.354 58.453 56.257 1.00 25.13 55 ASN D CA 1
ATOM 3767 C C . ASN D 1 55 ? 25.737 58.594 56.835 1.00 27.07 55 ASN D C 1
ATOM 3768 O O . ASN D 1 55 ? 26.708 58.879 56.136 1.00 23.04 55 ASN D O 1
ATOM 3773 N N . VAL D 1 56 ? 25.819 58.289 58.132 1.00 28.79 56 VAL D N 1
ATOM 3774 C CA . VAL D 1 56 ? 27.071 58.310 58.867 1.00 28.03 56 VAL D CA 1
ATOM 3775 C C . VAL D 1 56 ? 27.408 56.927 59.397 1.00 26.44 56 VAL D C 1
ATOM 3776 O O . VAL D 1 56 ? 26.600 56.321 60.087 1.00 26.96 56 VAL D O 1
ATOM 3780 N N . LEU D 1 57 ? 28.600 56.446 59.062 1.00 24.28 57 LEU D N 1
ATOM 3781 C CA . LEU D 1 57 ? 29.161 55.251 59.698 1.00 25.64 57 LEU D CA 1
ATOM 3782 C C . LEU D 1 57 ? 30.096 55.626 60.882 1.00 26.42 57 LEU D C 1
ATOM 3783 O O . LEU D 1 57 ? 30.993 56.457 60.711 1.00 26.74 57 LEU D O 1
ATOM 3788 N N . VAL D 1 58 ? 29.923 54.983 62.040 1.00 25.40 58 VAL D N 1
ATOM 3789 C CA . VAL D 1 58 ? 30.736 55.252 63.263 1.00 22.28 58 VAL D CA 1
ATOM 3790 C C . VAL D 1 58 ? 31.290 53.926 63.727 1.00 22.29 58 VAL D C 1
ATOM 3791 O O . VAL D 1 58 ? 30.533 52.982 63.835 1.00 26.02 58 VAL D O 1
ATOM 3795 N N . LEU D 1 59 ? 32.593 53.793 63.917 1.00 20.18 59 LEU D N 1
ATOM 3796 C CA . LEU D 1 59 ? 33.126 52.612 64.574 1.00 22.94 59 LEU D CA 1
ATOM 3797 C C . LEU D 1 59 ? 33.769 53.072 65.894 1.00 27.76 59 LEU D C 1
ATOM 3798 O O . LEU D 1 59 ? 34.454 54.119 65.913 1.00 29.40 59 LEU D O 1
ATOM 3803 N N . ASN D 1 60 ? 33.573 52.300 66.962 1.00 27.75 60 ASN D N 1
ATOM 3804 C CA . ASN D 1 60 ? 34.191 52.588 68.279 1.00 25.16 60 ASN D CA 1
ATOM 3805 C C . ASN D 1 60 ? 34.294 51.281 69.083 1.00 30.30 60 ASN D C 1
ATOM 3806 O O . ASN D 1 60 ? 33.714 50.243 68.655 1.00 26.83 60 ASN D O 1
ATOM 3811 N N . SER D 1 61 ? 35.064 51.319 70.191 1.00 26.87 61 SER D N 1
ATOM 3812 C CA . SER D 1 61 ? 35.178 50.256 71.199 1.00 24.67 61 SER D CA 1
ATOM 3813 C C . SER D 1 61 ? 35.032 50.883 72.617 1.00 28.15 61 SER D C 1
ATOM 3814 O O . SER D 1 61 ? 35.313 52.073 72.814 1.00 24.80 61 SER D O 1
ATOM 3817 N N . LYS D 1 62 ? 34.596 50.090 73.590 1.00 29.71 62 LYS D N 1
ATOM 3818 C CA . LYS D 1 62 ? 34.541 50.532 75.002 1.00 29.92 62 LYS D CA 1
ATOM 3819 C C . LYS D 1 62 ? 34.482 49.298 75.939 1.00 29.95 62 LYS D C 1
ATOM 3820 O O . LYS D 1 62 ? 34.022 48.247 75.483 1.00 29.13 62 LYS D O 1
ATOM 3826 N N . PHE D 1 63 ? 34.935 49.381 77.209 1.00 28.42 63 PHE D N 1
ATOM 3827 C CA . PHE D 1 63 ? 34.795 48.218 78.164 1.00 25.57 63 PHE D CA 1
ATOM 3828 C C . PHE D 1 63 ? 33.347 48.191 78.698 1.00 25.37 63 PHE D C 1
ATOM 3829 O O . PHE D 1 63 ? 32.651 49.168 78.527 1.00 24.61 63 PHE D O 1
ATOM 3837 N N . ALA D 1 64 ? 32.872 47.099 79.330 1.00 29.98 64 ALA D N 1
ATOM 3838 C CA . ALA D 1 64 ? 31.392 46.961 79.563 1.00 33.67 64 ALA D CA 1
ATOM 3839 C C . ALA D 1 64 ? 30.680 48.190 80.151 1.00 36.23 64 ALA D C 1
ATOM 3840 O O . ALA D 1 64 ? 29.711 48.674 79.564 1.00 48.43 64 ALA D O 1
ATOM 3842 N N . GLY D 1 65 ? 31.127 48.708 81.285 1.00 38.79 65 GLY D N 1
ATOM 3843 C CA . GLY D 1 65 ? 30.396 49.848 81.881 1.00 33.57 65 GLY D CA 1
ATOM 3844 C C . GLY D 1 65 ? 31.090 51.137 81.519 1.00 35.49 65 GLY D C 1
ATOM 3845 O O . GLY D 1 65 ? 30.721 52.197 81.999 1.00 39.26 65 GLY D O 1
ATOM 3846 N N . GLY D 1 66 ? 32.088 51.053 80.640 1.00 35.35 66 GLY D N 1
ATOM 3847 C CA . GLY D 1 66 ? 32.960 52.184 80.369 1.00 33.20 66 GLY D CA 1
ATOM 3848 C C . GLY D 1 66 ? 32.369 53.182 79.393 1.00 35.99 66 GLY D C 1
ATOM 3849 O O . GLY D 1 66 ? 31.159 53.162 79.080 1.00 34.33 66 GLY D O 1
ATOM 3850 N N . GLU D 1 67 ? 33.256 54.046 78.913 1.00 36.99 67 GLU D N 1
ATOM 3851 C CA . GLU D 1 67 ? 32.952 55.137 77.997 1.00 40.54 67 GLU D CA 1
ATOM 3852 C C . GLU D 1 67 ? 33.488 54.835 76.606 1.00 35.90 67 GLU D C 1
ATOM 3853 O O . GLU D 1 67 ? 34.556 54.288 76.468 1.00 36.45 67 GLU D O 1
ATOM 3859 N N . TRP D 1 68 ? 32.766 55.238 75.580 1.00 35.68 68 TRP D N 1
ATOM 3860 C CA . TRP D 1 68 ? 33.302 55.171 74.200 1.00 37.04 68 TRP D CA 1
ATOM 3861 C C . TRP D 1 68 ? 34.626 55.840 74.066 1.00 33.57 68 TRP D C 1
ATOM 3862 O O . TRP D 1 68 ? 34.810 56.926 74.568 1.00 38.53 68 TRP D O 1
ATOM 3873 N N . GLY D 1 69 ? 35.567 55.218 73.365 1.00 33.96 69 GLY D N 1
ATOM 3874 C CA . GLY D 1 69 ? 36.822 55.877 73.004 1.00 29.86 69 GLY D CA 1
ATOM 3875 C C . GLY D 1 69 ? 36.636 56.738 71.769 1.00 28.20 69 GLY D C 1
ATOM 3876 O O . GLY D 1 69 ? 35.530 57.117 71.432 1.00 29.45 69 GLY D O 1
ATOM 3877 N N . PRO D 1 70 ? 37.722 57.078 71.090 1.00 30.74 70 PRO D N 1
ATOM 3878 C CA . PRO D 1 70 ? 37.670 57.957 69.891 1.00 31.29 70 PRO D CA 1
ATOM 3879 C C . PRO D 1 70 ? 36.901 57.364 68.648 1.00 35.02 70 PRO D C 1
ATOM 3880 O O . PRO D 1 70 ? 37.306 56.328 68.119 1.00 41.69 70 PRO D O 1
ATOM 3884 N N . GLU D 1 71 ? 35.806 58.007 68.225 1.00 33.37 71 GLU D N 1
ATOM 3885 C CA . GLU D 1 71 ? 35.051 57.662 67.006 1.00 33.93 71 GLU D CA 1
ATOM 3886 C C . GLU D 1 71 ? 35.894 57.638 65.738 1.00 36.62 71 GLU D C 1
ATOM 3887 O O . GLU D 1 71 ? 36.723 58.500 65.528 1.00 38.24 71 GLU D O 1
ATOM 3893 N N . VAL D 1 72 ? 35.700 56.640 64.895 1.00 35.34 72 VAL D N 1
ATOM 3894 C CA . VAL D 1 72 ? 36.281 56.682 63.585 1.00 32.89 72 VAL D CA 1
ATOM 3895 C C . VAL D 1 72 ? 35.076 56.748 62.639 1.00 33.22 72 VAL D C 1
ATOM 3896 O O . VAL D 1 72 ? 34.066 56.076 62.872 1.00 30.77 72 VAL D O 1
ATOM 3900 N N . ARG D 1 73 ? 35.145 57.589 61.608 1.00 28.38 73 ARG D N 1
ATOM 3901 C CA . ARG D 1 73 ? 34.023 57.779 60.725 1.00 28.51 73 ARG D CA 1
ATOM 3902 C C . ARG D 1 73 ? 34.433 57.510 59.246 1.00 29.49 73 ARG D C 1
ATOM 3903 O O . ARG D 1 73 ? 34.632 58.466 58.522 1.00 31.22 73 ARG D O 1
ATOM 3911 N N . PRO D 1 74 ? 34.571 56.219 58.811 1.00 28.60 74 PRO D N 1
ATOM 3912 C CA . PRO D 1 74 ? 35.131 55.903 57.497 1.00 26.05 74 PRO D CA 1
ATOM 3913 C C . PRO D 1 74 ? 34.140 56.296 56.422 1.00 28.19 74 PRO D C 1
ATOM 3914 O O . PRO D 1 74 ? 32.941 56.283 56.697 1.00 21.73 74 PRO D O 1
ATOM 3918 N N . GLU D 1 75 ? 34.628 56.625 55.220 1.00 29.08 75 GLU D N 1
ATOM 3919 C CA . GLU D 1 75 ? 33.700 56.850 54.053 1.00 31.15 75 GLU D CA 1
ATOM 3920 C C . GLU D 1 75 ? 33.446 55.555 53.264 1.00 26.58 75 GLU D C 1
ATOM 3921 O O . GLU D 1 75 ? 34.262 54.644 53.317 1.00 26.00 75 GLU D O 1
ATOM 3927 N N . GLY D 1 76 ? 32.378 55.489 52.488 1.00 27.45 76 GLY D N 1
ATOM 3928 C CA . GLY D 1 76 ? 32.232 54.388 51.521 1.00 26.28 76 GLY D CA 1
ATOM 3929 C C . GLY D 1 76 ? 31.110 53.440 51.899 1.00 26.88 76 GLY D C 1
ATOM 3930 O O . GLY D 1 76 ? 30.736 52.567 51.095 1.00 27.35 76 GLY D O 1
ATOM 3931 N N . PHE D 1 77 ? 30.594 53.536 53.130 1.00 24.00 77 PHE D N 1
ATOM 3932 C CA . PHE D 1 77 ? 29.574 52.571 53.539 1.00 23.46 77 PHE D CA 1
ATOM 3933 C C . PHE D 1 77 ? 28.403 52.782 52.574 1.00 25.10 77 PHE D C 1
ATOM 3934 O O . PHE D 1 77 ? 28.058 53.931 52.299 1.00 25.12 77 PHE D O 1
ATOM 3942 N N . PRO D 1 78 ? 27.822 51.686 52.020 1.00 26.25 78 PRO D N 1
ATOM 3943 C CA . PRO D 1 78 ? 26.917 52.040 50.916 1.00 24.80 78 PRO D CA 1
ATOM 3944 C C . PRO D 1 78 ? 25.490 52.436 51.331 1.00 22.72 78 PRO D C 1
ATOM 3945 O O . PRO D 1 78 ? 24.571 51.767 50.904 1.00 24.27 78 PRO D O 1
ATOM 3949 N N . PHE D 1 79 ? 25.301 53.510 52.124 1.00 21.67 79 PHE D N 1
ATOM 3950 C CA . PHE D 1 79 ? 23.954 54.038 52.428 1.00 21.71 79 PHE D CA 1
ATOM 3951 C C . PHE D 1 79 ? 23.251 54.410 51.094 1.00 22.59 79 PHE D C 1
ATOM 3952 O O . PHE D 1 79 ? 23.868 55.089 50.263 1.00 23.00 79 PHE D O 1
ATOM 3960 N N . PRO D 1 80 ? 21.971 53.982 50.878 1.00 24.01 80 PRO D N 1
ATOM 3961 C CA . PRO D 1 80 ? 21.259 54.393 49.652 1.00 25.36 80 PRO D CA 1
ATOM 3962 C C . PRO D 1 80 ? 20.854 55.874 49.665 1.00 28.96 80 PRO D C 1
ATOM 3963 O O . PRO D 1 80 ? 20.445 56.416 50.717 1.00 30.42 80 PRO D O 1
ATOM 3967 N N . CYS D 1 81 ? 20.953 56.521 48.502 1.00 31.85 81 CYS D N 1
ATOM 3968 C CA . CYS D 1 81 ? 20.447 57.874 48.339 1.00 30.35 81 CYS D CA 1
ATOM 3969 C C . CYS D 1 81 ? 18.927 57.934 48.587 1.00 33.81 81 CYS D C 1
ATOM 3970 O O . CYS D 1 81 ? 18.213 56.890 48.727 1.00 28.18 81 CYS D O 1
ATOM 3973 N N . CYS D 1 82 ? 18.446 59.178 48.701 1.00 32.48 82 CYS D N 1
ATOM 3974 C CA . CYS D 1 82 ? 17.091 59.527 48.331 1.00 28.96 82 CYS D CA 1
ATOM 3975 C C . CYS D 1 82 ? 16.047 58.931 49.252 1.00 28.81 82 CYS D C 1
ATOM 3976 O O . CYS D 1 82 ? 14.889 58.854 48.896 1.00 32.23 82 CYS D O 1
ATOM 3979 N N . GLY D 1 83 ? 16.442 58.496 50.437 1.00 30.89 83 GLY D N 1
ATOM 3980 C CA . GLY D 1 83 ? 15.507 57.803 51.335 1.00 26.65 83 GLY D CA 1
ATOM 3981 C C . GLY D 1 83 ? 15.173 56.362 50.906 1.00 26.74 83 GLY D C 1
ATOM 3982 O O . GLY D 1 83 ? 14.239 55.781 51.451 1.00 23.52 83 GLY D O 1
ATOM 3983 N N . TYR D 1 84 ? 15.921 55.789 49.943 1.00 24.08 84 TYR D N 1
ATOM 3984 C CA . TYR D 1 84 ? 15.626 54.426 49.464 1.00 25.95 84 TYR D CA 1
ATOM 3985 C C . TYR D 1 84 ? 16.159 53.367 50.466 1.00 24.49 84 TYR D C 1
ATOM 3986 O O . TYR D 1 84 ? 16.963 53.701 51.321 1.00 22.52 84 TYR D O 1
ATOM 3995 N N . VAL D 1 85 ? 15.658 52.140 50.399 1.00 22.64 85 VAL D N 1
ATOM 3996 C CA . VAL D 1 85 ? 16.274 51.012 51.088 1.00 21.22 85 VAL D CA 1
ATOM 3997 C C . VAL D 1 85 ? 16.913 50.025 50.080 1.00 24.14 85 VAL D C 1
ATOM 3998 O O . VAL D 1 85 ? 16.590 50.060 48.849 1.00 26.10 85 VAL D O 1
ATOM 4002 N N . THR D 1 86 ? 17.845 49.180 50.557 1.00 25.02 86 THR D N 1
ATOM 4003 C CA . THR D 1 86 ? 18.440 48.093 49.731 1.00 26.71 86 THR D CA 1
ATOM 4004 C C . THR D 1 86 ? 18.895 46.984 50.687 1.00 27.96 86 THR D C 1
ATOM 4005 O O . THR D 1 86 ? 18.747 47.132 51.913 1.00 26.22 86 THR D O 1
ATOM 4009 N N . THR D 1 87 ? 19.395 45.885 50.117 1.00 26.50 87 THR D N 1
ATOM 4010 C CA . THR D 1 87 ? 20.076 44.831 50.856 1.00 24.07 87 THR D CA 1
ATOM 4011 C C . THR D 1 87 ? 21.531 45.168 51.032 1.00 24.54 87 THR D C 1
ATOM 4012 O O . THR D 1 87 ? 22.275 45.407 50.041 1.00 22.33 87 THR D O 1
ATOM 4016 N N . ILE D 1 88 ? 21.956 45.152 52.288 1.00 22.99 88 ILE D N 1
ATOM 4017 C CA . ILE D 1 88 ? 23.370 45.348 52.585 1.00 25.04 88 ILE D CA 1
ATOM 4018 C C . ILE D 1 88 ? 23.956 44.082 53.228 1.00 21.65 88 ILE D C 1
ATOM 4019 O O . ILE D 1 88 ? 23.328 43.452 54.104 1.00 23.78 88 ILE D O 1
ATOM 4024 N N . THR D 1 89 ? 25.119 43.691 52.734 1.00 20.68 89 THR D N 1
ATOM 4025 C CA . THR D 1 89 ? 25.923 42.593 53.273 1.00 21.93 89 THR D CA 1
ATOM 4026 C C . THR D 1 89 ? 27.140 43.261 53.879 1.00 21.91 89 THR D C 1
ATOM 4027 O O . THR D 1 89 ? 27.812 44.078 53.208 1.00 18.60 89 THR D O 1
ATOM 4031 N N . VAL D 1 90 ? 27.421 42.924 55.147 1.00 20.42 90 VAL D N 1
ATOM 4032 C CA . VAL D 1 90 ? 28.560 43.471 55.823 1.00 19.48 90 VAL D CA 1
ATOM 4033 C C . VAL D 1 90 ? 29.358 42.332 56.344 1.00 20.75 90 VAL D C 1
ATOM 4034 O O . VAL D 1 90 ? 28.826 41.342 56.890 1.00 20.47 90 VAL D O 1
ATOM 4038 N N . ARG D 1 91 ? 30.655 42.485 56.271 1.00 20.21 91 ARG D N 1
ATOM 4039 C CA . ARG D 1 91 ? 31.453 41.449 56.874 1.00 22.48 91 ARG D CA 1
ATOM 4040 C C . ARG D 1 91 ? 32.556 42.092 57.715 1.00 20.81 91 ARG D C 1
ATOM 4041 O O . ARG D 1 91 ? 33.074 43.149 57.343 1.00 21.24 91 ARG D O 1
ATOM 4049 N N . VAL D 1 92 ? 32.873 41.466 58.836 1.00 20.81 92 VAL D N 1
ATOM 4050 C CA . VAL D 1 92 ? 34.040 41.826 59.670 1.00 21.12 92 VAL D CA 1
ATOM 4051 C C . VAL D 1 92 ? 35.057 40.696 59.773 1.00 22.29 92 VAL D C 1
ATOM 4052 O O . VAL D 1 92 ? 34.803 39.689 60.409 1.00 22.10 92 VAL D O 1
ATOM 4056 N N . GLU D 1 93 ? 36.221 40.854 59.164 1.00 25.93 93 GLU D N 1
ATOM 4057 C CA . GLU D 1 93 ? 37.322 39.894 59.352 1.00 28.10 93 GLU D CA 1
ATOM 4058 C C . GLU D 1 93 ? 37.985 40.217 60.688 1.00 26.81 93 GLU D C 1
ATOM 4059 O O . GLU D 1 93 ? 38.063 41.389 61.073 1.00 23.51 93 GLU D O 1
ATOM 4065 N N . ILE D 1 94 ? 38.451 39.167 61.361 1.00 26.90 94 ILE D N 1
ATOM 4066 C CA . ILE D 1 94 ? 39.213 39.215 62.619 1.00 25.22 94 ILE D CA 1
ATOM 4067 C C . ILE D 1 94 ? 40.631 38.832 62.271 1.00 26.77 94 ILE D C 1
ATOM 4068 O O . ILE D 1 94 ? 40.951 37.625 62.085 1.00 26.35 94 ILE D O 1
ATOM 4073 N N . GLY D 1 95 ? 41.487 39.852 62.098 1.00 29.66 95 GLY D N 1
ATOM 4074 C CA . GLY D 1 95 ? 42.870 39.607 61.638 1.00 29.79 95 GLY D CA 1
ATOM 4075 C C . GLY D 1 95 ? 43.825 39.604 62.835 1.00 33.27 95 GLY D C 1
ATOM 4076 O O . GLY D 1 95 ? 43.396 39.611 64.009 1.00 25.17 95 GLY D O 1
ATOM 4077 N N . ALA D 1 96 ? 45.115 39.630 62.542 1.00 35.31 96 ALA D N 1
ATOM 4078 C CA . ALA D 1 96 ? 46.139 39.571 63.594 1.00 39.03 96 ALA D CA 1
ATOM 4079 C C . ALA D 1 96 ? 46.207 40.874 64.401 1.00 37.60 96 ALA D C 1
ATOM 4080 O O . ALA D 1 96 ? 46.396 40.837 65.623 1.00 36.91 96 ALA D O 1
ATOM 4082 N N . ASP D 1 97 ? 45.998 42.004 63.726 1.00 40.23 97 ASP D N 1
ATOM 4083 C CA . ASP D 1 97 ? 46.192 43.337 64.328 1.00 42.71 97 ASP D CA 1
ATOM 4084 C C . ASP D 1 97 ? 44.953 44.158 64.492 1.00 40.34 97 ASP D C 1
ATOM 4085 O O . ASP D 1 97 ? 44.952 45.097 65.282 1.00 37.58 97 ASP D O 1
ATOM 4090 N N . GLY D 1 98 ? 43.913 43.829 63.722 1.00 36.18 98 GLY D N 1
ATOM 4091 C CA . GLY D 1 98 ? 42.662 44.553 63.827 1.00 30.56 98 GLY D CA 1
ATOM 4092 C C . GLY D 1 98 ? 41.573 43.840 63.069 1.00 26.05 98 GLY D C 1
ATOM 4093 O O . GLY D 1 98 ? 41.819 42.809 62.496 1.00 23.35 98 GLY D O 1
ATOM 4094 N N . PHE D 1 99 ? 40.378 44.422 63.106 1.00 25.60 99 PHE D N 1
ATOM 4095 C CA . PHE D 1 99 ? 39.238 43.997 62.302 1.00 26.65 99 PHE D CA 1
ATOM 4096 C C . PHE D 1 99 ? 39.292 44.634 60.894 1.00 27.61 99 PHE D C 1
ATOM 4097 O O . PHE D 1 99 ? 39.815 45.750 60.737 1.00 27.70 99 PHE D O 1
ATOM 4105 N N . THR D 1 100 ? 38.705 43.975 59.889 1.00 24.66 100 THR D N 1
ATOM 4106 C CA . THR D 1 100 ? 38.621 44.560 58.550 1.00 23.66 100 THR D CA 1
ATOM 4107 C C . THR D 1 100 ? 37.140 44.540 58.192 1.00 25.10 100 THR D C 1
ATOM 4108 O O . THR D 1 100 ? 36.518 43.480 58.158 1.00 25.55 100 THR D O 1
ATOM 4112 N N . LEU D 1 101 ? 36.563 45.718 57.957 1.00 23.91 101 LEU D N 1
ATOM 4113 C CA . LEU D 1 101 ? 35.147 45.849 57.720 1.00 23.23 101 LEU D CA 1
ATOM 4114 C C . LEU D 1 101 ? 34.892 46.001 56.214 1.00 27.40 101 LEU D C 1
ATOM 4115 O O . LEU D 1 101 ? 35.624 46.743 55.524 1.00 23.84 101 LEU D O 1
ATOM 4120 N N . SER D 1 102 ? 33.892 45.275 55.692 1.00 23.97 102 SER D N 1
ATOM 4121 C CA . SER D 1 102 ? 33.608 45.281 54.250 1.00 21.61 102 SER D CA 1
ATOM 4122 C C . SER D 1 102 ? 32.119 45.351 54.105 1.00 22.94 102 SER D C 1
ATOM 4123 O O . SER D 1 102 ? 31.366 44.787 54.926 1.00 22.86 102 SER D O 1
ATOM 4126 N N . ALA D 1 103 ? 31.657 46.059 53.095 1.00 20.76 103 ALA D N 1
ATOM 4127 C CA . ALA D 1 103 ? 30.241 46.020 52.785 1.00 23.00 103 ALA D CA 1
ATOM 4128 C C . ALA D 1 103 ? 30.058 45.806 51.281 1.00 23.99 103 ALA D C 1
ATOM 4129 O O . ALA D 1 103 ? 30.723 46.478 50.461 1.00 23.92 103 ALA D O 1
ATOM 4131 N N . ASN D 1 104 ? 29.151 44.889 50.947 1.00 22.39 104 ASN D N 1
ATOM 4132 C CA . ASN D 1 104 ? 29.030 44.342 49.599 1.00 22.15 104 ASN D CA 1
ATOM 4133 C C . ASN D 1 104 ? 30.360 43.967 48.999 1.00 26.26 104 ASN D C 1
ATOM 4134 O O . ASN D 1 104 ? 30.639 44.344 47.888 1.00 29.08 104 ASN D O 1
ATOM 4139 N N . GLY D 1 105 ? 31.165 43.187 49.708 1.00 25.89 105 GLY D N 1
ATOM 4140 C CA . GLY D 1 105 ? 32.435 42.726 49.158 1.00 29.95 105 GLY D CA 1
ATOM 4141 C C . GLY D 1 105 ? 33.576 43.729 48.953 1.00 32.59 105 GLY D C 1
ATOM 4142 O O . GLY D 1 105 ? 34.684 43.323 48.533 1.00 35.14 105 GLY D O 1
ATOM 4143 N N . ILE D 1 106 ? 33.302 45.011 49.240 1.00 29.74 106 ILE D N 1
ATOM 4144 C CA . ILE D 1 106 ? 34.289 46.104 49.193 1.00 27.52 106 ILE D CA 1
ATOM 4145 C C . ILE D 1 106 ? 34.760 46.497 50.585 1.00 24.33 106 ILE D C 1
ATOM 4146 O O . ILE D 1 106 ? 34.002 46.739 51.512 1.00 23.49 106 ILE D O 1
ATOM 4151 N N . GLU D 1 107 ? 36.055 46.542 50.711 1.00 27.65 107 GLU D N 1
ATOM 4152 C CA . GLU D 1 107 ? 36.682 46.830 51.989 1.00 27.91 107 GLU D CA 1
ATOM 4153 C C . GLU D 1 107 ? 36.491 48.314 52.364 1.00 28.25 107 GLU D C 1
ATOM 4154 O O . GLU D 1 107 ? 36.755 49.207 51.543 1.00 25.19 107 GLU D O 1
ATOM 4160 N N . ILE D 1 108 ? 35.974 48.560 53.583 1.00 26.95 108 ILE D N 1
ATOM 4161 C CA . ILE D 1 108 ? 35.632 49.910 54.034 1.00 24.51 108 ILE D CA 1
ATOM 4162 C C . ILE D 1 108 ? 36.780 50.523 54.820 1.00 25.48 108 ILE D C 1
ATOM 4163 O O . ILE D 1 108 ? 37.156 51.615 54.539 1.00 27.47 108 ILE D O 1
ATOM 4168 N N . VAL D 1 109 ? 37.352 49.819 55.788 1.00 29.43 109 VAL D N 1
ATOM 4169 C CA . VAL D 1 109 ? 38.408 50.364 56.637 1.00 28.34 109 VAL D CA 1
ATOM 4170 C C . VAL D 1 109 ? 38.957 49.206 57.461 1.00 32.22 109 VAL D C 1
ATOM 4171 O O . VAL D 1 109 ? 38.265 48.170 57.655 1.00 29.81 109 VAL D O 1
ATOM 4175 N N . LYS D 1 110 ? 40.202 49.378 57.908 1.00 31.05 110 LYS D N 1
ATOM 4176 C CA . LYS D 1 110 ? 40.870 48.509 58.848 1.00 30.82 110 LYS D CA 1
ATOM 4177 C C . LYS D 1 110 ? 40.853 49.210 60.217 1.00 34.56 110 LYS D C 1
ATOM 4178 O O . LYS D 1 110 ? 40.966 50.457 60.272 1.00 32.00 110 LYS D O 1
ATOM 4184 N N . TYR D 1 111 ? 40.757 48.434 61.309 1.00 28.67 111 TYR D N 1
ATOM 4185 C CA . TYR D 1 111 ? 40.550 49.036 62.637 1.00 29.60 111 TYR D CA 1
ATOM 4186 C C . TYR D 1 111 ? 41.387 48.266 63.634 1.00 28.34 111 TYR D C 1
ATOM 4187 O O . TYR D 1 111 ? 40.956 47.230 64.093 1.00 28.29 111 TYR D O 1
ATOM 4196 N N . PRO D 1 112 ? 42.600 48.774 63.935 1.00 28.40 112 PRO D N 1
ATOM 4197 C CA . PRO D 1 112 ? 43.507 48.192 64.919 1.00 29.55 112 PRO D CA 1
ATOM 4198 C C . PRO D 1 112 ? 42.799 47.947 66.241 1.00 27.52 112 PRO D C 1
ATOM 4199 O O . PRO D 1 112 ? 41.995 48.785 66.706 1.00 30.58 112 PRO D O 1
ATOM 4203 N N . TYR D 1 113 ? 43.044 46.796 66.843 1.00 28.87 113 TYR D N 1
ATOM 4204 C CA . TYR D 1 113 ? 42.379 46.500 68.128 1.00 29.02 113 TYR D CA 1
ATOM 4205 C C . TYR D 1 113 ? 42.727 47.585 69.138 1.00 28.58 113 TYR D C 1
ATOM 4206 O O . TYR D 1 113 ? 43.860 48.002 69.228 1.00 28.47 113 TYR D O 1
ATOM 4215 N N . ARG D 1 114 ? 41.727 48.071 69.844 1.00 30.33 114 ARG D N 1
ATOM 4216 C CA . ARG D 1 114 ? 41.910 49.095 70.862 1.00 33.31 114 ARG D CA 1
ATOM 4217 C C . ARG D 1 114 ? 42.705 48.514 72.079 1.00 36.08 114 ARG D C 1
ATOM 4218 O O . ARG D 1 114 ? 42.795 47.286 72.236 1.00 34.29 114 ARG D O 1
ATOM 4226 N N . ASP D 1 115 ? 43.347 49.359 72.886 1.00 37.71 115 ASP D N 1
ATOM 4227 C CA . ASP D 1 115 ? 44.154 48.837 74.042 1.00 36.68 115 ASP D CA 1
ATOM 4228 C C . ASP D 1 115 ? 43.319 47.950 74.963 1.00 31.99 115 ASP D C 1
ATOM 4229 O O . ASP D 1 115 ? 42.218 48.363 75.374 1.00 33.44 115 ASP D O 1
ATOM 4234 N N . GLY D 1 116 ? 43.823 46.755 75.281 1.00 34.66 116 GLY D N 1
ATOM 4235 C CA . GLY D 1 116 ? 43.098 45.770 76.137 1.00 35.20 116 GLY D CA 1
ATOM 4236 C C . GLY D 1 116 ? 41.698 45.336 75.652 1.00 38.08 116 GLY D C 1
ATOM 4237 O O . GLY D 1 116 ? 40.910 44.737 76.396 1.00 32.30 116 GLY D O 1
ATOM 4238 N N . LEU D 1 117 ? 41.370 45.653 74.401 1.00 36.48 117 LEU D N 1
ATOM 4239 C CA . LEU D 1 117 ? 40.177 45.091 73.772 1.00 31.00 117 LEU D CA 1
ATOM 4240 C C . LEU D 1 117 ? 40.508 44.228 72.564 1.00 29.63 117 LEU D C 1
ATOM 4241 O O . LEU D 1 117 ? 39.961 44.497 71.507 1.00 31.32 117 LEU D O 1
ATOM 4246 N N . PRO D 1 118 ? 41.330 43.157 72.723 1.00 30.71 118 PRO D N 1
ATOM 4247 C CA . PRO D 1 118 ? 41.699 42.294 71.596 1.00 29.90 118 PRO D CA 1
ATOM 4248 C C . PRO D 1 118 ? 40.678 41.165 71.431 1.00 30.20 118 PRO D C 1
ATOM 4249 O O . PRO D 1 118 ? 39.813 40.993 72.290 1.00 28.18 118 PRO D O 1
ATOM 4253 N N . PRO D 1 119 ? 40.717 40.418 70.305 1.00 31.31 119 PRO D N 1
ATOM 4254 C CA . PRO D 1 119 ? 39.935 39.171 70.272 1.00 31.86 119 PRO D CA 1
ATOM 4255 C C . PRO D 1 119 ? 40.416 38.252 71.433 1.00 33.64 119 PRO D C 1
ATOM 4256 O O . PRO D 1 119 ? 41.494 38.511 71.964 1.00 33.02 119 PRO D O 1
ATOM 4260 N N . PRO D 1 120 ? 39.680 37.165 71.787 1.00 32.52 120 PRO D N 1
ATOM 4261 C CA . PRO D 1 120 ? 38.629 36.481 71.011 1.00 28.25 120 PRO D CA 1
ATOM 4262 C C . PRO D 1 120 ? 37.265 37.107 71.009 1.00 26.48 120 PRO D C 1
ATOM 4263 O O . PRO D 1 120 ? 36.792 37.604 72.014 1.00 24.40 120 PRO D O 1
ATOM 4267 N N . VAL D 1 121 ? 36.602 37.018 69.865 1.00 26.49 121 VAL D N 1
ATOM 4268 C CA . VAL D 1 121 ? 35.223 37.479 69.814 1.00 25.37 121 VAL D CA 1
ATOM 4269 C C . VAL D 1 121 ? 34.352 36.369 70.328 1.00 23.96 121 VAL D C 1
ATOM 4270 O O . VAL D 1 121 ? 34.628 35.218 70.061 1.00 30.30 121 VAL D O 1
ATOM 4274 N N . THR D 1 122 ? 33.314 36.670 71.084 1.00 24.00 122 THR D N 1
ATOM 4275 C CA . THR D 1 122 ? 32.525 35.528 71.555 1.00 22.67 122 THR D CA 1
ATOM 4276 C C . THR D 1 122 ? 31.109 35.753 71.179 1.00 21.49 122 THR D C 1
ATOM 4277 O O . THR D 1 122 ? 30.329 34.828 71.192 1.00 26.97 122 THR D O 1
ATOM 4281 N N . LYS D 1 123 ? 30.776 36.944 70.717 1.00 20.45 123 LYS D N 1
ATOM 4282 C CA . LYS D 1 123 ? 29.403 37.179 70.377 1.00 22.10 123 LYS D CA 1
ATOM 4283 C C . LYS D 1 123 ? 29.208 38.344 69.402 1.00 22.56 123 LYS D C 1
ATOM 4284 O O . LYS D 1 123 ? 29.852 39.366 69.548 1.00 23.95 123 LYS D O 1
ATOM 4290 N N . PHE D 1 124 ? 28.316 38.178 68.419 1.00 22.18 124 PHE D N 1
ATOM 4291 C CA . PHE D 1 124 ? 28.099 39.145 67.320 1.00 22.94 124 PHE D CA 1
ATOM 4292 C C . PHE D 1 124 ? 26.613 39.489 67.247 1.00 23.42 124 PHE D C 1
ATOM 4293 O O . PHE D 1 124 ? 25.809 38.622 67.023 1.00 26.38 124 PHE D O 1
ATOM 4301 N N . GLN D 1 125 ? 26.258 40.740 67.484 1.00 23.87 125 GLN D N 1
ATOM 4302 C CA . GLN D 1 125 ? 24.882 41.099 67.654 1.00 24.95 125 GLN D CA 1
ATOM 4303 C C . GLN D 1 125 ? 24.413 42.251 66.767 1.00 23.47 125 GLN D C 1
ATOM 4304 O O . GLN D 1 125 ? 25.044 43.305 66.712 1.00 24.80 125 GLN D O 1
ATOM 4310 N N . TYR D 1 126 ? 23.277 42.033 66.105 1.00 23.91 126 TYR D N 1
ATOM 4311 C CA . TYR D 1 126 ? 22.603 43.037 65.297 1.00 26.00 126 TYR D CA 1
ATOM 4312 C C . TYR D 1 126 ? 21.574 43.781 66.141 1.00 27.32 126 TYR D C 1
ATOM 4313 O O . TYR D 1 126 ? 20.762 43.145 66.840 1.00 29.44 126 TYR D O 1
ATOM 4322 N N . VAL D 1 127 ? 21.595 45.116 66.045 1.00 26.06 127 VAL D N 1
ATOM 4323 C CA . VAL D 1 127 ? 20.575 45.959 66.688 1.00 26.35 127 VAL D CA 1
ATOM 4324 C C . VAL D 1 127 ? 20.143 47.067 65.730 1.00 26.61 127 VAL D C 1
ATOM 4325 O O . VAL D 1 127 ? 20.965 47.846 65.293 1.00 28.08 127 VAL D O 1
ATOM 4329 N N . PHE D 1 128 ? 18.846 47.103 65.410 1.00 29.07 128 PHE D N 1
ATOM 4330 C CA . PHE D 1 128 ? 18.244 48.212 64.685 1.00 28.88 128 PHE D CA 1
ATOM 4331 C C . PHE D 1 128 ? 17.434 49.059 65.686 1.00 30.12 128 PHE D C 1
ATOM 4332 O O . PHE D 1 128 ? 16.636 48.534 66.445 1.00 25.54 128 PHE D O 1
ATOM 4340 N N . GLN D 1 129 ? 17.668 50.365 65.721 1.00 31.06 129 GLN D N 1
ATOM 4341 C CA . GLN D 1 129 ? 16.811 51.221 66.568 1.00 32.82 129 GLN D CA 1
ATOM 4342 C C . GLN D 1 129 ? 16.154 52.195 65.643 1.00 30.94 129 GLN D C 1
ATOM 4343 O O . GLN D 1 129 ? 16.817 52.866 64.871 1.00 32.56 129 GLN D O 1
ATOM 4349 N N . ASP D 1 130 ? 14.844 52.265 65.733 1.00 35.53 130 ASP D N 1
ATOM 4350 C CA . ASP D 1 130 ? 14.060 53.093 64.867 1.00 39.67 130 ASP D CA 1
ATOM 4351 C C . ASP D 1 130 ? 14.251 54.583 65.203 1.00 41.66 130 ASP D C 1
ATOM 4352 O O . ASP D 1 130 ? 14.692 54.904 66.291 1.00 38.68 130 ASP D O 1
ATOM 4357 N N . GLN D 1 131 ? 14.005 55.479 64.246 1.00 40.46 131 GLN D N 1
ATOM 4358 C CA . GLN D 1 131 ? 13.791 56.903 64.541 1.00 42.85 131 GLN D CA 1
ATOM 4359 C C . GLN D 1 131 ? 12.682 57.313 63.593 1.00 41.17 131 GLN D C 1
ATOM 4360 O O . GLN D 1 131 ? 12.939 58.057 62.644 1.00 41.35 131 GLN D O 1
ATOM 4366 N N . GLY D 1 132 ? 11.482 56.766 63.860 1.00 45.15 132 GLY D N 1
ATOM 4367 C CA . GLY D 1 132 ? 10.255 56.882 63.045 1.00 46.61 132 GLY D CA 1
ATOM 4368 C C . GLY D 1 132 ? 10.441 56.576 61.568 1.00 44.71 132 GLY D C 1
ATOM 4369 O O . GLY D 1 132 ? 10.035 57.354 60.724 1.00 43.24 132 GLY D O 1
ATOM 4370 N N . ALA D 1 133 ? 11.094 55.458 61.255 1.00 41.71 133 ALA D N 1
ATOM 4371 C CA . ALA D 1 133 ? 11.281 55.048 59.878 1.00 41.56 133 ALA D CA 1
ATOM 4372 C C . ALA D 1 133 ? 9.945 54.654 59.262 1.00 40.88 133 ALA D C 1
ATOM 4373 O O . ALA D 1 133 ? 9.059 54.157 59.928 1.00 40.44 133 ALA D O 1
ATOM 4375 N N . SER D 1 134 ? 9.797 54.876 57.976 1.00 41.26 134 SER D N 1
ATOM 4376 C CA . SER D 1 134 ? 8.629 54.361 57.309 1.00 43.02 134 SER D CA 1
ATOM 4377 C C . SER D 1 134 ? 8.966 52.997 56.685 1.00 40.75 134 SER D C 1
ATOM 4378 O O . SER D 1 134 ? 8.074 52.256 56.326 1.00 41.41 134 SER D O 1
ATOM 4381 N N . GLU D 1 135 ? 10.249 52.650 56.608 1.00 38.34 135 GLU D N 1
ATOM 4382 C CA . GLU D 1 135 ? 10.685 51.330 56.161 1.00 40.00 135 GLU D CA 1
ATOM 4383 C C . GLU D 1 135 ? 11.647 50.851 57.223 1.00 40.11 135 GLU D C 1
ATOM 4384 O O . GLU D 1 135 ? 12.762 51.379 57.330 1.00 36.99 135 GLU D O 1
ATOM 4390 N N . THR D 1 136 ? 11.247 49.895 58.050 1.00 37.81 136 THR D N 1
ATOM 4391 C CA . THR D 1 136 ? 12.138 49.570 59.145 1.00 36.41 136 THR D CA 1
ATOM 4392 C C . THR D 1 136 ? 13.189 48.558 58.658 1.00 36.07 136 THR D C 1
ATOM 4393 O O . THR D 1 136 ? 12.933 47.805 57.724 1.00 31.35 136 THR D O 1
ATOM 4397 N N . ALA D 1 137 ? 14.377 48.559 59.261 1.00 30.53 137 ALA D N 1
ATOM 4398 C CA . ALA D 1 137 ? 15.343 47.491 58.971 1.00 30.45 137 ALA D CA 1
ATOM 4399 C C . ALA D 1 137 ? 14.760 46.030 59.094 1.00 31.21 137 ALA D C 1
ATOM 4400 O O . ALA D 1 137 ? 13.918 45.758 59.963 1.00 30.44 137 ALA D O 1
ATOM 4402 N N . GLN D 1 138 ? 15.182 45.136 58.194 1.00 26.61 138 GLN D N 1
ATOM 4403 C CA . GLN D 1 138 ? 14.860 43.683 58.276 1.00 29.12 138 GLN D CA 1
ATOM 4404 C C . GLN D 1 138 ? 16.118 42.794 58.185 1.00 27.31 138 GLN D C 1
ATOM 4405 O O . GLN D 1 138 ? 16.788 42.697 57.128 1.00 26.17 138 GLN D O 1
ATOM 4411 N N . LEU D 1 139 ? 16.433 42.138 59.295 1.00 23.25 139 LEU D N 1
ATOM 4412 C CA . LEU D 1 139 ? 17.619 41.341 59.378 1.00 21.26 139 LEU D CA 1
ATOM 4413 C C . LEU D 1 139 ? 17.383 40.103 58.522 1.00 22.15 139 LEU D C 1
ATOM 4414 O O . LEU D 1 139 ? 16.329 39.527 58.608 1.00 18.82 139 LEU D O 1
ATOM 4419 N N . GLU D 1 140 ? 18.355 39.706 57.701 1.00 22.38 140 GLU D N 1
ATOM 4420 C CA . GLU D 1 140 ? 18.139 38.484 56.899 1.00 23.53 140 GLU D CA 1
ATOM 4421 C C . GLU D 1 140 ? 18.903 37.294 57.405 1.00 22.78 140 GLU D C 1
ATOM 4422 O O . GLU D 1 140 ? 18.353 36.197 57.488 1.00 19.65 140 GLU D O 1
ATOM 4428 N N . SER D 1 141 ? 20.173 37.505 57.753 1.00 21.96 141 SER D N 1
ATOM 4429 C CA . SER D 1 141 ? 21.001 36.420 58.259 1.00 20.25 141 SER D CA 1
ATOM 4430 C C . SER D 1 141 ? 22.199 36.944 59.114 1.00 22.27 141 SER D C 1
ATOM 4431 O O . SER D 1 141 ? 22.586 38.127 58.962 1.00 22.28 141 SER D O 1
ATOM 4434 N N . LEU D 1 142 ? 22.786 36.062 59.941 1.00 19.29 142 LEU D N 1
ATOM 4435 C CA . LEU D 1 142 ? 24.062 36.318 60.652 1.00 20.43 142 LEU D CA 1
ATOM 4436 C C . LEU D 1 142 ? 24.998 35.138 60.402 1.00 19.47 142 LEU D C 1
ATOM 4437 O O . LEU D 1 142 ? 24.596 33.987 60.551 1.00 19.62 142 LEU D O 1
ATOM 4442 N N . SER D 1 143 ? 26.258 35.376 60.079 1.00 19.58 143 SER D N 1
ATOM 4443 C CA . SER D 1 143 ? 27.066 34.212 59.784 1.00 21.11 143 SER D CA 1
ATOM 4444 C C . SER D 1 143 ? 28.376 34.298 60.467 1.00 23.77 143 SER D C 1
ATOM 4445 O O . SER D 1 143 ? 28.861 35.424 60.773 1.00 23.58 143 SER D O 1
ATOM 4448 N N . ALA D 1 144 ? 28.947 33.119 60.725 1.00 24.49 144 ALA D N 1
ATOM 4449 C CA . ALA D 1 144 ? 30.288 33.029 61.265 1.00 22.10 144 ALA D CA 1
ATOM 4450 C C . ALA D 1 144 ? 31.129 32.290 60.242 1.00 22.85 144 ALA D C 1
ATOM 4451 O O . ALA D 1 144 ? 30.720 31.226 59.755 1.00 21.74 144 ALA D O 1
ATOM 4453 N N . TYR D 1 145 ? 32.300 32.836 59.923 1.00 23.26 145 TYR D N 1
ATOM 4454 C CA . TYR D 1 145 ? 33.157 32.234 58.881 1.00 26.24 145 TYR D CA 1
ATOM 4455 C C . TYR D 1 145 ? 34.431 31.712 59.478 1.00 28.09 145 TYR D C 1
ATOM 4456 O O . TYR D 1 145 ? 35.073 32.416 60.262 1.00 26.10 145 TYR D O 1
ATOM 4465 N N . TYR D 1 146 ? 34.834 30.508 59.079 1.00 28.82 146 TYR D N 1
ATOM 4466 C CA . TYR D 1 146 ? 36.024 29.884 59.699 1.00 30.38 146 TYR D CA 1
ATOM 4467 C C . TYR D 1 146 ? 37.163 29.874 58.701 1.00 34.28 146 TYR D C 1
ATOM 4468 O O . TYR D 1 146 ? 36.970 30.064 57.502 1.00 31.35 146 TYR D O 1
#

Secondary structure (DSSP, 8-state):
-EEEEEEEEESSSEEEEEEEPPSSEEEEEEEE-TT--EEEEEEEEEEETTEEEEEEEEEE-----B--S---PBSTT---EEEEEEEE-SSEEEEEETTEEEEEEE-BTTBPPPEEEEEEEEE-SS-SS--EEEEEEEE-/-EEEEEES-BSSSEEEEEEEPPSSEEEEEEEE-TT--EEEEEEEEEEETTEEEEEEEEEE-SSS-----B--S---PBSTT---EEEEEEEE-SSEEEEEETTEEEEEEEPPTT----B-EEEEEEE-SS-SS--EEEEEEEE-/-EEEEEEEEESSSEEEEEEEPPSSEEEEEEEE-TT--EEEEEEEEEEETTEEEEEEEEEE-SS----PPB--S----BSTT---EEEEEEEE-SSEEEEEETTEEEEEEEPBTTB---EEEEEEEEE-SS-SS--EEEEEEEE-/-EEEEEEEEESSSEEEEEEEPPSSEEEEEEEE-TT--EEEEEEEEEEETTEEEEEEEEEE-TTS-----B--S---PBSTT---EEEEEEEE-SSEEEEEETTEEEEEEEPPTT-PPPEEEEEEEEE-SS-SS--EEEEEEEE-

Radius of gyration: 25.4 Å; Cα contacts (8 Å, |Δi|>4): 1669; chains: 4; bounding box: 45×68×68 Å

Foldseek 3Di:
DKDKDFDDFDQWFKKKWKKKAFQAFKKKKFFADPLRWGQKIWIQGCHDDNDHGWTWMQTGVGDDIDTWPDDCNDDDSDIGMKMKMWTNDPQGIWIDIPPGTGDGDGGDPPRHTRTGMIMIDTDGDPTPGGMGTDDMDTGD/DKDKDFDPQDLFFKKKFKKKAFLFFKKKKFWAAPQRWGQKIWIAGCHPDHDHGWTWMWTGGPPDDIDPIDIWPDACRDPDSDIDMKMWMWGNDDFFIWIDIPPHTTDTDGGDPVRHTRTGMIMMDTDDDPTPGGMGTDDMDGGD/DKDKDFADFAQWFKKKWKKKAFLAFKKWKFFADPQRWGQKIFIAGCDDPNDHRWTWIWTAGDPGDTDDIDTWPDACNDPDSDIGMKMWMWTNDPAAIWIAIPNHTTDGDGGDVPRHTRTGMIMIDTDDPPTPGGMGTDDIDTGD/DKDKDFADFDQWFKKKWKKKAFLAFKKKKFWDDPQQWTQKIFIQGCHPPNDHGWTWIFTGGRVGDTDDIDTWPDQDRDPDSDIDMKMWMWTNDDFFIWIAIPNHTTDTDGGDVPSHTRTGMMMIDTDGPPTPGGMGIDDMDTGD

InterPro domains:
  IPR001079 Galectin, carbohydrate recognition domain [PF00337] (24-119)
  IPR001079 Galectin, carbohydrate recognition domain [PS51304] (1-145)
  IPR001079 Galectin, carbohydrate recognition domain [SM00276] (10-145)
  IPR013320 Concanavalin A-like lectin/glucanase domain superfamily [SSF49899] (23-117)

Solvent-accessible surface area: 23618 Å² total; per-residue (Å²): 114,96,44,5,0,101,9,57,87,10,148,79,18,0,0,3,2,40,1,70,0,0,24,78,0,41,0,1,3,31,0,24,27,139,60,88,32,12,2,0,7,1,5,2,41,7,30,44,188,86,49,118,31,33,4,5,0,8,2,83,157,173,42,104,82,47,112,15,131,23,2,5,2,9,8,81,52,38,24,4,23,0,59,0,88,0,56,5,30,111,118,6,2,19,2,21,2,22,76,27,100,20,40,130,9,83,44,55,139,52,8,75,18,48,0,21,28,0,25,1,13,16,68,70,70,66,17,96,95,69,14,87,24,58,8,0,10,0,58,78,119,97,48,10,0,86,10,46,92,10,139,70,14,0,0,5,1,38,1,71,0,0,27,71,0,46,1,1,3,30,0,29,32,128,54,88,16,18,2,0,8,1,4,2,37,11,31,31,189,82,49,115,37,33,5,6,0,8,2,56,94,54,74,45,159,118,26,107,85,52,106,19,134,21,2,5,1,10,10,78,58,38,26,5,24,0,59,2,89,0,64,5,29,100,119,11,2,32,1,20,1,23,72,28,95,23,36,148,8,98,38,53,143,48,9,71,19,54,0,19,31,0,26,3,12,18,63,68,72,62,17,100,97,66,14,93,26,59,10,0,7,0,62,85,120,90,42,4,0,102,10,58,94,10,148,72,14,0,0,4,2,36,2,70,0,1,28,81,0,48,2,2,4,30,0,24,31,117,50,82,24,16,0,0,7,2,3,3,28,8,19,34,195,70,50,102,38,28,5,4,0,4,3,42,103,52,85,36,162,112,31,98,84,48,115,22,138,20,2,4,2,9,8,82,56,37,30,6,24,0,60,2,84,0,59,4,22,109,104,3,2,23,1,20,2,24,75,31,97,24,26,125,5,100,43,56,137,58,6,72,18,50,0,18,38,0,30,1,16,19,74,71,68,78,16,101,94,64,13,99,23,68,9,0,7,0,68,82,119,98,48,4,0,99,13,63,85,12,139,72,14,0,0,4,2,36,1,72,0,1,26,84,0,44,1,1,4,29,0,23,28,126,50,83,25,16,1,0,5,1,5,2,31,9,30,20,172,83,50,123,34,25,4,4,0,4,4,40,105,53,79,28,149,117,31,104,88,53,114,22,136,19,2,5,2,10,8,81,55,40,30,5,26,0,60,2,80,0,63,4,34,105,118,12,1,29,2,23,1,23,78,28,92,25,36,132,8,98,36,55,136,60,6,71,23,45,0,12,37,1,26,3,20,19,71,70,65,66,16,94,91,67,13,89,22,67,8,0,9,0,64,92

Sequence (572 aa):
PIQSIKVDPMKSGGLGVVYRSPDKGRVSLYLYNDGEDILLVVDARFDWRGEQNVLVLNSKFWGPEVRPEGFPFPCCGYVTTITVRVEIGADGFTLSANGIEIVKYPYRDGLPPPVTKFQYVFQDQGASETAQLESLSAYYPIQSIKVDPMKSGGLGVVYRSPDKGRVSLYLYNDGEDILLVVDARFDWRGEQNVLVLNSKFAGGEWGPEVRPEGFPFPCCGYVTTITVRVEIGADGFTLSANGIEIVKYPYRDGLPPPVTKFQYVFQDQGASETAQLESLSAYYPIQSIKVDPMKSGGLGVVYRSPDKGRVSLYLYNDGEDILLVVDARFDWRGEQNVLVLNSKFAGGEWGPEVRPEGFPFPCCGYVTTITVRVEIGADGFTLSANGIEIVKYPYRDGLPPPVTKFQYVFQDQGASETAQLESLSAYYPIQSIKVDPMKSGGLGVVYRSPDKGRVSLYLYNDGEDILLVVDARFDWRGEQNVLVLNSKFAGGEWGPEVRPEGFPFPCCGYVTTITVRVEIGADGFTLSANGIEIVKYPYRDGLPPPVTKFQYVFQDQGASETAQLESLSAYY

CATH classification: 2.60.120.200

Organism: NCBI:txid1150987